Protein 5HZP (pdb70)

Sequence (386 aa):
NVSSVARREKELYDQIADLTDKNGEYLERIGELEERQKNLEKLEHQSQVAADKHYQEQAKKHQEYKQEQEENVSSVARREKELYDQIADLTDKNGEYLERIGELEERQKNLEKLEHQSQVAADKHYQEQAKKHQEYKQEQEESNCGPPPTLSFAAPDITLTETRFKTGTTKYTCLPGYVRSHSTQTTCNSDGEWVYNTFCIYKRCRHPGELRNGQVEIKTDLSFGSQIEFSCSEGFFLIGSTTSRCEVQDRGVGWSHPLPQCEISNCGPPPTLSFAAPDITLTETRFKTGTTKYTCLPGYVRSHSTQTTCNSDGEWVYNTFCIYKRCRHPGELRNGQVEIKTDLSFGSQIEFSCSEGFFLIGSTTSRCEVQDRGVGWSHPLPQCEI

Nearest PDB structures (foldseek):
  5hzp-assembly1_D  TM=9.875E-01  e=1.508E-19  Homo sapiens
  5hyu-assembly1_B  TM=9.503E-01  e=1.868E-19  Homo sapiens
  8tcb-assembly1_A  TM=9.596E-01  e=3.365E-19  Homo sapiens
  7do4-assembly1_B  TM=9.277E-01  e=8.658E-12  Homo sapiens
  5fo9-assembly2_C  TM=8.327E-01  e=1.628E-07  Homo sapiens

Radius of gyration: 31.08 Å; Cα contacts (8 Å, |Δi|>4): 625; chains: 4; bounding box: 48×68×112 Å

Solvent-accessible surface area: 25633 Å² total

Foldseek 3Di:
DCVVVVVVVCVVVVCVVVVVVVVVVVVVVCVVVVVVVVVVVVVVVVVVVVVVVVVVV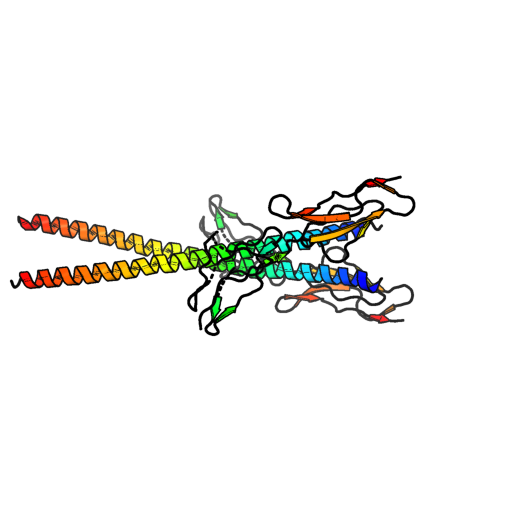VVVVVVVVVVVVVD/DVVVVVVVVVVVVVVVVVVVVVVVVVVVVVVVVVVVVVVVVVVVVVVVVVVVVVVVVVVVVVVVVVVVVVD/DAAFFDDDDPFWDFVDPPRDRGDGAFDKAIDTDQQKDFPDDHHMGAHPVHYDDDDDGIDGDFEDDLDDAPQKDKAQPDGRTAQGKIAIGHHPVWDWAFDGMWGFHRDVRHTYTRTHHIHTHD/DWAAFDDDDPFWDDVPDPGHGTDGFFDKATDTDQQWDFPDDGHMGGHPPHDDDDDPTIDGAAEDDADDAVQKDWAQPDGRTAFGKIAIDGHDVWDKAFDGIWGFHGDPRHTYTRTHHIHTDD

InterPro domains:
  IPR003345 M protein repeat [PF02370] (179-199)
  IPR003345 M protein repeat [PF02370] (221-241)
  IPR003345 M protein repeat [PF02370] (263-283)
  IPR005877 YSIRK Gram-positive signal peptide [PF04650] (6-26)
  IPR005877 YSIRK Gram-positive signal peptide [TIGR01168] (1-37)
  IPR019931 LPXTG cell wall anchor motif [PF00746] (350-389)
  IPR019931 LPXTG cell wall anchor motif [PS50847] (356-389)
  IPR019950 M protein-type anchor motif [PR00015] (350-365)
  IPR019950 M protein-type anchor motif [PR00015] (366-386)
  IPR049895 Streptococcal M protein, D repeats [PS52030] (305-331)
  IPR049896 Streptococcal M proteins C repeat [PS52028] (154-188)
  IPR049896 Streptococcal M proteins C repeat [PS52028] (196-230)
  IPR049896 Streptococcal M proteins C repeat [PS52028] (238-272)

Organism: Streptococcus pyogenes serotype M49 (NCBI:txid301452)

Structure (mmCIF, N/CA/C/O backbone):
data_5HZP
#
_entry.id   5HZP
#
_cell.length_a   78.068
_cell.length_b   78.068
_cell.length_c   345.343
_cell.angle_alpha   90.00
_cell.angle_beta   90.00
_cell.angle_gamma   90.00
#
_symmetry.space_group_name_H-M   'P 43 21 2'
#
loop_
_entity.id
_entity.type
_entity.pdbx_description
1 polymer 'M protein, serotype 49'
2 polymer 'C4b-binding protein alpha chain'
3 non-polymer 'PHOSPHATE ION'
4 water water
#
loop_
_atom_site.group_PDB
_atom_site.id
_atom_site.type_symbol
_atom_site.label_atom_id
_atom_site.label_alt_id
_atom_site.label_comp_id
_atom_site.label_asym_id
_atom_site.label_entity_id
_atom_site.label_seq_id
_atom_site.pdbx_PDB_ins_code
_atom_site.Cartn_x
_atom_site.Cartn_y
_atom_site.Cartn_z
_atom_site.occupancy
_atom_site.B_iso_or_equiv
_atom_site.auth_seq_id
_atom_site.auth_comp_id
_atom_site.auth_asym_id
_atom_site.auth_atom_id
_atom_site.pdbx_PDB_model_num
ATOM 1 N N . ASN A 1 19 ? -15.620 14.326 6.777 1.00 157.48 56 ASN C N 1
ATOM 2 C CA . ASN A 1 19 ? -16.687 14.332 7.781 1.00 159.40 56 ASN C CA 1
ATOM 3 C C . ASN A 1 19 ? -16.682 15.563 8.690 1.00 149.72 56 ASN C C 1
ATOM 4 O O . ASN A 1 19 ? -15.628 16.101 9.042 1.00 144.78 56 ASN C O 1
ATOM 9 N N . VAL A 1 20 ? -17.882 16.000 9.059 1.00 143.51 57 VAL C N 1
ATOM 10 C CA . VAL A 1 20 ? -18.059 17.156 9.925 1.00 144.94 57 VAL C CA 1
ATOM 11 C C . VAL A 1 20 ? -18.981 16.726 11.072 1.00 140.96 57 VAL C C 1
ATOM 12 O O . VAL A 1 20 ? -19.308 17.508 11.971 1.00 138.84 57 VAL C O 1
ATOM 16 N N . SER A 1 21 ? -19.365 15.451 11.034 1.00 137.40 58 SER C N 1
ATOM 17 C CA . SER A 1 21 ? -20.147 14.822 12.093 1.00 123.71 58 SER C CA 1
ATOM 18 C C . SER A 1 21 ? -19.280 14.415 13.291 1.00 130.40 58 SER C C 1
ATOM 19 O O . SER A 1 21 ? -19.775 14.287 14.406 1.00 128.40 58 SER C O 1
ATOM 22 N N . SER A 1 22 ? -17.987 14.210 13.056 1.00 133.71 59 SER C N 1
ATOM 23 C CA . SER A 1 22 ? -17.065 13.827 14.117 1.00 129.81 59 SER C CA 1
ATOM 24 C C . SER A 1 22 ? -16.249 15.025 14.587 1.00 131.80 59 SER C C 1
ATOM 25 O O . SER A 1 22 ? -15.329 14.875 15.388 1.00 143.68 59 SER C O 1
ATOM 28 N N . VAL A 1 23 ? -16.574 16.205 14.068 1.00 119.91 60 VAL C N 1
ATOM 29 C CA . VAL A 1 23 ? -15.993 17.450 14.563 1.00 116.56 60 VAL C CA 1
ATOM 30 C C . VAL A 1 23 ? -17.078 18.206 15.308 1.00 113.64 60 VAL C C 1
ATOM 31 O O . VAL A 1 23 ? -16.814 19.136 16.072 1.00 110.54 60 VAL C O 1
ATOM 35 N N . ALA A 1 24 ? -18.309 17.784 15.077 1.00 80.87 61 ALA C N 1
ATOM 36 C CA . ALA A 1 24 ? -19.439 18.351 15.769 1.00 87.04 61 ALA C CA 1
ATOM 37 C C . ALA A 1 24 ? -19.868 17.377 16.857 1.00 97.76 61 ALA C C 1
ATOM 38 O O . ALA A 1 24 ? -20.721 17.698 17.698 1.00 92.12 61 ALA C O 1
ATOM 40 N N . ARG A 1 25 ? -19.292 16.174 16.817 1.00 103.01 62 ARG C N 1
ATOM 41 C CA . ARG A 1 25 ? -19.407 15.251 17.939 1.00 102.88 62 ARG C CA 1
ATOM 42 C C . ARG A 1 25 ? -18.370 15.712 18.928 1.00 95.36 62 ARG C C 1
ATOM 43 O O . ARG A 1 25 ? -18.544 15.573 20.136 1.00 90.96 62 ARG C O 1
ATOM 51 N N . ARG A 1 26 ? -17.309 16.304 18.390 1.00 85.49 63 ARG C N 1
ATOM 52 C CA . ARG A 1 26 ? -16.276 16.912 19.208 1.00 87.14 63 ARG C CA 1
ATOM 53 C C . ARG A 1 26 ? -16.783 18.155 19.938 1.00 90.20 63 ARG C C 1
ATOM 54 O O . ARG A 1 26 ? -16.389 18.388 21.069 1.00 100.38 63 ARG C O 1
ATOM 62 N N . GLU A 1 27 ? -17.628 18.958 19.290 1.00 78.28 64 GLU C N 1
ATOM 63 C CA . GLU A 1 27 ? -18.307 20.063 19.967 1.00 77.97 64 GLU C CA 1
ATOM 64 C C . GLU A 1 27 ? -18.960 19.530 21.229 1.00 78.04 64 GLU C C 1
ATOM 65 O O . GLU A 1 27 ? -18.655 19.975 22.322 1.00 77.34 64 GLU C O 1
ATOM 71 N N . LYS A 1 28 ? -19.859 18.567 21.058 1.00 79.04 65 LYS C N 1
ATOM 72 C CA . LYS A 1 28 ? -20.643 18.057 22.162 1.00 88.39 65 LYS C CA 1
ATOM 73 C C . LYS A 1 28 ? -19.687 17.403 23.182 1.00 94.46 65 LYS C C 1
ATOM 74 O O . LYS A 1 28 ? -19.727 17.716 24.371 1.00 94.63 65 LYS C O 1
ATOM 80 N N . GLU A 1 29 ? -18.771 16.574 22.703 1.00 88.50 66 GLU C N 1
ATOM 81 C CA . GLU A 1 29 ? -17.857 15.853 23.577 1.00 85.48 66 GLU C CA 1
ATOM 82 C C . GLU A 1 29 ? -17.037 16.798 24.490 1.00 92.04 66 GLU C C 1
ATOM 83 O O . GLU A 1 29 ? -16.780 16.481 25.654 1.00 99.13 66 GLU C O 1
ATOM 89 N N . LEU A 1 30 ? -16.643 17.960 23.978 1.00 93.37 67 LEU C N 1
ATOM 90 C CA . LEU A 1 30 ? -15.936 18.935 24.802 1.00 75.59 67 LEU C CA 1
ATOM 91 C C . LEU A 1 30 ? -16.877 19.675 25.698 1.00 84.95 67 LEU C C 1
ATOM 92 O O . LEU A 1 30 ? -16.639 19.774 26.888 1.00 95.30 67 LEU C O 1
ATOM 97 N N . TYR A 1 31 ? -17.929 20.230 25.106 1.00 75.93 68 TYR C N 1
ATOM 98 C CA . TYR A 1 31 ? -18.864 21.069 25.835 1.00 76.06 68 TYR C CA 1
ATOM 99 C C . TYR A 1 31 ? -19.494 20.284 26.985 1.00 89.12 68 TYR C C 1
ATOM 100 O O . TYR A 1 31 ? -19.895 20.858 27.998 1.00 76.05 68 TYR C O 1
ATOM 109 N N . ASP A 1 32 ? -19.547 18.968 26.809 1.00 83.32 69 ASP C N 1
ATOM 110 C CA . ASP A 1 32 ? -19.986 18.047 27.836 1.00 76.85 69 ASP C CA 1
ATOM 111 C C . ASP A 1 32 ? -18.989 17.948 29.014 1.00 84.69 69 ASP C C 1
ATOM 112 O O . ASP A 1 32 ? -19.394 17.905 30.171 1.00 80.36 69 ASP C O 1
ATOM 117 N N . GLN A 1 33 ? -17.695 17.906 28.730 1.00 75.22 70 GLN C N 1
ATOM 118 C CA . GLN A 1 33 ? -16.711 17.950 29.792 1.00 74.39 70 GLN C CA 1
ATOM 119 C C . GLN A 1 33 ? -16.892 19.239 30.578 1.00 86.27 70 GLN C C 1
ATOM 120 O O . GLN A 1 33 ? -17.135 19.198 31.773 1.00 97.66 70 GLN C O 1
ATOM 126 N N . ILE A 1 34 ? -16.809 20.379 29.900 1.00 76.49 71 ILE C N 1
ATOM 127 C CA . ILE A 1 34 ? -16.942 21.681 30.551 1.00 73.57 71 ILE C CA 1
ATOM 128 C C . ILE A 1 34 ? -18.254 21.781 31.340 1.00 83.78 71 ILE C C 1
ATOM 129 O O . ILE A 1 34 ? -18.378 22.590 32.237 1.00 95.69 71 ILE C O 1
ATOM 134 N N . ALA A 1 35 ? -19.230 20.942 31.052 1.00 74.64 72 ALA C N 1
ATOM 135 C CA . ALA A 1 35 ? -20.399 20.942 31.906 1.00 75.19 72 ALA C CA 1
ATOM 136 C C . ALA A 1 35 ? -20.105 20.085 33.151 1.00 99.87 72 ALA C C 1
ATOM 137 O O . ALA A 1 35 ? -19.982 20.604 34.273 1.00 89.98 72 ALA C O 1
ATOM 139 N N . ASP A 1 36 ? -19.927 18.781 32.926 1.00 95.77 73 ASP C N 1
ATOM 140 C CA . ASP A 1 36 ? -19.780 17.781 33.988 1.00 89.17 73 ASP C CA 1
ATOM 141 C C . ASP A 1 36 ? -18.526 18.000 34.829 1.00 87.67 73 ASP C C 1
ATOM 142 O O . ASP A 1 36 ? -18.159 17.158 35.646 1.00 93.30 73 ASP C O 1
ATOM 147 N N . LEU A 1 37 ? -17.863 19.123 34.604 1.00 80.45 74 LEU C N 1
ATOM 148 C CA . LEU A 1 37 ? -16.696 19.510 35.369 1.00 76.45 74 LEU C CA 1
ATOM 149 C C . LEU A 1 37 ? -17.114 20.711 36.159 1.00 85.49 74 LEU C C 1
ATOM 150 O O . LEU A 1 37 ? -17.039 20.724 37.375 1.00 119.19 74 LEU C O 1
ATOM 155 N N . THR A 1 38 ? -17.587 21.718 35.439 1.00 81.92 75 THR C N 1
ATOM 156 C CA . THR A 1 38 ? -18.108 22.934 36.034 1.00 85.29 75 THR C CA 1
ATOM 157 C C . THR A 1 38 ? -19.111 22.602 37.148 1.00 94.39 75 THR C C 1
ATOM 158 O O . THR A 1 38 ? -19.197 23.289 38.162 1.00 72.88 75 THR C O 1
ATOM 162 N N . ASP A 1 39 ? -19.836 21.510 36.961 1.00 93.84 76 ASP C N 1
ATOM 163 C CA . ASP A 1 39 ? -20.858 21.109 37.898 1.00 73.81 76 ASP C CA 1
ATOM 164 C C . ASP A 1 39 ? -20.267 20.427 39.123 1.00 96.01 76 ASP C C 1
ATOM 165 O O . ASP A 1 39 ? -20.788 20.568 40.244 1.00 99.32 76 ASP C O 1
ATOM 170 N N . LYS A 1 40 ? -19.198 19.668 38.927 1.00 75.69 77 LYS C N 1
ATOM 171 C CA . LYS A 1 40 ? -18.654 18.961 40.067 1.00 80.84 77 LYS C CA 1
ATOM 172 C C . LYS A 1 40 ? -17.622 19.859 40.747 1.00 85.87 77 LYS C C 1
ATOM 173 O O . LYS A 1 40 ? -17.207 19.590 41.867 1.00 101.62 77 LYS C O 1
ATOM 179 N N . ASN A 1 41 ? -17.239 20.943 40.084 1.00 70.89 78 ASN C N 1
ATOM 180 C CA . ASN A 1 41 ? -16.544 22.043 40.749 1.00 70.55 78 ASN C CA 1
ATOM 181 C C . ASN A 1 41 ? -17.384 22.633 41.854 1.00 90.95 78 ASN C C 1
ATOM 182 O O . ASN A 1 41 ? -16.878 22.975 42.916 1.00 110.01 78 ASN C O 1
ATOM 187 N N . GLY A 1 42 ? -18.673 22.793 41.585 1.00 76.14 79 GLY C N 1
ATOM 188 C CA . GLY A 1 42 ? -19.540 23.472 42.520 1.00 79.30 79 GLY C CA 1
ATOM 189 C C . GLY A 1 42 ? -20.146 22.517 43.530 1.00 85.30 79 GLY C C 1
ATOM 190 O O . GLY A 1 42 ? -20.967 22.918 44.351 1.00 91.55 79 GLY C O 1
ATOM 191 N N . GLU A 1 43 ? -19.770 21.245 43.457 1.00 71.51 80 GLU C N 1
ATOM 192 C CA . GLU A 1 43 ? -20.268 20.267 44.409 1.00 71.51 80 GLU C CA 1
ATOM 193 C C . GLU A 1 43 ? -19.136 19.908 45.364 1.00 76.62 80 GLU C C 1
ATOM 194 O O . GLU A 1 43 ? -19.330 19.273 46.391 1.00 75.14 80 GLU C O 1
ATOM 200 N N . TYR A 1 44 ? -17.941 20.327 45.006 1.00 69.83 81 TYR C N 1
ATOM 201 C CA . TYR A 1 44 ? -16.801 20.115 45.847 1.00 69.03 81 TYR C CA 1
ATOM 202 C C . TYR A 1 44 ? -16.762 21.328 46.755 1.00 90.78 81 TYR C C 1
ATOM 203 O O . TYR A 1 44 ? -16.459 21.238 47.951 1.00 89.27 81 TYR C O 1
ATOM 212 N N . LEU A 1 45 ? -17.127 22.463 46.177 1.00 86.01 82 LEU C N 1
ATOM 213 C CA . LEU A 1 45 ? -17.374 23.664 46.952 1.00 89.79 82 LEU C CA 1
ATOM 214 C C . LEU A 1 45 ? -18.548 23.481 47.936 1.00 87.72 82 LEU C C 1
ATOM 215 O O . LEU A 1 45 ? -18.515 23.978 49.066 1.00 83.32 82 LEU C O 1
ATOM 220 N N . GLU A 1 46 ? -19.587 22.779 47.491 1.00 75.99 83 GLU C N 1
ATOM 221 C CA . GLU A 1 46 ? -20.732 22.486 48.340 1.00 81.85 83 GLU C CA 1
ATOM 222 C C . GLU A 1 46 ? -20.249 21.711 49.563 1.00 87.43 83 GLU C C 1
ATOM 223 O O . GLU A 1 46 ? -20.786 21.857 50.651 1.00 84.90 83 GLU C O 1
ATOM 229 N N . ARG A 1 47 ? -19.225 20.890 49.367 1.00 79.51 84 ARG C N 1
ATOM 230 C CA . ARG A 1 47 ? -18.789 19.973 50.393 1.00 68.87 84 ARG C CA 1
ATOM 231 C C . ARG A 1 47 ? -17.872 20.709 51.356 1.00 83.34 84 ARG C C 1
ATOM 232 O O . ARG A 1 47 ? -18.001 20.574 52.573 1.00 79.39 84 ARG C O 1
ATOM 240 N N . ILE A 1 48 ? -16.952 21.490 50.803 1.00 68.08 85 ILE C N 1
ATOM 241 C CA . ILE A 1 48 ? -16.069 22.332 51.594 1.00 67.80 85 ILE C CA 1
ATOM 242 C C . ILE A 1 48 ? -16.911 23.280 52.447 1.00 91.90 85 ILE C C 1
ATOM 243 O O . ILE A 1 48 ? -16.585 23.557 53.602 1.00 101.44 85 ILE C O 1
ATOM 248 N N . GLY A 1 49 ? -18.024 23.741 51.897 1.00 83.20 86 GLY C N 1
ATOM 249 C CA . GLY A 1 49 ? -18.960 24.519 52.683 1.00 83.37 86 GLY C CA 1
ATOM 250 C C . GLY A 1 49 ? -19.453 23.760 53.906 1.00 69.81 86 GLY C C 1
ATOM 251 O O . GLY A 1 49 ? -19.200 24.187 55.012 1.00 69.67 86 GLY C O 1
ATOM 252 N N . GLU A 1 50 ? -20.153 22.644 53.681 1.00 69.83 87 GLU C N 1
ATOM 253 C CA . GLU A 1 50 ? -20.686 21.780 54.728 1.00 69.70 87 GLU C CA 1
ATOM 254 C C . GLU A 1 50 ? -19.614 21.458 55.749 1.00 77.85 87 GLU C C 1
ATOM 255 O O . GLU A 1 50 ? -19.897 21.369 56.934 1.00 88.63 87 GLU C O 1
ATOM 261 N N . LEU A 1 51 ? -18.386 21.268 55.285 1.00 67.75 88 LEU C N 1
ATOM 262 C CA . LEU A 1 51 ? -17.332 20.801 56.164 1.00 66.82 88 LEU C CA 1
ATOM 263 C C . LEU A 1 51 ? -16.718 21.953 56.939 1.00 70.35 88 LEU C C 1
ATOM 264 O O . LEU A 1 51 ? -16.558 21.869 58.145 1.00 66.40 88 LEU C O 1
ATOM 269 N N . GLU A 1 52 ? -16.386 23.039 56.252 1.00 77.58 89 GLU C N 1
ATOM 270 C CA . GLU A 1 52 ? -15.844 24.211 56.938 1.00 78.44 89 GLU C CA 1
ATOM 271 C C . GLU A 1 52 ? -16.827 24.730 57.984 1.00 89.67 89 GLU C C 1
ATOM 272 O O . GLU A 1 52 ? -16.433 25.363 58.957 1.00 104.26 89 GLU C O 1
ATOM 278 N N . GLU A 1 53 ? -18.104 24.444 57.774 1.00 68.66 90 GLU C N 1
ATOM 279 C CA . GLU A 1 53 ? -19.161 24.871 58.663 1.00 69.48 90 GLU C CA 1
ATOM 280 C C . GLU A 1 53 ? -19.154 23.979 59.908 1.00 72.13 90 GLU C C 1
ATOM 281 O O . GLU A 1 53 ? -18.912 24.439 61.021 1.00 74.16 90 GLU C O 1
ATOM 287 N N . ARG A 1 54 ? -19.438 22.702 59.690 1.00 71.52 91 ARG C N 1
ATOM 288 C CA . ARG A 1 54 ? -19.339 21.646 60.685 1.00 67.40 91 ARG C CA 1
ATOM 289 C C . ARG A 1 54 ? -18.156 21.823 61.625 1.00 77.68 91 ARG C C 1
ATOM 290 O O . ARG A 1 54 ? -18.293 21.750 62.838 1.00 90.31 91 ARG C O 1
ATOM 298 N N . GLN A 1 55 ? -16.989 22.081 61.063 1.00 81.45 92 GLN C N 1
ATOM 299 C CA . GLN A 1 55 ? -15.779 22.201 61.867 1.00 88.26 92 GLN C CA 1
ATOM 300 C C . GLN A 1 55 ? -15.830 23.429 62.772 1.00 89.19 92 GLN C C 1
ATOM 301 O O . GLN A 1 55 ? -15.060 23.548 63.714 1.00 96.83 92 GLN C O 1
ATOM 307 N N . LYS A 1 56 ? -16.733 24.349 62.468 1.00 84.61 93 LYS C N 1
ATOM 308 C CA . LYS A 1 56 ? -16.883 25.555 63.261 1.00 72.44 93 LYS C CA 1
ATOM 309 C C . LYS A 1 56 ? -17.933 25.313 64.343 1.00 77.51 93 LYS C C 1
ATOM 310 O O . LYS A 1 56 ? -17.846 25.827 65.457 1.00 81.53 93 LYS C O 1
ATOM 316 N N . ASN A 1 57 ? -18.926 24.516 63.990 1.00 68.27 94 ASN C N 1
ATOM 317 C CA . ASN A 1 57 ? -19.974 24.130 64.897 1.00 68.61 94 ASN C CA 1
ATOM 318 C C . ASN A 1 57 ? -19.458 23.147 65.947 1.00 77.66 94 ASN C C 1
ATOM 319 O O . ASN A 1 57 ? -20.089 22.939 66.977 1.00 77.91 94 ASN C O 1
ATOM 324 N N . LEU A 1 58 ? -18.327 22.516 65.665 1.00 66.26 95 LEU C N 1
ATOM 325 C CA . LEU A 1 58 ? -17.771 21.548 66.580 1.00 65.23 95 LEU C CA 1
ATOM 326 C C . LEU A 1 58 ? -16.868 22.269 67.524 1.00 64.99 95 LEU C C 1
ATOM 327 O O . LEU A 1 58 ? -16.851 21.994 68.710 1.00 84.60 95 LEU C O 1
ATOM 332 N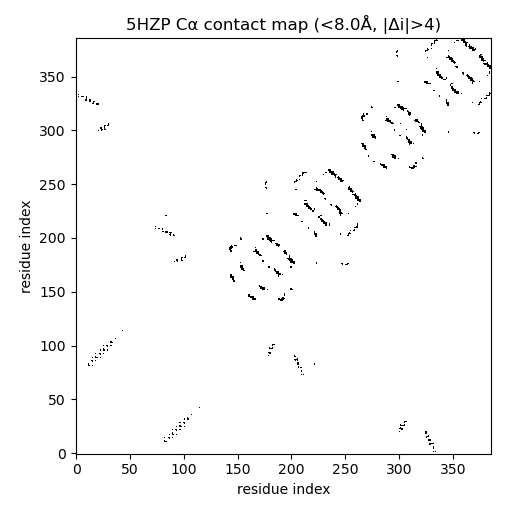 N . GLU A 1 59 ? -16.098 23.193 66.986 1.00 65.32 96 GLU C N 1
ATOM 333 C CA . GLU A 1 59 ? -15.166 23.919 67.800 1.00 65.37 96 GLU C CA 1
ATOM 334 C C . GLU A 1 59 ? -15.921 24.718 68.854 1.00 81.16 96 GLU C C 1
ATOM 335 O O . GLU A 1 59 ? -15.357 25.073 69.886 1.00 91.39 96 GLU C O 1
ATOM 341 N N . LYS A 1 60 ? -17.194 25.001 68.607 1.00 69.20 97 LYS C N 1
ATOM 342 C CA . LYS A 1 60 ? -17.961 25.745 69.587 1.00 67.99 97 LYS C CA 1
ATOM 343 C C . LYS A 1 60 ? -18.639 24.769 70.515 1.00 78.11 97 LYS C C 1
ATOM 344 O O . LYS A 1 60 ? -19.001 25.115 71.631 1.00 90.02 97 LYS C O 1
ATOM 350 N N . LEU A 1 61 ? -18.810 23.539 70.061 1.00 66.60 98 LEU C N 1
ATOM 351 C CA . LEU A 1 61 ? -19.430 22.543 70.903 1.00 66.21 98 LEU C CA 1
ATOM 352 C C . LEU A 1 61 ? -18.438 22.116 71.975 1.00 71.80 98 LEU C C 1
ATOM 353 O O . LEU A 1 61 ? -18.795 21.917 73.141 1.00 68.35 98 LEU C O 1
ATOM 358 N N . GLU A 1 62 ? -17.185 21.983 71.573 1.00 66.16 99 GLU C N 1
ATOM 359 C CA . GLU A 1 62 ? -16.175 21.511 72.487 1.00 63.39 99 GLU C CA 1
ATOM 360 C C . GLU A 1 62 ? -15.814 22.658 73.394 1.00 75.82 99 GLU C C 1
ATOM 361 O O . GLU A 1 62 ? -15.542 22.466 74.574 1.00 87.93 99 GLU C O 1
ATOM 367 N N . HIS A 1 63 ? -15.850 23.863 72.852 1.00 64.87 100 HIS C N 1
ATOM 368 C CA . HIS A 1 63 ? -15.578 25.040 73.655 1.00 65.71 100 HIS C CA 1
ATOM 369 C C . HIS A 1 63 ? -16.595 25.190 74.769 1.00 71.89 100 HIS C C 1
ATOM 370 O O . HIS A 1 63 ? -16.243 25.393 75.916 1.00 66.10 100 HIS C O 1
ATOM 377 N N . GLN A 1 64 ? -17.867 25.077 74.426 1.00 73.30 101 GLN C N 1
ATOM 378 C CA . GLN A 1 64 ? -18.915 25.200 75.420 1.00 67.50 101 GLN C CA 1
ATOM 379 C C . GLN A 1 64 ? -18.859 24.068 76.436 1.00 77.18 101 GLN C C 1
ATOM 380 O O . GLN A 1 64 ? -19.533 24.118 77.468 1.00 89.22 101 GLN C O 1
ATOM 386 N N . SER A 1 65 ? -18.060 23.050 76.150 1.00 64.93 102 SER C N 1
ATOM 387 C CA . SER A 1 65 ? -17.957 21.911 77.040 1.00 69.56 102 SER C CA 1
ATOM 388 C C . SER A 1 65 ? -16.772 22.081 77.958 1.00 79.64 102 SER C C 1
ATOM 389 O O . SER A 1 65 ? -16.552 21.280 78.852 1.00 96.51 102 SER C O 1
ATOM 392 N N . GLN A 1 66 ? -15.991 23.118 77.727 1.00 63.70 103 GLN C N 1
ATOM 393 C CA . GLN A 1 66 ? -14.844 23.344 78.562 1.00 63.36 103 GLN C CA 1
ATOM 394 C C . GLN A 1 66 ? -15.251 24.402 79.526 1.00 89.80 103 GLN C C 1
ATOM 395 O O . GLN A 1 66 ? -14.896 24.357 80.698 1.00 108.30 103 GLN C O 1
ATOM 401 N N . VAL A 1 67 ? -16.023 25.362 79.045 1.00 65.69 104 VAL C N 1
ATOM 402 C CA . VAL A 1 67 ? -16.502 26.393 79.952 1.00 81.38 104 VAL C CA 1
ATOM 403 C C . VAL A 1 67 ? -17.510 25.809 80.944 1.00 66.78 104 VAL C C 1
ATOM 404 O O . VAL A 1 67 ? -17.701 26.352 82.006 1.00 96.22 104 VAL C O 1
ATOM 408 N N . ALA A 1 68 ? -18.157 24.712 80.589 1.00 66.03 105 ALA C N 1
ATOM 409 C CA . ALA A 1 68 ? -19.106 24.095 81.477 1.00 65.99 105 ALA C CA 1
ATOM 410 C C . ALA A 1 68 ? -18.311 23.297 82.491 1.00 73.49 105 ALA C C 1
ATOM 411 O O . ALA A 1 68 ? -18.636 23.253 83.689 1.00 66.63 105 ALA C O 1
ATOM 413 N N . ALA A 1 69 ? -17.252 22.668 81.994 1.00 71.22 106 ALA C N 1
ATOM 414 C CA . ALA A 1 69 ? -16.383 21.869 82.841 1.00 77.08 106 ALA C CA 1
ATOM 415 C C . ALA A 1 69 ? -15.629 22.788 83.812 1.00 80.60 106 ALA C C 1
ATOM 416 O O . ALA A 1 69 ? -15.470 22.472 84.988 1.00 62.09 106 ALA C O 1
ATOM 418 N N . ASP A 1 70 ? -15.163 23.924 83.304 1.00 70.25 107 ASP C N 1
ATOM 419 C CA . ASP A 1 70 ? -14.497 24.906 84.139 1.00 67.92 107 ASP C CA 1
ATOM 420 C C . ASP A 1 70 ? -15.450 25.455 85.193 1.00 79.74 107 ASP C C 1
ATOM 421 O O . ASP A 1 70 ? -15.037 25.746 86.317 1.00 89.11 107 ASP C O 1
ATOM 426 N N . LYS A 1 71 ? -16.723 25.597 84.843 1.00 65.85 108 LYS C N 1
ATOM 427 C CA . LYS A 1 71 ? -17.692 26.082 85.812 1.00 66.92 108 LYS C CA 1
ATOM 428 C C . LYS A 1 71 ? -17.840 25.088 86.971 1.00 65.78 108 LYS C C 1
ATOM 429 O O . LYS A 1 71 ? -17.354 25.324 88.059 1.00 75.15 108 LYS C O 1
ATOM 435 N N . HIS A 1 72 ? -18.485 23.964 86.706 1.00 66.89 109 HIS C N 1
ATOM 436 C CA . HIS A 1 72 ? -18.649 22.893 87.671 1.00 63.96 109 HIS C CA 1
ATOM 437 C C . HIS A 1 72 ? -17.435 22.548 88.492 1.00 81.51 109 HIS C C 1
ATOM 438 O O . HIS A 1 72 ? -17.569 22.033 89.589 1.00 102.66 109 HIS C O 1
ATOM 445 N N . TYR A 1 73 ? -16.249 22.811 87.972 1.00 62.44 110 TYR C N 1
ATOM 446 C CA . TYR A 1 73 ? -15.052 22.599 88.763 1.00 61.66 110 TYR C CA 1
ATOM 447 C C . TYR A 1 73 ? -14.948 23.679 89.812 1.00 75.19 110 TYR C C 1
ATOM 448 O O . TYR A 1 73 ? -14.868 23.404 91.012 1.00 88.07 110 TYR C O 1
ATOM 457 N N . GLN A 1 74 ? -14.952 24.915 89.334 1.00 68.36 111 GLN C N 1
ATOM 458 C CA . GLN A 1 74 ? -15.064 26.091 90.182 1.00 65.46 111 GLN C CA 1
ATOM 459 C C . GLN A 1 74 ? -16.216 26.029 91.205 1.00 69.66 111 GLN C C 1
ATOM 460 O O . GLN A 1 74 ? -16.185 26.717 92.225 1.00 66.70 111 GLN C O 1
ATOM 466 N N . GLU A 1 75 ? -17.247 25.244 90.927 1.00 65.40 112 GLU C N 1
ATOM 467 C CA . GLU A 1 75 ? -18.328 25.112 91.883 1.00 73.26 112 GLU C CA 1
ATOM 468 C C . GLU A 1 75 ? -17.933 24.075 92.931 1.00 76.07 112 GLU C C 1
ATOM 469 O O . GLU A 1 75 ? -18.131 24.287 94.128 1.00 75.92 112 GLU C O 1
ATOM 475 N N . GLN A 1 76 ? -17.348 22.971 92.483 1.00 75.29 113 GLN C N 1
ATOM 476 C CA . GLN A 1 76 ? -16.870 21.951 93.402 1.00 68.15 113 GLN C CA 1
ATOM 477 C C . GLN A 1 76 ? -15.779 22.478 94.316 1.00 80.14 113 GLN C C 1
ATOM 478 O O . GLN A 1 76 ? -15.705 22.097 95.484 1.00 97.19 113 GLN C O 1
ATOM 484 N N . ALA A 1 77 ? -14.923 23.344 93.790 1.00 73.73 114 ALA C N 1
ATOM 485 C CA . ALA A 1 77 ? -13.801 23.833 94.580 1.00 71.29 114 ALA C CA 1
ATOM 486 C C . ALA A 1 77 ? -14.323 24.708 95.695 1.00 73.39 114 ALA C C 1
ATOM 487 O O . ALA A 1 77 ? -13.661 24.896 96.714 1.00 69.13 114 ALA C O 1
ATOM 489 N N . LYS A 1 78 ? -15.514 25.250 95.474 1.00 72.23 115 LYS C N 1
ATOM 490 C CA . LYS A 1 78 ? -16.202 26.031 96.475 1.00 65.69 115 LYS C CA 1
ATOM 491 C C . LYS A 1 78 ? -16.823 25.075 97.500 1.00 65.98 115 LYS C C 1
ATOM 492 O O . LYS A 1 78 ? -16.571 25.169 98.692 1.00 74.14 115 LYS C O 1
ATOM 498 N N . LYS A 1 79 ? -17.595 24.112 97.017 1.00 63.98 116 LYS C N 1
ATOM 499 C CA . LYS A 1 79 ? -18.269 23.141 97.878 1.00 71.84 116 LYS C CA 1
ATOM 500 C C . LYS A 1 79 ? -17.284 22.238 98.659 1.00 75.09 116 LYS C C 1
ATOM 501 O O . LYS A 1 79 ? -17.688 21.271 99.319 1.00 77.91 116 LYS C O 1
ATOM 507 N N . HIS A 1 80 ? -15.997 22.564 98.564 1.00 63.47 117 HIS C N 1
ATOM 508 C CA . HIS A 1 80 ? -14.917 21.843 99.230 1.00 68.58 117 HIS C CA 1
ATOM 509 C C . HIS A 1 80 ? -14.466 22.688 100.387 1.00 73.27 117 HIS C C 1
ATOM 510 O O . HIS A 1 80 ? -14.414 22.244 101.527 1.00 70.97 117 HIS C O 1
ATOM 517 N N . GLN A 1 81 ? -14.126 23.927 100.056 1.00 74.13 118 GLN C N 1
ATOM 518 C CA . GLN A 1 81 ? -13.749 24.920 101.036 1.00 63.17 118 GLN C CA 1
ATOM 519 C C . GLN A 1 81 ? -14.841 25.095 102.084 1.00 63.73 118 GLN C C 1
ATOM 520 O O . GLN A 1 81 ? -14.541 25.216 103.244 1.00 86.41 118 GLN C O 1
ATOM 526 N N . GLU A 1 82 ? -16.103 25.095 101.668 1.00 66.21 119 GLU C N 1
ATOM 527 C CA . GLU A 1 82 ? -17.225 25.071 102.595 1.00 64.86 119 GLU C CA 1
ATOM 528 C C . GLU A 1 82 ? -17.160 23.839 103.509 1.00 76.89 119 GLU C C 1
ATOM 529 O O . GLU A 1 82 ? -17.490 23.898 104.688 1.00 94.13 119 GLU C O 1
ATOM 535 N N . TYR A 1 83 ? -16.727 22.721 102.956 1.00 73.07 120 TYR C N 1
ATOM 536 C CA . TYR A 1 83 ? -16.648 21.482 103.706 1.00 65.18 120 TYR C CA 1
ATOM 537 C C . TYR A 1 83 ? -15.461 21.529 104.671 1.00 59.54 120 TYR C C 1
ATOM 538 O O . TYR A 1 83 ? -15.627 21.422 105.872 1.00 80.50 120 TYR C O 1
ATOM 547 N N . LYS A 1 84 ? -14.261 21.698 104.139 1.00 59.29 121 LYS C N 1
ATOM 548 C CA . LYS A 1 84 ? -13.069 21.889 104.954 1.00 67.68 121 LYS C CA 1
ATOM 549 C C . LYS A 1 84 ? -13.287 22.879 106.097 1.00 75.51 121 LYS C C 1
ATOM 550 O O . LYS A 1 84 ? -12.735 22.716 107.180 1.00 83.49 121 LYS C O 1
ATOM 556 N N . GLN A 1 85 ? -14.098 23.901 105.835 1.00 61.81 122 GLN C N 1
ATOM 557 C CA . GLN A 1 85 ? -14.405 24.959 106.793 1.00 63.35 122 GLN C CA 1
ATOM 558 C C . GLN A 1 85 ? -15.518 24.534 107.742 1.00 77.38 122 GLN C C 1
ATOM 559 O O . GLN A 1 85 ? -16.141 25.356 108.399 1.00 90.92 122 GLN C O 1
ATOM 565 N N . GLU A 1 86 ? -15.780 23.242 107.797 1.00 61.58 123 GLU C N 1
ATOM 566 C CA . GLU A 1 86 ? -16.791 22.717 108.690 1.00 65.99 123 GLU C CA 1
ATOM 567 C C . GLU A 1 86 ? -16.163 21.605 109.549 1.00 70.21 123 GLU C C 1
ATOM 568 O O . GLU A 1 86 ? -16.605 21.359 110.664 1.00 80.30 123 GLU C O 1
ATOM 574 N N . GLN A 1 87 ? -15.130 20.947 109.023 1.00 66.08 124 GLN C N 1
ATOM 575 C CA . GLN A 1 87 ? -14.284 20.055 109.807 1.00 67.91 124 GLN C CA 1
ATOM 576 C C . GLN A 1 87 ? -13.578 20.845 110.886 1.00 76.49 124 GLN C C 1
ATOM 577 O O . GLN A 1 87 ? -13.155 20.281 111.911 1.00 82.22 124 GLN C O 1
ATOM 583 N N . GLU A 1 88 ? -13.427 22.143 110.637 1.00 71.13 125 GLU C N 1
ATOM 584 C CA . GLU A 1 88 ? -12.962 23.064 111.673 1.00 90.20 125 GLU C CA 1
ATOM 585 C C . GLU A 1 88 ? -14.145 23.688 112.418 1.00 97.49 125 GLU C C 1
ATOM 586 O O . GLU A 1 88 ? -14.018 24.031 113.595 1.00 119.77 125 GLU C O 1
ATOM 592 N N . GLU A 1 89 ? -15.287 23.829 111.733 1.00 97.30 126 GLU C N 1
ATOM 593 C CA . GLU A 1 89 ? -16.515 24.395 112.323 1.00 99.95 126 GLU C CA 1
ATOM 594 C C . GLU A 1 89 ? -17.608 23.348 112.567 1.00 98.99 126 GLU C C 1
ATOM 595 O O . GLU A 1 89 ? -18.754 23.497 112.117 1.00 93.57 126 GLU C O 1
ATOM 601 N N . ASN B 1 19 ? -12.388 34.070 10.641 1.00 137.08 56 ASN A N 1
ATOM 602 C CA . ASN B 1 19 ? -13.207 32.866 10.761 1.00 137.11 56 ASN A CA 1
ATOM 603 C C . ASN B 1 19 ? -12.364 31.626 11.071 1.00 137.10 56 ASN A C 1
ATOM 604 O O . ASN B 1 19 ? -12.632 30.918 12.044 1.00 139.58 56 ASN A O 1
ATOM 609 N N . VAL B 1 20 ? -11.350 31.373 10.244 1.00 132.64 57 VAL A N 1
ATOM 610 C CA . VAL B 1 20 ? -10.411 30.269 10.460 1.00 126.19 57 VAL A CA 1
ATOM 611 C C . VAL B 1 20 ? -9.701 30.441 11.821 1.00 122.26 57 VAL A C 1
ATOM 612 O O . VAL B 1 20 ? -9.365 29.460 12.508 1.00 96.63 57 VAL A O 1
ATOM 616 N N . SER B 1 21 ? -9.535 31.702 12.220 1.00 120.39 58 SER A N 1
ATOM 617 C CA . SER B 1 21 ? -8.738 32.071 13.382 1.00 107.01 58 SER A CA 1
ATOM 618 C C . SER B 1 21 ? -9.573 32.360 14.644 1.00 111.69 58 SER A C 1
ATOM 619 O O . SER B 1 21 ? -9.018 32.592 15.723 1.00 104.39 58 SER A O 1
ATOM 622 N N . SER B 1 22 ? -10.898 32.361 14.520 1.00 116.18 59 SER A N 1
ATOM 623 C CA . SER B 1 22 ? -11.730 32.527 15.703 1.00 119.99 59 SER A CA 1
ATOM 624 C C . SER B 1 22 ? -12.272 31.166 16.134 1.00 115.50 59 SER A C 1
ATOM 625 O O . SER B 1 22 ? -12.450 30.916 17.335 1.00 121.11 59 SER A O 1
ATOM 628 N N . VAL B 1 23 ? -12.520 30.289 15.157 1.00 102.65 60 VAL A N 1
ATOM 629 C CA . VAL B 1 23 ? -12.939 28.912 15.440 1.00 98.94 60 VAL A CA 1
ATOM 630 C C . VAL B 1 23 ? -11.863 28.153 16.194 1.00 103.99 60 VAL A C 1
ATOM 631 O O . VAL B 1 23 ? -12.148 27.442 17.167 1.00 106.62 60 VAL A O 1
ATOM 635 N N . ALA B 1 24 ? -10.624 28.315 15.740 1.00 98.76 61 ALA A N 1
ATOM 636 C CA . ALA B 1 24 ? -9.499 27.645 16.356 1.00 91.46 61 ALA A CA 1
ATOM 637 C C . ALA B 1 24 ? -9.164 28.314 17.672 1.00 91.25 61 ALA A C 1
ATOM 638 O O . ALA B 1 24 ? -8.367 27.797 18.441 1.00 90.04 61 ALA A O 1
ATOM 640 N N . ARG B 1 25 ? -9.758 29.483 17.894 1.00 92.68 62 ARG A N 1
ATOM 641 C CA . ARG B 1 25 ? -9.598 30.212 19.138 1.00 96.35 62 ARG A CA 1
ATOM 642 C C . ARG B 1 25 ? -10.569 29.636 20.170 1.00 94.69 62 ARG A C 1
ATOM 643 O O . ARG B 1 25 ? -10.207 29.451 21.330 1.00 90.33 62 ARG A O 1
ATOM 651 N N . ARG B 1 26 ? -11.791 29.328 19.745 1.00 97.98 63 ARG A N 1
ATOM 652 C CA . ARG B 1 26 ? -12.721 28.655 20.641 1.00 104.95 63 ARG A CA 1
ATOM 653 C C . ARG B 1 26 ? -12.172 27.303 21.057 1.00 104.87 63 ARG A C 1
ATOM 654 O O . ARG B 1 26 ? -12.254 26.926 22.221 1.00 121.15 63 ARG A O 1
ATOM 662 N N . GLU B 1 27 ? -11.606 26.576 20.102 1.00 96.01 64 GLU A N 1
ATOM 663 C CA . GLU B 1 27 ? -11.015 25.281 20.385 1.00 86.46 64 GLU A CA 1
ATOM 664 C C . GLU B 1 27 ? -9.920 25.402 21.450 1.00 85.60 64 GLU A C 1
ATOM 665 O O . GLU B 1 27 ? -9.714 24.487 22.248 1.00 84.24 64 GLU A O 1
ATOM 671 N N . LYS B 1 28 ? -9.236 26.542 21.472 1.00 86.61 65 LYS A N 1
ATOM 672 C CA . LYS B 1 28 ? -8.197 26.774 22.457 1.00 86.19 65 LYS A CA 1
ATOM 673 C C . LYS B 1 28 ? -8.870 27.007 23.808 1.00 91.30 65 LYS A C 1
ATOM 674 O O . LYS B 1 28 ? -8.550 26.340 24.779 1.00 84.25 65 LYS A O 1
ATOM 680 N N . GLU B 1 29 ? -9.825 27.934 23.834 1.00 86.69 66 GLU A N 1
ATOM 681 C CA . GLU B 1 29 ? -10.599 28.277 25.025 1.00 86.47 66 GLU A CA 1
ATOM 682 C C . GLU B 1 29 ? -11.214 27.073 25.744 1.00 92.14 66 GLU A C 1
ATOM 683 O O . GLU B 1 29 ? -11.100 26.951 26.953 1.00 98.04 66 GLU A O 1
ATOM 689 N N . LEU B 1 30 ? -11.875 26.198 24.999 1.00 90.24 67 LEU A N 1
ATOM 690 C CA . LEU B 1 30 ? -12.455 24.982 25.558 1.00 83.16 67 LEU A CA 1
ATOM 691 C C . LEU B 1 30 ? -11.412 24.059 26.183 1.00 81.65 67 LEU A C 1
ATOM 692 O O . LEU B 1 30 ? -11.632 23.475 27.235 1.00 105.32 67 LEU A O 1
ATOM 697 N N . TYR B 1 31 ? -10.277 23.923 25.523 1.00 81.73 68 TYR A N 1
ATOM 698 C CA . TYR B 1 31 ? -9.258 22.980 25.951 1.00 88.35 68 TYR A CA 1
ATOM 699 C C . TYR B 1 31 ? -8.463 23.557 27.127 1.00 80.38 68 TYR A C 1
ATOM 700 O O . TYR B 1 31 ? -7.836 22.828 27.905 1.00 79.48 68 TYR A O 1
ATOM 709 N N . ASP B 1 32 ? -8.494 24.885 27.202 1.00 81.40 69 ASP A N 1
ATOM 710 C CA . ASP B 1 32 ? -7.871 25.658 28.247 1.00 81.57 69 ASP A CA 1
ATOM 711 C C . ASP B 1 32 ? -8.718 25.500 29.483 1.00 83.72 69 ASP A C 1
ATOM 712 O O . ASP B 1 32 ? -8.203 25.236 30.557 1.00 79.85 69 ASP A O 1
ATOM 717 N N . GLN B 1 33 ? -10.027 25.645 29.317 1.00 80.90 70 GLN A N 1
ATOM 718 C CA . GLN B 1 33 ? -10.958 25.432 30.405 1.00 80.20 70 GLN A CA 1
ATOM 719 C C . GLN B 1 33 ? -10.897 24.010 30.964 1.00 102.99 70 GLN A C 1
ATOM 720 O O . GLN B 1 33 ? -10.834 23.838 32.174 1.00 118.19 70 GLN A O 1
ATOM 726 N N . ILE B 1 34 ? -10.915 22.992 30.110 1.00 78.38 71 ILE A N 1
ATOM 727 C CA . ILE B 1 34 ? -10.947 21.620 30.606 1.00 77.28 71 ILE A CA 1
ATOM 728 C C . ILE B 1 34 ? -9.735 21.293 31.478 1.00 92.92 71 ILE A C 1
ATOM 729 O O . ILE B 1 34 ? -9.865 20.650 32.520 1.00 105.40 71 ILE A O 1
ATOM 734 N N . ALA B 1 35 ? -8.561 21.769 31.101 1.00 76.97 72 ALA A N 1
ATOM 735 C CA . ALA B 1 35 ? -7.386 21.462 31.902 1.00 76.55 72 ALA A CA 1
ATOM 736 C C . ALA B 1 35 ? -7.488 22.152 33.248 1.00 101.77 72 ALA A C 1
ATOM 737 O O . ALA B 1 35 ? -6.949 21.676 34.248 1.00 109.36 72 ALA A O 1
ATOM 739 N N . ASP B 1 36 ? -8.189 23.277 33.268 1.00 87.29 73 ASP A N 1
ATOM 740 C CA . ASP B 1 36 ? -8.295 24.070 34.474 1.00 76.80 73 ASP A CA 1
ATOM 741 C C . ASP B 1 36 ? -9.335 23.511 35.425 1.00 80.48 73 ASP A C 1
ATOM 742 O O . ASP B 1 36 ? -9.088 23.363 36.608 1.00 83.91 73 ASP A O 1
ATOM 747 N N . LEU B 1 37 ? -10.498 23.188 34.903 1.00 75.85 74 LEU A N 1
ATOM 748 C CA . LEU B 1 37 ? -11.501 22.555 35.718 1.00 75.15 74 LEU A CA 1
ATOM 749 C C . LEU B 1 37 ? -10.964 21.274 36.357 1.00 74.01 74 LEU A C 1
ATOM 750 O O . LEU B 1 37 ? -11.170 21.055 37.535 1.00 93.93 74 LEU A O 1
ATOM 755 N N . THR B 1 38 ? -10.259 20.429 35.613 1.00 85.04 75 THR A N 1
ATOM 756 C CA . THR B 1 38 ? -9.789 19.191 36.224 1.00 77.19 75 THR A CA 1
ATOM 757 C C . THR B 1 38 ? -8.710 19.521 37.252 1.00 81.66 75 THR A C 1
ATOM 758 O O . THR B 1 38 ? -8.359 18.676 38.085 1.00 86.16 75 THR A O 1
ATOM 762 N N . ASP B 1 39 ? -8.191 20.748 37.201 1.00 73.42 76 ASP A N 1
ATOM 763 C CA . ASP B 1 39 ? -7.201 21.204 38.189 1.00 78.99 76 ASP A CA 1
ATOM 764 C C . ASP B 1 39 ? -7.854 21.749 39.476 1.00 80.10 76 ASP A C 1
ATOM 765 O O . ASP B 1 39 ? -7.448 21.383 40.578 1.00 79.33 76 ASP A O 1
ATOM 770 N N . LYS B 1 40 ? -8.835 22.638 39.319 1.00 73.43 77 LYS A N 1
ATOM 771 C CA . LYS B 1 40 ? -9.686 23.067 40.414 1.00 73.18 77 LYS A CA 1
ATOM 772 C C . LYS B 1 40 ? -10.211 21.829 41.102 1.00 79.45 77 LYS A C 1
ATOM 773 O O . LYS B 1 40 ? -9.944 21.619 42.274 1.00 91.25 77 LYS A O 1
ATOM 779 N N . ASN B 1 41 ? -10.928 20.992 40.361 1.00 71.97 78 ASN A N 1
ATOM 780 C CA . ASN B 1 41 ? -11.330 19.674 40.842 1.00 71.26 78 ASN A CA 1
ATOM 781 C C . ASN B 1 41 ? -10.274 18.971 41.684 1.00 80.77 78 ASN A C 1
ATOM 782 O O . ASN B 1 41 ? -10.593 18.162 42.527 1.00 93.51 78 ASN A O 1
ATOM 787 N N . GLY B 1 42 ? -9.010 19.273 41.456 1.00 70.87 79 GLY A N 1
ATOM 788 C CA . GLY B 1 42 ? -7.963 18.617 42.206 1.00 79.49 79 GLY A CA 1
ATOM 789 C C . GLY B 1 42 ? -7.685 19.326 43.515 1.00 74.74 79 GLY A C 1
ATOM 790 O O . GLY B 1 42 ? -7.538 18.678 44.536 1.00 72.81 79 GLY A O 1
ATOM 791 N N . GLU B 1 43 ? -7.604 20.655 43.472 1.00 70.90 80 GLU A N 1
ATOM 792 C CA . GLU B 1 43 ? -7.395 21.470 44.659 1.00 70.96 80 GLU A CA 1
ATOM 793 C C . GLU B 1 43 ? -8.567 21.310 45.609 1.00 89.13 80 GLU A C 1
ATOM 794 O O . GLU B 1 43 ? -8.427 21.464 46.823 1.00 101.15 80 GLU A O 1
ATOM 800 N N . TYR B 1 44 ? -9.730 21.000 45.059 1.00 77.41 81 TYR A N 1
ATOM 801 C CA . TYR B 1 44 ? -10.900 20.977 45.895 1.00 79.29 81 TYR A CA 1
ATOM 802 C C . TYR B 1 44 ? -10.910 19.728 46.749 1.00 87.19 81 TYR A C 1
ATOM 803 O O . TYR B 1 44 ? -10.914 19.848 47.973 1.00 104.67 81 TYR A O 1
ATOM 812 N N . LEU B 1 45 ? -10.850 18.535 46.166 1.00 68.72 82 LEU A N 1
ATOM 813 C CA . LEU B 1 45 ? -10.888 17.367 47.049 1.00 85.81 82 LEU A CA 1
ATOM 814 C C . LEU B 1 45 ? -9.524 17.115 47.708 1.00 87.55 82 LEU A C 1
ATOM 815 O O . LEU B 1 45 ? -9.295 16.088 48.352 1.00 85.60 82 LEU A O 1
ATOM 820 N N . GLU B 1 46 ? -8.623 18.071 47.539 1.00 77.75 83 GLU A N 1
ATOM 821 C CA . GLU B 1 46 ? -7.408 18.129 48.322 1.00 77.59 83 GLU A CA 1
ATOM 822 C C . GLU B 1 46 ? -7.806 18.666 49.683 1.00 80.86 83 GLU A C 1
ATOM 823 O O . GLU B 1 46 ? -7.296 18.232 50.712 1.00 80.59 83 GLU A O 1
ATOM 829 N N . ARG B 1 47 ? -8.747 19.608 49.661 1.00 76.44 84 ARG A N 1
ATOM 830 C CA . ARG B 1 47 ? -9.191 20.297 50.859 1.00 73.53 84 ARG A CA 1
ATOM 831 C C . ARG B 1 47 ? -10.192 19.429 51.592 1.00 73.47 84 ARG A C 1
ATOM 832 O O . ARG B 1 47 ? -10.129 19.304 52.812 1.00 81.82 84 ARG A O 1
ATOM 840 N N . ILE B 1 48 ? -11.107 18.803 50.861 1.00 67.19 85 ILE A N 1
ATOM 841 C CA . ILE B 1 48 ? -12.107 17.981 51.530 1.00 73.06 85 ILE A CA 1
ATOM 842 C C . ILE B 1 48 ? -11.459 16.676 51.991 1.00 86.63 85 ILE A C 1
ATOM 843 O O . ILE B 1 48 ? -12.019 15.933 52.794 1.00 102.17 85 ILE A O 1
ATOM 848 N N . GLY B 1 49 ? -10.253 16.414 51.516 1.00 80.81 86 GLY A N 1
ATOM 849 C CA . GLY B 1 49 ? -9.521 15.268 52.007 1.00 85.58 86 GLY A CA 1
ATOM 850 C C . GLY B 1 49 ? -8.974 15.574 53.386 1.00 90.68 86 GLY A C 1
ATOM 851 O O . GLY B 1 49 ? -8.965 14.718 54.271 1.00 87.58 86 GLY A O 1
ATOM 852 N N . GLU B 1 50 ? -8.529 16.812 53.567 1.00 79.44 87 GLU A N 1
ATOM 853 C CA . GLU B 1 50 ? -7.855 17.201 54.787 1.00 77.27 87 GLU A CA 1
ATOM 854 C C . GLU B 1 50 ? -8.871 17.580 55.874 1.00 77.79 87 GLU A C 1
ATOM 855 O O . GLU B 1 50 ? -8.596 17.422 57.069 1.00 84.03 87 GLU A O 1
ATOM 861 N N . LEU B 1 51 ? -10.044 18.066 55.473 1.00 80.81 88 LEU A N 1
ATOM 862 C CA . LEU B 1 51 ? -11.089 18.353 56.451 1.00 65.57 88 LEU A CA 1
ATOM 863 C C . LEU B 1 51 ? -11.673 17.042 56.940 1.00 70.49 88 LEU A C 1
ATOM 864 O O . LEU B 1 51 ? -11.834 16.844 58.139 1.00 80.34 88 LEU A O 1
ATOM 869 N N . GLU B 1 52 ? -11.952 16.128 56.018 1.00 73.25 89 GLU A N 1
ATOM 870 C CA . GLU B 1 52 ? -12.480 14.821 56.402 1.00 70.13 89 GLU A CA 1
ATOM 871 C C . GLU B 1 52 ? -11.510 14.093 57.315 1.00 80.21 89 GLU A C 1
ATOM 872 O O . GLU B 1 52 ? -11.906 13.178 58.036 1.00 91.97 89 GLU A O 1
ATOM 878 N N . GLU B 1 53 ? -10.244 14.505 57.278 1.00 76.07 90 GLU A N 1
ATOM 879 C CA . GLU B 1 53 ? -9.209 13.918 58.118 1.00 74.85 90 GLU A CA 1
ATOM 880 C C . GLU B 1 53 ? -9.249 14.462 59.563 1.00 77.04 90 GLU A C 1
ATOM 881 O O . GLU B 1 53 ? -9.369 13.682 60.519 1.00 74.19 90 GLU A O 1
ATOM 887 N N . ARG B 1 54 ? -9.111 15.784 59.714 1.00 69.95 91 ARG A N 1
ATOM 888 C CA . ARG B 1 54 ? -9.298 16.437 61.006 1.00 64.68 91 ARG A CA 1
ATOM 889 C C . ARG B 1 54 ? -10.570 15.926 61.647 1.00 73.24 91 ARG A C 1
ATOM 890 O O . ARG B 1 54 ? -10.563 15.393 62.736 1.00 90.83 91 ARG A O 1
ATOM 898 N N . GLN B 1 55 ? -11.674 16.059 60.940 1.00 71.27 92 GLN A N 1
ATOM 899 C CA . GLN B 1 55 ? -12.953 15.680 61.498 1.00 82.14 92 GLN A CA 1
ATOM 900 C C . GLN B 1 55 ? -13.036 14.206 61.861 1.00 92.23 92 GLN A C 1
ATOM 901 O O . GLN B 1 55 ? -13.995 13.771 62.484 1.00 110.63 92 GLN A O 1
ATOM 907 N N . LYS B 1 56 ? -12.034 13.434 61.484 1.00 64.58 93 LYS A N 1
ATOM 908 C CA . LYS B 1 56 ? -11.985 12.053 61.927 1.00 77.78 93 LYS A CA 1
ATOM 909 C C . LYS B 1 56 ? -11.142 11.990 63.191 1.00 74.29 93 LYS A C 1
ATOM 910 O O . LYS B 1 56 ? -11.338 11.140 64.059 1.00 65.10 93 LYS A O 1
ATOM 916 N N . ASN B 1 57 ? -10.171 12.891 63.247 1.00 66.93 94 ASN A N 1
ATOM 917 C CA . ASN B 1 57 ? -9.289 13.027 64.380 1.00 69.62 94 ASN A CA 1
ATOM 918 C C . ASN B 1 57 ? -10.064 13.637 65.549 1.00 64.14 94 ASN A C 1
ATOM 919 O O . ASN B 1 57 ? -10.176 13.033 66.610 1.00 84.42 94 ASN A O 1
ATOM 924 N N . LEU B 1 58 ? -10.613 14.823 65.332 1.00 63.83 95 LEU A N 1
ATOM 925 C CA . LEU B 1 58 ? -11.491 15.453 66.291 1.00 63.56 95 LEU A CA 1
ATOM 926 C C . LEU B 1 58 ? -12.609 14.520 66.796 1.00 70.03 95 LEU A C 1
ATOM 927 O O . LEU B 1 58 ? -12.980 14.582 67.957 1.00 78.07 95 LEU A O 1
ATOM 932 N N . GLU B 1 59 ? -13.162 13.671 65.940 1.00 70.28 96 GLU A N 1
ATOM 933 C CA . GLU B 1 59 ? -14.214 12.758 66.385 1.00 70.67 96 GLU A CA 1
ATOM 934 C C . GLU B 1 59 ? -13.645 11.792 67.423 1.00 74.20 96 GLU A C 1
ATOM 935 O O . GLU B 1 59 ? -14.326 11.403 68.376 1.00 86.18 96 GLU A O 1
ATOM 941 N N . LYS B 1 60 ? -12.382 11.425 67.250 1.00 64.47 97 LYS A N 1
ATOM 942 C CA . LYS B 1 60 ? -11.769 10.433 68.117 1.00 84.49 97 LYS A CA 1
ATOM 943 C C . LYS B 1 60 ? -11.326 11.095 69.427 1.00 85.98 97 LYS A C 1
ATOM 944 O O . LYS B 1 60 ? -11.513 10.545 70.503 1.00 87.05 97 LYS A O 1
ATOM 950 N N . LEU B 1 61 ? -10.749 12.283 69.316 1.00 86.93 98 LEU A N 1
ATOM 951 C CA . LEU B 1 61 ? -10.380 13.074 70.473 1.00 63.81 98 LEU A CA 1
ATOM 952 C C . LEU B 1 61 ? -11.576 13.289 71.405 1.00 72.87 98 LEU A C 1
ATOM 953 O O . LEU B 1 61 ? -11.526 12.909 72.570 1.00 93.83 98 LEU A O 1
ATOM 958 N N . GLU B 1 62 ? -12.649 13.888 70.898 1.00 63.29 99 GLU A N 1
ATOM 959 C CA . GLU B 1 62 ? -13.811 14.185 71.721 1.00 63.23 99 GLU A CA 1
ATOM 960 C C . GLU B 1 62 ? -14.331 12.905 72.325 1.00 69.97 99 GLU A C 1
ATOM 961 O O . GLU B 1 62 ? -14.864 12.907 73.429 1.00 90.53 99 GLU A O 1
ATOM 967 N N . HIS B 1 63 ? -14.182 11.806 71.602 1.00 64.61 100 HIS A N 1
ATOM 968 C CA . HIS B 1 63 ? -14.666 10.529 72.103 1.00 67.86 100 HIS A CA 1
ATOM 969 C C . HIS B 1 63 ? -13.875 10.105 73.307 1.00 80.29 100 HIS A C 1
ATOM 970 O O . HIS B 1 63 ? -14.426 9.703 74.338 1.00 94.25 100 HIS A O 1
ATOM 977 N N . GLN B 1 64 ? -12.563 10.184 73.148 1.00 64.67 101 GLN A N 1
ATOM 978 C CA . GLN B 1 64 ? -11.636 9.832 74.193 1.00 72.06 101 GLN A CA 1
ATOM 979 C C . GLN B 1 64 ? -11.947 10.627 75.480 1.00 73.94 101 GLN A C 1
ATOM 980 O O . GLN B 1 64 ? -12.103 10.039 76.538 1.00 64.73 101 GLN A O 1
ATOM 986 N N . SER B 1 65 ? -12.071 11.948 75.351 1.00 66.35 102 SER A N 1
ATOM 987 C CA . SER B 1 65 ? -12.509 12.826 76.427 1.00 63.42 102 SER A CA 1
ATOM 988 C C . SER B 1 65 ? -13.773 12.312 77.124 1.00 76.00 102 SER A C 1
ATOM 989 O O . SER B 1 65 ? -13.822 12.227 78.358 1.00 74.60 102 SER A O 1
ATOM 992 N N . GLN B 1 66 ? -14.793 11.962 76.355 1.00 63.82 103 GLN A N 1
ATOM 993 C CA . GLN B 1 66 ? -16.045 11.556 76.975 1.00 72.92 103 GLN A CA 1
ATOM 994 C C . GLN B 1 66 ? -15.889 10.253 77.726 1.00 80.16 103 GLN A C 1
ATOM 995 O O . GLN B 1 66 ? -16.427 10.087 78.821 1.00 89.39 103 GLN A O 1
ATOM 1001 N N . VAL B 1 67 ? -15.150 9.320 77.136 1.00 82.73 104 VAL A N 1
ATOM 1002 C CA . VAL B 1 67 ? -15.018 7.997 77.734 1.00 80.00 104 VAL A CA 1
ATOM 1003 C C . VAL B 1 67 ? -14.214 8.068 79.021 1.00 82.99 104 VAL A C 1
ATOM 1004 O O . VAL B 1 67 ? -14.245 7.150 79.830 1.00 88.68 104 VAL A O 1
ATOM 1008 N N . ALA B 1 68 ? -13.500 9.175 79.191 1.00 65.26 105 ALA A N 1
ATOM 1009 C CA . ALA B 1 68 ? -12.726 9.446 80.381 1.00 65.16 105 ALA A CA 1
ATOM 1010 C C . ALA B 1 68 ? -13.638 10.058 81.449 1.00 66.42 105 ALA A C 1
ATOM 1011 O O . ALA B 1 68 ? -13.882 9.461 82.494 1.00 72.63 1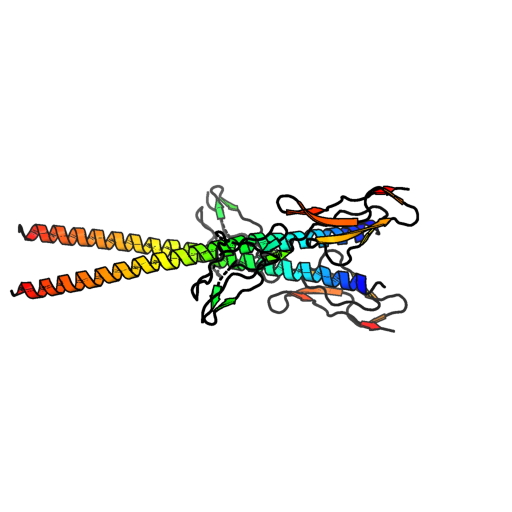05 ALA A O 1
ATOM 1013 N N . ALA B 1 69 ? -14.179 11.231 81.150 1.00 64.17 106 ALA A N 1
ATOM 1014 C CA . ALA B 1 69 ? -15.223 11.860 81.949 1.00 64.06 106 ALA A CA 1
ATOM 1015 C C . ALA B 1 69 ? -16.429 10.966 82.258 1.00 80.49 106 ALA A C 1
ATOM 1016 O O . ALA B 1 69 ? -17.433 11.431 82.791 1.00 96.62 106 ALA A O 1
ATOM 1018 N N . ASP B 1 70 ? -16.340 9.692 81.924 1.00 65.41 107 ASP A N 1
ATOM 1019 C CA . ASP B 1 70 ? -17.400 8.761 82.239 1.00 83.36 107 ASP A CA 1
ATOM 1020 C C . ASP B 1 70 ? -16.806 7.711 83.150 1.00 86.28 107 ASP A C 1
ATOM 1021 O O . ASP B 1 70 ? -17.481 7.135 83.997 1.00 89.65 107 ASP A O 1
ATOM 1026 N N . LYS B 1 71 ? -15.516 7.475 82.964 1.00 83.72 108 LYS A N 1
ATOM 1027 C CA . LYS B 1 71 ? -14.772 6.618 83.860 1.00 77.01 108 LYS A CA 1
ATOM 1028 C C . LYS B 1 71 ? -14.779 7.311 85.204 1.00 77.21 108 LYS A C 1
ATOM 1029 O O . LYS B 1 71 ? -15.073 6.692 86.218 1.00 90.07 108 LYS A O 1
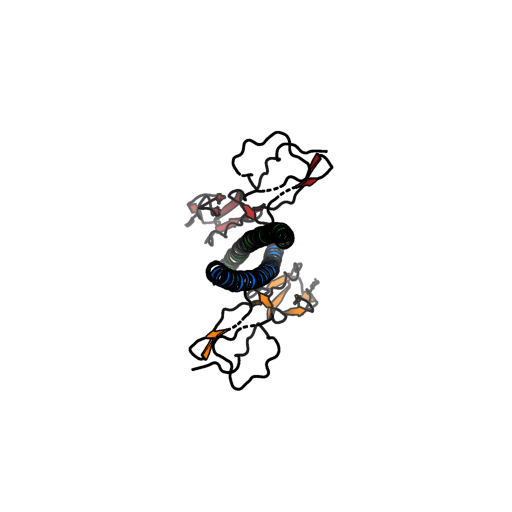ATOM 1035 N N . HIS B 1 72 ? -14.497 8.613 85.191 1.00 66.08 109 HIS A N 1
ATOM 1036 C CA . HIS B 1 72 ? -14.407 9.397 86.409 1.00 65.67 109 HIS A CA 1
ATOM 1037 C C . HIS B 1 72 ? -15.741 9.609 87.083 1.00 67.60 109 HIS A C 1
ATOM 1038 O O . HIS B 1 72 ? -15.831 9.573 88.305 1.00 70.40 109 HIS A O 1
ATOM 1045 N N . TYR B 1 73 ? -16.779 9.866 86.304 1.00 65.74 110 TYR A N 1
ATOM 1046 C CA . TYR B 1 73 ? -18.071 10.063 86.931 1.00 66.14 110 TYR A CA 1
ATOM 1047 C C . TYR B 1 73 ? -18.481 8.785 87.648 1.00 67.21 110 TYR A C 1
ATOM 1048 O O . TYR B 1 73 ? -19.200 8.818 88.635 1.00 74.06 110 TYR A O 1
ATOM 1057 N N . GLN B 1 74 ? -17.996 7.660 87.152 1.00 73.82 111 GLN A N 1
ATOM 1058 C CA . GLN B 1 74 ? -18.377 6.369 87.690 1.00 69.22 111 GLN A CA 1
ATOM 1059 C C . GLN B 1 74 ? -17.632 6.102 88.987 1.00 85.79 111 GLN A C 1
ATOM 1060 O O . GLN B 1 74 ? -18.143 5.436 89.890 1.00 77.41 111 GLN A O 1
ATOM 1066 N N . GLU B 1 75 ? -16.419 6.634 89.074 1.00 80.22 112 GLU A N 1
ATOM 1067 C CA . GLU B 1 75 ? -15.591 6.424 90.241 1.00 68.69 112 GLU A CA 1
ATOM 1068 C C . GLU B 1 75 ? -16.095 7.308 91.379 1.00 68.13 112 GLU A C 1
ATOM 1069 O O . GLU B 1 75 ? -16.530 6.787 92.393 1.00 68.85 112 GLU A O 1
ATOM 1075 N N . GLN B 1 76 ? -16.098 8.625 91.196 1.00 67.06 113 GLN A N 1
ATOM 1076 C CA . GLN B 1 76 ? -16.817 9.516 92.103 1.00 66.77 113 GLN A CA 1
ATOM 1077 C C . GLN B 1 76 ? -18.200 9.035 92.512 1.00 76.44 113 GLN A C 1
ATOM 1078 O O . GLN B 1 76 ? -18.722 9.492 93.521 1.00 102.93 113 GLN A O 1
ATOM 1084 N N . ALA B 1 77 ? -18.814 8.135 91.761 1.00 68.35 114 ALA A N 1
ATOM 1085 C CA . ALA B 1 77 ? -20.143 7.678 92.155 1.00 69.47 114 ALA A CA 1
ATOM 1086 C C . ALA B 1 77 ? -20.016 6.562 93.170 1.00 87.82 114 ALA A C 1
ATOM 1087 O O . ALA B 1 77 ? -20.952 6.270 93.917 1.00 71.50 114 ALA A O 1
ATOM 1089 N N . LYS B 1 78 ? -18.858 5.914 93.172 1.00 84.36 115 LYS A N 1
ATOM 1090 C CA . LYS B 1 78 ? -18.595 4.862 94.132 1.00 83.73 115 LYS A CA 1
ATOM 1091 C C . LYS B 1 78 ? -18.072 5.516 95.408 1.00 82.69 115 LYS A C 1
ATOM 1092 O O . LYS B 1 78 ? -18.405 5.100 96.519 1.00 90.17 115 LYS A O 1
ATOM 1098 N N . LYS B 1 79 ? -17.291 6.576 95.237 1.00 76.83 116 LYS A N 1
ATOM 1099 C CA . LYS B 1 79 ? -16.725 7.302 96.361 1.00 69.24 116 LYS A CA 1
ATOM 1100 C C . LYS B 1 79 ? -17.783 8.003 97.205 1.00 77.98 116 LYS A C 1
ATOM 1101 O O . LYS B 1 79 ? -17.528 8.361 98.354 1.00 79.91 116 LYS A O 1
ATOM 1107 N N . HIS B 1 80 ? -18.957 8.229 96.632 1.00 69.24 117 HIS A N 1
ATOM 1108 C CA . HIS B 1 80 ? -20.038 8.871 97.366 1.00 69.46 117 HIS A CA 1
ATOM 1109 C C . HIS B 1 80 ? -20.911 7.781 97.941 1.00 82.73 117 HIS A C 1
ATOM 1110 O O . HIS B 1 80 ? -21.703 8.004 98.860 1.00 99.93 117 HIS A O 1
ATOM 1117 N N . GLN B 1 81 ? -20.742 6.581 97.410 1.00 79.94 118 GLN A N 1
ATOM 1118 C CA . GLN B 1 81 ? -21.452 5.437 97.948 1.00 82.68 118 GLN A CA 1
ATOM 1119 C C . GLN B 1 81 ? -20.732 4.987 99.214 1.00 82.20 118 GLN A C 1
ATOM 1120 O O . GLN B 1 81 ? -21.364 4.544 100.178 1.00 76.16 118 GLN A O 1
ATOM 1126 N N . GLU B 1 82 ? -19.408 5.139 99.208 1.00 72.84 119 GLU A N 1
ATOM 1127 C CA . GLU B 1 82 ? -18.582 4.815 100.361 1.00 73.15 119 GLU A CA 1
ATOM 1128 C C . GLU B 1 82 ? -18.878 5.784 101.502 1.00 87.73 119 GLU A C 1
ATOM 1129 O O . GLU B 1 82 ? -19.049 5.379 102.663 1.00 89.87 119 GLU A O 1
ATOM 1135 N N . TYR B 1 83 ? -18.928 7.065 101.155 1.00 73.30 120 TYR A N 1
ATOM 1136 C CA . TYR B 1 83 ? -19.290 8.101 102.096 1.00 70.85 120 TYR A CA 1
ATOM 1137 C C . TYR B 1 83 ? -20.600 7.705 102.766 1.00 75.72 120 TYR A C 1
ATOM 1138 O O . TYR B 1 83 ? -20.600 7.371 103.946 1.00 75.89 120 TYR A O 1
ATOM 1147 N N . LYS B 1 84 ? -21.693 7.686 102.007 1.00 72.43 121 LYS A N 1
ATOM 1148 C CA . LYS B 1 84 ? -23.019 7.397 102.562 1.00 83.13 121 LYS A CA 1
ATOM 1149 C C . LYS B 1 84 ? -23.002 6.269 103.601 1.00 93.44 121 LYS A C 1
ATOM 1150 O O . LYS B 1 84 ? -23.741 6.304 104.598 1.00 95.52 121 LYS A O 1
ATOM 1156 N N . GLN B 1 85 ? -22.125 5.293 103.379 1.00 93.05 122 GLN A N 1
ATOM 1157 C CA . GLN B 1 85 ? -21.979 4.154 104.280 1.00 90.07 122 GLN A CA 1
ATOM 1158 C C . GLN B 1 85 ? -21.293 4.554 105.589 1.00 90.75 122 GLN A C 1
ATOM 1159 O O . GLN B 1 85 ? -21.862 4.386 106.673 1.00 99.51 122 GLN A O 1
ATOM 1165 N N . GLU B 1 86 ? -20.078 5.091 105.472 1.00 84.91 123 GLU A N 1
ATOM 1166 C CA . GLU B 1 86 ? -19.288 5.581 106.609 1.00 79.46 123 GLU A CA 1
ATOM 1167 C C . GLU B 1 86 ? -20.072 6.525 107.514 1.00 79.48 123 GLU A C 1
ATOM 1168 O O . GLU B 1 86 ? -19.765 6.673 108.695 1.00 87.52 123 GLU A O 1
ATOM 1174 N N . GLN B 1 87 ? -21.099 7.147 106.952 1.00 73.99 124 GLN A N 1
ATOM 1175 C CA . GLN B 1 87 ? -22.022 7.971 107.706 1.00 80.75 124 GLN A CA 1
ATOM 1176 C C . GLN B 1 87 ? -22.987 7.174 108.573 1.00 89.02 124 GLN A C 1
ATOM 1177 O O . GLN B 1 87 ? -24.020 7.688 108.992 1.00 95.99 124 GLN A O 1
ATOM 1183 N N . GLU B 1 88 ? -22.658 5.911 108.813 1.00 105.42 125 GLU A N 1
ATOM 1184 C CA . GLU B 1 88 ? -23.169 5.192 109.979 1.00 114.72 125 GLU A CA 1
ATOM 1185 C C . GLU B 1 88 ? -21.983 4.514 110.674 1.00 121.24 125 GLU A C 1
ATOM 1186 O O . GLU B 1 88 ? -21.892 4.499 111.915 1.00 123.55 125 GLU A O 1
ATOM 1192 N N . GLU B 1 89 ? -21.069 3.974 109.862 1.00 113.78 126 GLU A N 1
ATOM 1193 C CA . GLU B 1 89 ? -19.885 3.272 110.365 1.00 116.71 126 GLU A CA 1
ATOM 1194 C C . GLU B 1 89 ? -18.795 4.250 110.850 1.00 125.52 126 GLU A C 1
ATOM 1195 O O . GLU B 1 89 ? -18.502 4.349 112.057 1.00 126.15 126 GLU A O 1
ATOM 1197 N N . SER C 2 4 ? -6.478 -16.114 55.573 1.00 172.09 0 SER B N 1
ATOM 1198 C CA . SER C 2 4 ? -7.628 -15.236 55.388 1.00 175.54 0 SER B CA 1
ATOM 1199 C C . SER C 2 4 ? -7.244 -13.764 55.570 1.00 181.22 0 SER B C 1
ATOM 1200 O O . SER C 2 4 ? -8.044 -12.963 56.059 1.00 181.36 0 SER B O 1
ATOM 1203 N N . ASN C 2 5 ? -6.023 -13.413 55.168 1.00 183.21 1 ASN B N 1
ATOM 1204 C CA . ASN C 2 5 ? -5.500 -12.060 55.368 1.00 182.08 1 ASN B CA 1
ATOM 1205 C C . ASN C 2 5 ? -4.709 -11.532 54.164 1.00 182.11 1 ASN B C 1
ATOM 1206 O O . ASN C 2 5 ? -4.629 -12.195 53.128 1.00 181.44 1 ASN B O 1
ATOM 1211 N N . CYS C 2 6 ? -4.124 -10.343 54.315 1.00 182.97 2 CYS B N 1
ATOM 1212 C CA . CYS C 2 6 ? -3.675 -9.517 53.181 1.00 176.76 2 CYS B CA 1
ATOM 1213 C C . CYS C 2 6 ? -2.197 -9.646 52.795 1.00 173.28 2 CYS B C 1
ATOM 1214 O O . CYS C 2 6 ? -1.315 -9.448 53.624 1.00 176.53 2 CYS B O 1
ATOM 1217 N N . GLY C 2 7 ? -1.935 -9.938 51.523 1.00 166.79 3 GLY B N 1
ATOM 1218 C CA . GLY C 2 7 ? -0.574 -9.992 51.015 1.00 167.91 3 GLY B CA 1
ATOM 1219 C C . GLY C 2 7 ? -0.034 -8.611 50.679 1.00 170.56 3 GLY B C 1
ATOM 1220 O O . GLY C 2 7 ? -0.618 -7.607 51.087 1.00 170.79 3 GLY B O 1
ATOM 1221 N N . PRO C 2 8 ? 1.084 -8.551 49.931 1.00 171.24 4 PRO B N 1
ATOM 1222 C CA . PRO C 2 8 ? 1.735 -7.297 49.516 1.00 165.25 4 PRO B CA 1
ATOM 1223 C C . PRO C 2 8 ? 0.846 -6.438 48.615 1.00 157.20 4 PRO B C 1
ATOM 1224 O O . PRO C 2 8 ? -0.061 -6.976 47.980 1.00 151.35 4 PRO B O 1
ATOM 1228 N N . PRO C 2 9 ? 1.106 -5.118 48.557 1.00 157.25 5 PRO B N 1
ATOM 1229 C CA . PRO C 2 9 ? 0.303 -4.173 47.763 1.00 151.44 5 PRO B CA 1
ATOM 1230 C C . PRO C 2 9 ? 0.544 -4.248 46.253 1.00 150.97 5 PRO B C 1
ATOM 1231 O O . PRO C 2 9 ? 1.694 -4.327 45.815 1.00 149.83 5 PRO B O 1
ATOM 1235 N N . PRO C 2 10 ? -0.538 -4.198 45.461 1.00 149.55 6 PRO B N 1
ATOM 1236 C CA . PRO C 2 10 ? -0.452 -4.192 43.998 1.00 145.57 6 PRO B CA 1
ATOM 1237 C C . PRO C 2 10 ? 0.032 -2.848 43.470 1.00 144.10 6 PRO B C 1
ATOM 1238 O O . PRO C 2 10 ? -0.480 -1.806 43.885 1.00 141.09 6 PRO B O 1
ATOM 1242 N N . THR C 2 11 ? 1.009 -2.876 42.570 1.00 143.70 7 THR B N 1
ATOM 1243 C CA . THR C 2 11 ? 1.546 -1.652 41.985 1.00 140.73 7 THR B CA 1
ATOM 1244 C C . THR C 2 11 ? 0.457 -0.905 41.213 1.00 132.65 7 THR B C 1
ATOM 1245 O O . THR C 2 11 ? -0.356 -1.520 40.521 1.00 127.30 7 THR B O 1
ATOM 1249 N N . LEU C 2 12 ? 0.429 0.417 41.362 1.00 132.05 8 LEU B N 1
ATOM 1250 C CA . LEU C 2 12 ? -0.590 1.248 40.720 1.00 133.43 8 LEU B CA 1
ATOM 1251 C C . LEU C 2 12 ? 0.023 2.118 39.636 1.00 132.09 8 LEU B C 1
ATOM 1252 O O . LEU C 2 12 ? 1.198 2.472 39.715 1.00 137.44 8 LEU B O 1
ATOM 1257 N N . SER C 2 13 ? -0.767 2.478 38.629 1.00 122.42 9 SER B N 1
ATOM 1258 C CA . SER C 2 13 ? -0.239 3.291 37.541 1.00 118.86 9 SER B CA 1
ATOM 1259 C C . SER C 2 13 ? -0.257 4.774 37.901 1.00 116.58 9 SER B C 1
ATOM 1260 O O . SER C 2 13 ? 0.443 5.570 37.284 1.00 121.33 9 SER B O 1
ATOM 1263 N N . PHE C 2 14 ? -1.033 5.133 38.921 1.00 116.63 10 PHE B N 1
ATOM 1264 C CA . PHE C 2 14 ? -1.312 6.540 39.214 1.00 119.30 10 PHE B CA 1
ATOM 1265 C C . PHE C 2 14 ? -0.907 7.033 40.616 1.00 127.87 10 PHE B C 1
ATOM 1266 O O . PHE C 2 14 ? -0.921 8.237 40.891 1.00 122.22 10 PHE B O 1
ATOM 1274 N N . ALA C 2 15 ? -0.541 6.120 41.506 1.00 100.56 11 ALA B N 1
ATOM 1275 C CA . ALA C 2 15 ? -0.258 6.536 42.870 1.00 99.25 11 ALA B CA 1
ATOM 1276 C C . ALA C 2 15 ? 0.875 5.759 43.518 1.00 99.21 11 ALA B C 1
ATOM 1277 O O . ALA C 2 15 ? 1.139 4.602 43.193 1.00 101.49 11 ALA B O 1
ATOM 1279 N N . ALA C 2 16 ? 1.542 6.423 44.447 1.00 99.98 12 ALA B N 1
ATOM 1280 C CA . ALA C 2 16 ? 2.626 5.818 45.198 1.00 116.85 12 ALA B CA 1
ATOM 1281 C C . ALA C 2 16 ? 2.354 5.941 46.706 1.00 116.53 12 ALA B C 1
ATOM 1282 O O . ALA C 2 16 ? 1.555 6.786 47.132 1.00 105.11 12 ALA B O 1
ATOM 1284 N N . PRO C 2 17 ? 2.983 5.078 47.518 1.00 114.13 13 PRO B N 1
ATOM 1285 C CA . PRO C 2 17 ? 2.688 5.148 48.951 1.00 117.03 13 PRO B CA 1
ATOM 1286 C C . PRO C 2 17 ? 3.217 6.430 49.578 1.00 113.91 13 PRO B C 1
ATOM 1287 O O . PRO C 2 17 ? 4.108 7.065 49.007 1.00 112.37 13 PRO B O 1
ATOM 1299 N N . ASP C 2 19 ? 4.009 6.216 53.085 1.00 128.74 15 ASP B N 1
ATOM 1300 C CA . ASP C 2 19 ? 4.882 5.621 54.115 1.00 136.84 15 ASP B CA 1
ATOM 1301 C C . ASP C 2 19 ? 5.488 4.300 53.633 1.00 141.28 15 ASP B C 1
ATOM 1302 O O . ASP C 2 19 ? 4.803 3.273 53.631 1.00 139.95 15 ASP B O 1
ATOM 1307 N N . ILE C 2 20 ? 6.782 4.336 53.296 1.00 148.94 16 ILE B N 1
ATOM 1308 C CA . ILE C 2 20 ? 7.456 3.360 52.414 1.00 152.53 16 ILE B CA 1
ATOM 1309 C C . ILE C 2 20 ? 7.051 1.884 52.552 1.00 163.23 16 ILE B C 1
ATOM 1310 O O . ILE C 2 20 ? 6.703 1.398 53.641 1.00 153.52 16 ILE B O 1
ATOM 1315 N N . THR C 2 21 ? 7.097 1.191 51.410 1.00 173.53 17 THR B N 1
ATOM 1316 C CA . THR C 2 21 ? 6.762 -0.232 51.314 1.00 175.95 17 THR B CA 1
ATOM 1317 C C . THR C 2 21 ? 7.999 -1.113 51.505 1.00 173.83 17 THR B C 1
ATOM 1318 O O . THR C 2 21 ? 8.921 -1.116 50.684 1.00 173.74 17 THR B O 1
ATOM 1322 N N . LEU C 2 22 ? 8.018 -1.845 52.610 1.00 172.29 18 LEU B N 1
ATOM 1323 C CA . LEU C 2 22 ? 9.060 -2.833 52.846 1.00 182.40 18 LEU B CA 1
ATOM 1324 C C . LEU C 2 22 ? 8.561 -4.195 52.361 1.00 191.45 18 LEU B C 1
ATOM 1325 O O . LEU C 2 22 ? 9.266 -5.203 52.475 1.00 200.63 18 LEU B O 1
ATOM 1330 N N . THR C 2 23 ? 7.339 -4.200 51.821 1.00 184.44 19 THR B N 1
ATOM 1331 C CA . THR C 2 23 ? 6.670 -5.405 51.316 1.00 178.63 19 THR B CA 1
ATOM 1332 C C . THR C 2 23 ? 6.822 -6.599 52.281 1.00 177.84 19 THR B C 1
ATOM 1333 O O . THR C 2 23 ? 7.543 -7.563 52.009 1.00 172.95 19 THR B O 1
ATOM 1337 N N . GLU C 2 24 ? 6.154 -6.506 53.427 1.00 165.33 20 GLU B N 1
ATOM 1338 C CA . GLU C 2 24 ? 6.123 -7.601 54.384 1.00 174.53 20 GLU B CA 1
ATOM 1339 C C . GLU C 2 24 ? 5.375 -8.768 53.750 1.00 181.49 20 GLU B C 1
ATOM 1340 O O . GLU C 2 24 ? 4.521 -8.555 52.883 1.00 167.91 20 GLU B O 1
ATOM 1346 N N . THR C 2 25 ? 5.710 -9.991 54.170 1.00 196.10 21 THR B N 1
ATOM 1347 C CA . THR C 2 25 ? 5.064 -11.209 53.670 1.00 204.28 21 THR B CA 1
ATOM 1348 C C . THR C 2 25 ? 3.534 -11.079 53.683 1.00 202.71 21 THR B C 1
ATOM 1349 O O . THR C 2 25 ? 2.842 -11.656 52.839 1.00 203.00 21 THR B O 1
ATOM 1353 N N . ARG C 2 26 ? 3.020 -10.294 54.627 1.00 197.73 22 ARG B N 1
ATOM 1354 C CA . ARG C 2 26 ? 1.587 -10.060 54.739 1.00 188.19 22 ARG B CA 1
ATOM 1355 C C . ARG C 2 26 ? 1.265 -8.763 55.494 1.00 182.46 22 ARG B C 1
ATOM 1356 O O . ARG C 2 26 ? 2.148 -8.118 56.062 1.00 169.92 22 ARG B O 1
ATOM 1364 N N . PHE C 2 27 ? -0.010 -8.382 55.480 1.00 176.93 23 PHE B N 1
ATOM 1365 C CA . PHE C 2 27 ? -0.499 -7.238 56.245 1.00 171.63 23 PHE B CA 1
ATOM 1366 C C . PHE C 2 27 ? -1.731 -7.651 57.042 1.00 175.95 23 PHE B C 1
ATOM 1367 O O . PHE C 2 27 ? -2.396 -8.634 56.706 1.00 180.76 23 PHE B O 1
ATOM 1375 N N . LYS C 2 28 ? -2.037 -6.908 58.100 1.00 175.37 24 LYS B N 1
ATOM 1376 C CA . LYS C 2 28 ? -3.168 -7.254 58.956 1.00 175.71 24 LYS B CA 1
ATOM 1377 C C . LYS C 2 28 ? -4.494 -6.859 58.302 1.00 169.17 24 LYS B C 1
ATOM 1378 O O . LYS C 2 28 ? -4.600 -5.791 57.696 1.00 161.23 24 LYS B O 1
ATOM 1384 N N . THR C 2 29 ? -5.496 -7.729 58.416 1.00 169.75 25 THR B N 1
ATOM 1385 C CA . THR C 2 29 ? -6.815 -7.463 57.846 1.00 166.99 25 THR B CA 1
ATOM 1386 C C . THR C 2 29 ? -7.421 -6.186 58.444 1.00 167.23 25 THR B C 1
ATOM 1387 O O . THR C 2 29 ? -7.678 -6.104 59.647 1.00 176.31 25 THR B O 1
ATOM 1391 N N . GLY C 2 30 ? -7.620 -5.177 57.600 1.00 160.49 26 GLY B N 1
ATOM 1392 C CA . GLY C 2 30 ? -8.198 -3.920 58.044 1.00 158.90 26 GLY B CA 1
ATOM 1393 C C . GLY C 2 30 ? -7.274 -2.719 57.937 1.00 155.87 26 GLY B C 1
ATOM 1394 O O . GLY C 2 30 ? -7.726 -1.573 58.018 1.00 150.82 26 GLY B O 1
ATOM 1395 N N . THR C 2 31 ? -5.980 -2.973 57.758 1.00 156.61 27 THR B N 1
ATOM 1396 C CA . THR C 2 31 ? -5.000 -1.891 57.683 1.00 151.85 27 THR B CA 1
ATOM 1397 C C . THR C 2 31 ? -5.161 -1.111 56.387 1.00 143.90 27 THR B C 1
ATOM 1398 O O . THR C 2 31 ? -5.277 -1.692 55.308 1.00 141.70 27 THR B O 1
ATOM 1402 N N . THR C 2 32 ? -5.184 0.213 56.506 1.00 141.67 28 THR B N 1
ATOM 1403 C CA . THR C 2 32 ? -5.331 1.086 55.350 1.00 136.17 28 THR B CA 1
ATOM 1404 C C . THR C 2 32 ? -4.047 1.859 55.078 1.00 136.63 28 THR B C 1
ATOM 1405 O O . THR C 2 32 ? -3.486 2.493 55.970 1.00 136.01 28 THR B O 1
ATOM 1417 N N . LYS C 2 34 ? -1.668 4.710 52.978 1.00 122.97 30 LYS B N 1
ATOM 1418 C CA . LYS C 2 34 ? -1.775 6.069 52.448 1.00 120.01 30 LYS B CA 1
ATOM 1419 C C . LYS C 2 34 ? -1.040 6.256 51.114 1.00 115.11 30 LYS B C 1
ATOM 1420 O O . LYS C 2 34 ? 0.151 5.944 51.002 1.00 115.92 30 LYS B O 1
ATOM 1426 N N . TYR C 2 35 ? -1.746 6.783 50.112 1.00 117.14 31 TYR B N 1
ATOM 1427 C CA . TYR C 2 35 ? -1.145 7.007 48.791 1.00 113.36 31 TYR B CA 1
ATOM 1428 C C . TYR C 2 35 ? -1.135 8.460 48.342 1.00 104.17 31 TYR B C 1
ATOM 1429 O O . TYR C 2 35 ? -2.019 9.246 48.676 1.00 104.01 31 TYR B O 1
ATOM 1438 N N . THR C 2 36 ? -0.099 8.802 47.590 1.00 102.09 32 THR B N 1
ATOM 1439 C CA . THR C 2 36 ? 0.045 10.130 47.011 1.00 104.55 32 THR B CA 1
ATOM 1440 C C . THR C 2 36 ? -0.112 10.039 45.490 1.00 104.73 32 THR B C 1
ATOM 1441 O O . THR C 2 36 ? -0.013 8.952 44.924 1.00 109.39 32 THR B O 1
ATOM 1445 N N . CYS C 2 37 ? -0.367 11.163 44.823 1.00 110.78 33 CYS B N 1
ATOM 1446 C CA . CYS C 2 37 ? -0.502 11.157 43.361 1.00 89.25 33 CYS B CA 1
ATOM 1447 C C . CYS C 2 37 ? 0.838 11.127 42.653 1.00 98.66 33 CYS B C 1
ATOM 1448 O O . CYS C 2 37 ? 1.763 11.850 43.032 1.00 94.31 33 CYS B O 1
ATOM 1451 N N . LEU C 2 38 ? 0.946 10.290 41.624 1.00 104.99 34 LEU B N 1
ATOM 1452 C CA . LEU C 2 38 ? 2.152 10.271 40.796 1.00 100.97 34 LEU B CA 1
ATOM 1453 C C . LEU C 2 38 ? 2.238 11.576 40.031 1.00 83.80 34 LEU B C 1
ATOM 1454 O O . LEU C 2 38 ? 1.209 12.196 39.781 1.00 82.05 34 LEU B O 1
ATOM 1459 N N . PRO C 2 39 ? 3.459 12.020 39.686 1.00 83.44 35 PRO B N 1
ATOM 1460 C CA . PRO C 2 39 ? 3.573 13.207 38.821 1.00 83.11 35 PRO B CA 1
ATOM 1461 C C . PRO C 2 39 ? 2.830 13.004 37.501 1.00 81.72 35 PRO B C 1
ATOM 1462 O O . PRO C 2 39 ? 2.988 11.976 36.835 1.00 79.60 35 PRO B O 1
ATOM 1466 N N . GLY C 2 40 ? 1.995 13.969 37.145 1.00 76.44 36 GLY B N 1
ATOM 1467 C CA . GLY C 2 40 ? 1.204 13.849 35.944 1.00 75.13 36 GLY B CA 1
ATOM 1468 C C . GLY C 2 40 ? -0.239 13.515 36.222 1.00 84.19 36 GLY B C 1
ATOM 1469 O O . GLY C 2 40 ? -1.096 13.590 35.330 1.00 83.27 36 GLY B O 1
ATOM 1470 N N . TYR C 2 41 ? -0.511 13.141 37.465 1.00 85.97 37 TYR B N 1
ATOM 1471 C CA . TYR C 2 41 ? -1.860 12.785 37.871 1.00 78.80 37 TYR B CA 1
ATOM 1472 C C . TYR C 2 41 ? -2.425 13.773 38.881 1.00 79.14 37 TYR B C 1
ATOM 1473 O O . TYR C 2 41 ? -1.678 14.406 39.623 1.00 82.72 37 TYR B O 1
ATOM 1482 N N . VAL C 2 42 ? -3.743 13.924 38.891 1.00 79.83 38 VAL B N 1
ATOM 1483 C CA . VAL C 2 42 ? -4.411 14.599 39.989 1.00 81.40 38 VAL B CA 1
ATOM 1484 C C . VAL C 2 42 ? -5.459 13.677 40.534 1.00 101.71 38 VAL B C 1
ATOM 1485 O O . VAL C 2 42 ? -5.657 12.575 40.030 1.00 98.71 38 VAL B O 1
ATOM 1489 N N . ARG C 2 43 ? -6.164 14.166 41.540 1.00 86.08 39 ARG B N 1
ATOM 1490 C CA . ARG C 2 43 ? -7.056 13.342 42.300 1.00 89.06 39 ARG B CA 1
ATOM 1491 C C . ARG C 2 43 ? -8.452 13.524 41.769 1.00 90.06 39 ARG B C 1
ATOM 1492 O O . ARG C 2 43 ? -8.852 14.640 41.466 1.00 89.67 39 ARG B O 1
ATOM 1500 N N . SER C 2 44 ? -9.180 12.418 41.656 1.00 91.83 40 SER B N 1
ATOM 1501 C CA . SER C 2 44 ? -10.578 12.423 41.251 1.00 93.81 40 SER B CA 1
ATOM 1502 C C . SER C 2 44 ? -11.484 12.128 42.441 1.00 99.96 40 SER B C 1
ATOM 1503 O O . SER C 2 44 ? -12.697 12.357 42.395 1.00 100.28 40 SER B O 1
ATOM 1506 N N . HIS C 2 45 ? -10.883 11.598 43.500 1.00 98.89 41 HIS B N 1
ATOM 1507 C CA . HIS C 2 45 ? -11.620 11.208 44.701 1.00 104.95 41 HIS B CA 1
ATOM 1508 C C . HIS C 2 45 ? -11.049 11.848 45.972 1.00 103.85 41 HIS B C 1
ATOM 1509 O O . HIS C 2 45 ? -9.842 12.033 46.087 1.00 101.81 41 HIS B O 1
ATOM 1516 N N . SER C 2 46 ? -11.929 12.180 46.915 1.00 116.19 42 SER B N 1
ATOM 1517 C CA . SER C 2 46 ? -11.550 12.753 48.211 1.00 110.13 42 SER B CA 1
ATOM 1518 C C . SER C 2 46 ? -10.498 11.935 48.949 1.00 110.30 42 SER B C 1
ATOM 1519 O O . SER C 2 46 ? -9.431 12.441 49.277 1.00 109.33 42 SER B O 1
ATOM 1522 N N . THR C 2 47 ? -10.797 10.666 49.200 1.00 111.96 43 THR B N 1
ATOM 1523 C CA . THR C 2 47 ? -9.902 9.827 49.991 1.00 117.70 43 THR B CA 1
ATOM 1524 C C . THR C 2 47 ? -8.848 9.111 49.122 1.00 113.79 43 THR B C 1
ATOM 1525 O O . THR C 2 47 ? -9.155 8.549 48.064 1.00 107.87 43 THR B O 1
ATOM 1529 N N . GLN C 2 48 ? -7.604 9.141 49.596 1.00 114.85 44 GLN B N 1
ATOM 1530 C CA . GLN C 2 48 ? -6.446 8.682 48.829 1.00 115.94 44 GLN B CA 1
ATOM 1531 C C . GLN C 2 48 ? -5.794 7.403 49.364 1.00 119.11 44 GLN B C 1
ATOM 1532 O O . GLN C 2 48 ? -4.587 7.388 49.617 1.00 121.15 44 GLN B O 1
ATOM 1538 N N . THR C 2 49 ? -6.562 6.333 49.537 1.00 116.41 45 THR B N 1
ATOM 1539 C CA . THR C 2 49 ? -6.018 5.140 50.184 1.00 117.47 45 THR B CA 1
ATOM 1540 C C . THR C 2 49 ? -6.488 3.814 49.612 1.00 127.34 45 THR B C 1
ATOM 1541 O O . THR C 2 49 ? -7.103 3.754 48.544 1.00 138.00 45 THR B O 1
ATOM 1553 N N . THR C 2 51 ? -7.557 -0.190 51.655 1.00 133.63 47 THR B N 1
ATOM 1554 C CA . THR C 2 51 ? -7.550 -0.966 52.894 1.00 140.67 47 THR B CA 1
ATOM 1555 C C . THR C 2 51 ? -7.405 -2.456 52.620 1.00 144.82 47 THR B C 1
ATOM 1556 O O . THR C 2 51 ? -7.352 -2.877 51.461 1.00 138.17 47 THR B O 1
ATOM 1560 N N . CYS C 2 52 ? -7.348 -3.249 53.689 1.00 141.10 48 CYS B N 1
ATOM 1561 C CA . CYS C 2 52 ? -7.287 -4.700 53.561 1.00 144.62 48 CYS B CA 1
ATOM 1562 C C . CYS C 2 52 ? -8.529 -5.365 54.159 1.00 151.90 48 CYS B C 1
ATOM 1563 O O . CYS C 2 52 ? -8.713 -5.380 55.374 1.00 152.74 48 CYS B O 1
ATOM 1566 N N . ASN C 2 53 ? -9.376 -5.922 53.298 1.00 154.57 49 ASN B N 1
ATOM 1567 C CA . ASN C 2 53 ? -10.649 -6.486 53.741 1.00 158.81 49 ASN B CA 1
ATOM 1568 C C . ASN C 2 53 ? -10.522 -7.855 54.400 1.00 157.60 49 ASN B C 1
ATOM 1569 O O . ASN C 2 53 ? -9.423 -8.394 54.553 1.00 158.99 49 ASN B O 1
ATOM 1574 N N . SER C 2 54 ? -11.672 -8.405 54.775 1.00 163.43 50 SER B N 1
ATOM 1575 C CA . SER C 2 54 ? -11.765 -9.661 55.514 1.00 170.42 50 SER B CA 1
ATOM 1576 C C . SER C 2 54 ? -11.313 -10.888 54.715 1.00 179.75 50 SER B C 1
ATOM 1577 O O . SER C 2 54 ? -10.984 -11.930 55.294 1.00 178.44 50 SER B O 1
ATOM 1580 N N . ASP C 2 55 ? -11.311 -10.762 53.388 1.00 183.03 51 ASP B N 1
ATOM 1581 C CA . ASP C 2 55 ? -10.870 -11.839 52.499 1.00 183.05 51 ASP B CA 1
ATOM 1582 C C . ASP C 2 55 ? -9.350 -11.887 52.419 1.00 178.72 51 ASP B C 1
ATOM 1583 O O . ASP C 2 55 ? -8.750 -12.950 52.246 1.00 178.86 51 ASP B O 1
ATOM 1588 N N . GLY C 2 56 ? -8.733 -10.717 52.531 1.00 162.52 52 GLY B N 1
ATOM 1589 C CA . GLY C 2 56 ? -7.295 -10.615 52.438 1.00 163.42 52 GLY B CA 1
ATOM 1590 C C . GLY C 2 56 ? -6.816 -10.038 51.120 1.00 164.91 52 GLY B C 1
ATOM 1591 O O . GLY C 2 56 ? -5.785 -10.453 50.589 1.00 163.57 52 GLY B O 1
ATOM 1592 N N . GLU C 2 57 ? -7.566 -9.078 50.587 1.00 164.50 53 GLU B N 1
ATOM 1593 C CA . GLU C 2 57 ? -7.147 -8.358 49.387 1.00 169.06 53 GLU B CA 1
ATOM 1594 C C . GLU C 2 57 ? -7.342 -6.854 49.554 1.00 163.33 53 GLU B C 1
ATOM 1595 O O . GLU C 2 57 ? -8.170 -6.409 50.356 1.00 163.41 53 GLU B O 1
ATOM 1601 N N . TRP C 2 58 ? -6.575 -6.072 48.799 1.00 148.10 54 TRP B N 1
ATOM 1602 C CA . TRP C 2 58 ? -6.706 -4.627 48.861 1.00 138.71 54 TRP B CA 1
ATOM 1603 C C . TRP C 2 58 ? -7.893 -4.189 48.015 1.00 139.96 54 TRP B C 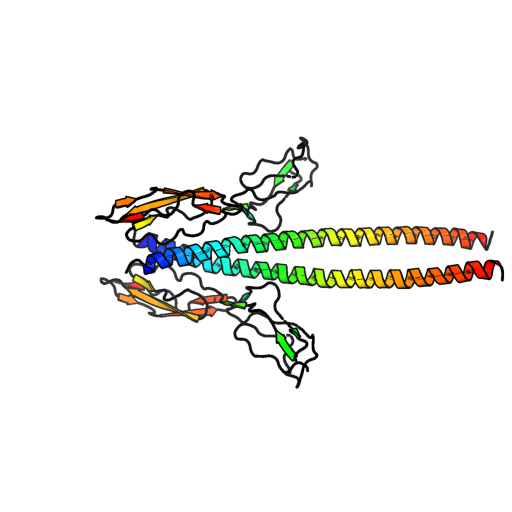1
ATOM 1604 O O . TRP C 2 58 ? -8.097 -4.685 46.906 1.00 132.07 54 TRP B O 1
ATOM 1615 N N . VAL C 2 59 ? -8.681 -3.266 48.555 1.00 144.93 55 VAL B N 1
ATOM 1616 C CA . VAL C 2 59 ? -9.898 -2.811 47.895 1.00 143.01 55 VAL B CA 1
ATOM 1617 C C . VAL C 2 59 ? -9.993 -1.287 47.923 1.00 140.50 55 VAL B C 1
ATOM 1618 O O . VAL C 2 59 ? -9.787 -0.656 48.966 1.00 139.04 55 VAL B O 1
ATOM 1622 N N . TYR C 2 60 ? -10.308 -0.703 46.769 1.00 138.80 56 TYR B N 1
ATOM 1623 C CA . TYR C 2 60 ? -10.251 0.745 46.606 1.00 133.51 56 TYR B CA 1
ATOM 1624 C C . TYR C 2 60 ? -11.003 1.259 45.378 1.00 122.84 56 TYR B C 1
ATOM 1625 O O . TYR C 2 60 ? -11.616 0.491 44.629 1.00 120.87 56 TYR B O 1
ATOM 1634 N N . ASN C 2 61 ? -10.946 2.577 45.206 1.00 113.70 57 ASN B N 1
ATOM 1635 C CA . ASN C 2 61 ? -11.406 3.247 44.004 1.00 111.44 57 ASN B CA 1
ATOM 1636 C C . ASN C 2 61 ? -10.203 3.754 43.229 1.00 121.74 57 ASN B C 1
ATOM 1637 O O . ASN C 2 61 ? -9.066 3.607 43.679 1.00 120.40 57 ASN B O 1
ATOM 1642 N N . THR C 2 62 ? -10.455 4.344 42.064 1.00 120.92 58 THR B N 1
ATOM 1643 C CA . THR C 2 62 ? -9.404 4.979 41.280 1.00 116.68 58 THR B CA 1
ATOM 1644 C C . THR C 2 62 ? -9.341 6.463 41.651 1.00 111.75 58 THR B C 1
ATOM 1645 O O . THR C 2 62 ? -10.125 7.271 41.145 1.00 114.52 58 THR B O 1
ATOM 1649 N N . PHE C 2 63 ? -8.423 6.825 42.545 1.00 109.75 59 PHE B N 1
ATOM 1650 C CA . PHE C 2 63 ? -8.472 8.164 43.133 1.00 113.58 59 PHE B CA 1
ATOM 1651 C C . PHE C 2 63 ? -7.609 9.168 42.377 1.00 100.68 59 PHE B C 1
ATOM 1652 O O . PHE C 2 63 ? -7.784 10.375 42.519 1.00 99.18 59 PHE B O 1
ATOM 1660 N N . CYS C 2 64 ? -6.702 8.690 41.545 1.00 98.92 60 CYS B N 1
ATOM 1661 C CA . CYS C 2 64 ? -5.997 9.629 40.691 1.00 95.41 60 CYS B CA 1
ATOM 1662 C C . CYS C 2 64 ? -6.269 9.365 39.207 1.00 97.97 60 CYS B C 1
ATOM 1663 O O . CYS C 2 64 ? -6.258 8.219 38.759 1.00 108.14 60 CYS B O 1
ATOM 1666 N N . ILE C 2 65 ? -6.562 10.436 38.468 1.00 94.26 61 ILE B N 1
ATOM 1667 C CA . ILE C 2 65 ? -6.712 10.387 37.013 1.00 85.23 61 ILE B CA 1
ATOM 1668 C C . ILE C 2 65 ? -5.651 11.280 36.389 1.00 96.26 61 ILE B C 1
ATOM 1669 O O . ILE C 2 65 ? -4.814 11.817 37.105 1.00 102.59 61 ILE B O 1
ATOM 1674 N N . TYR C 2 66 ? -5.674 11.443 35.069 1.00 94.37 62 TYR B N 1
ATOM 1675 C CA . TYR C 2 66 ? -4.633 12.215 34.388 1.00 91.36 62 TYR B CA 1
ATOM 1676 C C . TYR C 2 66 ? -4.782 13.702 34.614 1.00 77.03 62 TYR B C 1
ATOM 1677 O O . TYR C 2 66 ? -5.883 14.239 34.617 1.00 77.71 62 TYR B O 1
ATOM 1686 N N . LYS C 2 67 ? -3.662 14.376 34.780 1.00 64.44 63 LYS B N 1
ATOM 1687 C CA . LYS C 2 67 ? -3.668 15.814 34.628 1.00 64.02 63 LYS B CA 1
ATOM 1688 C C . LYS C 2 67 ? -3.908 16.091 33.140 1.00 82.91 63 LYS B C 1
ATOM 1689 O O . LYS C 2 67 ? -3.832 15.178 32.314 1.00 77.52 63 LYS B O 1
ATOM 1695 N N . ARG C 2 68 ? -4.190 17.336 32.782 1.00 81.74 64 ARG B N 1
ATOM 1696 C CA . ARG C 2 68 ? -4.455 17.665 31.388 1.00 63.00 64 ARG B CA 1
ATOM 1697 C C . ARG C 2 68 ? -3.669 18.886 30.972 1.00 80.18 64 ARG B C 1
ATOM 1698 O O . ARG C 2 68 ? -3.650 19.873 31.706 1.00 74.28 64 ARG B O 1
ATOM 1706 N N . CYS C 2 69 ? -3.002 18.830 29.812 1.00 83.37 65 CYS B N 1
ATOM 1707 C CA . CYS C 2 69 ? -2.228 19.990 29.377 1.00 62.13 65 CYS B CA 1
ATOM 1708 C C . CYS C 2 69 ? -3.202 21.021 28.879 1.00 62.22 65 CYS B C 1
ATOM 1709 O O . CYS C 2 69 ? -4.363 20.721 28.626 1.00 62.43 65 CYS B O 1
ATOM 1712 N N . ARG C 2 70 ? -2.736 22.251 28.783 1.00 62.21 66 ARG B N 1
ATOM 1713 C CA . ARG C 2 70 ? -3.532 23.276 28.155 1.00 72.42 66 ARG B CA 1
ATOM 1714 C C . ARG C 2 70 ? -3.340 23.202 26.626 1.00 78.92 66 ARG B C 1
ATOM 1715 O O . ARG C 2 70 ? -2.508 22.430 26.121 1.00 76.16 66 ARG B O 1
ATOM 1723 N N . HIS C 2 71 ? -4.107 23.989 25.882 1.00 78.03 67 HIS B N 1
ATOM 1724 C CA . HIS C 2 71 ? -3.936 24.018 24.441 1.00 79.92 67 HIS B CA 1
ATOM 1725 C C . HIS C 2 71 ? -2.534 24.571 24.169 1.00 86.21 67 HIS B C 1
ATOM 1726 O O . HIS C 2 71 ? -2.024 25.350 24.995 1.00 62.52 67 HIS B O 1
ATOM 1733 N N . PRO C 2 72 ? -1.892 24.144 23.047 1.00 72.08 68 PRO B N 1
ATOM 1734 C CA . PRO C 2 72 ? -0.502 24.532 22.758 1.00 62.40 68 PRO B CA 1
ATOM 1735 C C . PRO C 2 72 ? -0.454 25.905 22.146 1.00 63.59 68 PRO B C 1
ATOM 1736 O O . PRO C 2 72 ? 0.612 26.537 22.066 1.00 62.92 68 PRO B O 1
ATOM 1740 N N . GLY C 2 73 ? -1.629 26.362 21.730 1.00 68.99 69 GLY B N 1
ATOM 1741 C CA . GLY C 2 73 ? -1.762 27.657 21.099 1.00 72.29 69 GLY B CA 1
ATOM 1742 C C . GLY C 2 73 ? -2.358 27.502 19.717 1.00 79.03 69 GLY B C 1
ATOM 1743 O O . GLY C 2 73 ? -2.470 26.388 19.186 1.00 70.54 69 GLY B O 1
ATOM 1744 N N . GLU C 2 74 ? -2.754 28.631 19.141 1.00 88.43 70 GLU B N 1
ATOM 1745 C CA . GLU C 2 74 ? -3.337 28.651 17.812 1.00 89.00 70 GLU B CA 1
ATOM 1746 C C . GLU C 2 74 ? -2.216 28.580 16.774 1.00 88.17 70 GLU B C 1
ATOM 1747 O O . GLU C 2 74 ? -1.370 29.475 16.690 1.00 88.90 70 GLU B O 1
ATOM 1753 N N . LEU C 2 75 ? -2.187 27.502 16.000 1.00 82.25 71 LEU B N 1
ATOM 1754 C CA . LEU C 2 75 ? -1.209 27.401 14.928 1.00 85.04 71 LEU B CA 1
ATOM 1755 C C . LEU C 2 75 ? -1.673 28.246 13.749 1.00 89.23 71 LEU B C 1
ATOM 1756 O O . LEU C 2 75 ? -2.628 27.886 13.057 1.00 83.36 71 LEU B O 1
ATOM 1761 N N . ARG C 2 76 ? -1.016 29.385 13.549 1.00 91.35 72 ARG B N 1
ATOM 1762 C CA . ARG C 2 76 ? -1.340 30.271 12.438 1.00 91.23 72 ARG B CA 1
ATOM 1763 C C . ARG C 2 76 ? -1.092 29.572 11.111 1.00 91.34 72 ARG B C 1
ATOM 1764 O O . ARG C 2 76 ? 0.002 29.050 10.871 1.00 98.84 72 ARG B O 1
ATOM 1772 N N . ASN C 2 77 ? -2.116 29.548 10.261 1.00 83.33 73 ASN B N 1
ATOM 1773 C CA . ASN C 2 77 ? -1.995 28.984 8.920 1.00 88.48 73 ASN B CA 1
ATOM 1774 C C . ASN C 2 77 ? -1.583 27.514 8.895 1.00 91.37 73 ASN B C 1
ATOM 1775 O O . ASN C 2 77 ? -1.112 27.005 7.872 1.00 96.61 73 ASN B O 1
ATOM 1780 N N . GLY C 2 78 ? -1.769 26.842 10.024 1.00 84.01 74 GLY B N 1
ATOM 1781 C CA . GLY C 2 78 ? -1.588 25.408 10.113 1.00 80.37 74 GLY B CA 1
ATOM 1782 C C . GLY C 2 78 ? -2.707 24.868 10.983 1.00 85.07 74 GLY B C 1
ATOM 1783 O O . GLY C 2 78 ? -3.486 25.641 11.539 1.00 79.15 74 GLY B O 1
ATOM 1784 N N . GLN C 2 79 ? -2.801 23.549 11.109 1.00 87.25 75 GLN B N 1
ATOM 1785 C CA . GLN C 2 79 ? -3.818 22.953 11.971 1.00 77.83 75 GLN B CA 1
ATOM 1786 C C . GLN C 2 79 ? -3.188 22.000 12.989 1.00 86.20 75 GLN B C 1
ATOM 1787 O O . GLN C 2 79 ? -2.171 21.355 12.709 1.00 81.60 75 GLN B O 1
ATOM 1793 N N . VAL C 2 80 ? -3.803 21.942 14.174 1.00 94.66 76 VAL B N 1
ATOM 1794 C CA . VAL C 2 80 ? -3.373 21.091 15.282 1.00 65.53 76 VAL B CA 1
ATOM 1795 C C . VAL C 2 80 ? -4.317 19.903 15.442 1.00 65.91 76 VAL B C 1
ATOM 1796 O O . VAL C 2 80 ? -5.531 20.089 15.576 1.00 66.31 76 VAL B O 1
ATOM 1800 N N . GLU C 2 81 ? -3.777 18.684 15.432 1.00 65.93 77 GLU B N 1
ATOM 1801 C CA . GLU C 2 81 ? -4.658 17.519 15.462 1.00 68.30 77 GLU B CA 1
ATOM 1802 C C . GLU C 2 81 ? -4.713 16.829 16.811 1.00 75.93 77 GLU B C 1
ATOM 1803 O O . GLU C 2 81 ? -3.762 16.177 17.250 1.00 68.60 77 GLU B O 1
ATOM 1809 N N . ILE C 2 82 ? -5.866 16.936 17.447 1.00 69.83 78 ILE B N 1
ATOM 1810 C CA . ILE C 2 82 ? -6.042 16.302 18.723 1.00 72.14 78 ILE B CA 1
ATOM 1811 C C . ILE C 2 82 ? -6.814 15.031 18.470 1.00 67.25 78 ILE B C 1
ATOM 1812 O O . ILE C 2 82 ? -8.044 15.035 18.399 1.00 67.35 78 ILE B O 1
ATOM 1817 N N . LYS C 2 83 ? -6.052 13.957 18.285 1.00 66.83 79 LYS B N 1
ATOM 1818 C CA . LYS C 2 83 ? -6.579 12.605 18.203 1.00 78.48 79 LYS B CA 1
ATOM 1819 C C . LYS C 2 83 ? -7.626 12.367 19.269 1.00 80.85 79 LYS B C 1
ATOM 1820 O O . LYS C 2 83 ? -8.724 11.896 18.982 1.00 75.65 79 LYS B O 1
ATOM 1826 N N . THR C 2 84 ? -7.288 12.735 20.504 1.00 100.26 80 THR B N 1
ATOM 1827 C CA . THR C 2 84 ? -8.114 12.412 21.669 1.00 89.70 80 THR B CA 1
ATOM 1828 C C . THR C 2 84 ? -8.370 13.590 22.612 1.00 75.30 80 THR B C 1
ATOM 1829 O O . THR C 2 84 ? -9.450 14.201 22.600 1.00 75.26 80 THR B O 1
ATOM 1833 N N . ASP C 2 85 ? -7.368 13.881 23.439 1.00 75.57 81 ASP B N 1
ATOM 1834 C CA . ASP C 2 85 ? -7.442 14.939 24.444 1.00 77.28 81 ASP B CA 1
ATOM 1835 C C . ASP C 2 85 ? -6.039 15.403 24.715 1.00 81.45 81 ASP B C 1
ATOM 1836 O O . ASP C 2 85 ? -5.113 14.932 24.082 1.00 63.95 81 ASP B O 1
ATOM 1841 N N . LEU C 2 86 ? -5.863 16.298 25.675 1.00 90.18 82 LEU B N 1
ATOM 1842 C CA . LEU C 2 86 ? -4.515 16.761 25.973 1.00 83.16 82 LEU B CA 1
ATOM 1843 C C . LEU C 2 86 ? -4.067 16.146 27.290 1.00 75.19 82 LEU B C 1
ATOM 1844 O O . LEU C 2 86 ? -3.188 16.666 27.988 1.00 63.43 82 LEU B O 1
ATOM 1849 N N . SER C 2 87 ? -4.676 15.015 27.615 1.00 63.99 83 SER B N 1
ATOM 1850 C CA . SER C 2 87 ? -4.434 14.390 28.907 1.00 80.51 83 SER B CA 1
ATOM 1851 C C . SER C 2 87 ? -3.088 13.659 28.880 1.00 83.33 83 SER B C 1
ATOM 1852 O O . SER C 2 87 ? -2.842 12.898 27.957 1.00 87.58 83 SER B O 1
ATOM 1855 N N . PHE C 2 88 ? -2.234 13.938 29.877 1.00 89.12 84 PHE B N 1
ATOM 1856 C CA . PHE C 2 88 ? -0.923 13.291 30.123 1.00 76.45 84 PHE B CA 1
ATOM 1857 C C . PHE C 2 88 ? -0.581 12.087 29.230 1.00 82.89 84 PHE B C 1
ATOM 1858 O O . PHE C 2 88 ? -1.326 11.079 29.167 1.00 64.43 84 PHE B O 1
ATOM 1866 N N . GLY C 2 89 ? 0.541 12.211 28.522 1.00 75.37 85 GLY B N 1
ATOM 1867 C CA . GLY C 2 89 ? 0.990 11.158 27.627 1.00 84.40 85 GLY B CA 1
ATOM 1868 C C . GLY C 2 89 ? 0.080 10.904 26.428 1.00 81.69 85 GLY B C 1
ATOM 1869 O O . GLY C 2 89 ? 0.077 9.805 25.869 1.00 65.16 85 GLY B O 1
ATOM 1870 N N . SER C 2 90 ? -0.729 11.906 26.081 1.00 73.66 86 SER B N 1
ATOM 1871 C CA . SER C 2 90 ? -1.428 11.974 24.807 1.00 75.47 86 SER B CA 1
ATOM 1872 C C . SER C 2 90 ? -0.534 12.719 23.821 1.00 80.78 86 SER B C 1
ATOM 1873 O O . SER C 2 90 ? 0.106 13.718 24.191 1.00 63.39 86 SER B O 1
ATOM 1876 N N . GLN C 2 91 ? -0.468 12.240 22.579 1.00 83.72 87 GLN B N 1
ATOM 1877 C CA . GLN C 2 91 ? 0.334 12.938 21.561 1.00 81.03 87 GLN B CA 1
ATOM 1878 C C . GLN C 2 91 ? -0.559 13.862 20.737 1.00 64.24 87 GLN B C 1
ATOM 1879 O O . GLN C 2 91 ? -1.730 13.551 20.494 1.00 64.64 87 GLN B O 1
ATOM 1885 N N . ILE C 2 92 ? -0.040 15.022 20.357 1.00 63.85 88 ILE B N 1
ATOM 1886 C CA . ILE C 2 92 ? -0.706 15.783 19.302 1.00 69.25 88 ILE B CA 1
ATOM 1887 C C . ILE C 2 92 ? 0.180 15.850 18.026 1.00 80.48 88 ILE B C 1
ATOM 1888 O O . ILE C 2 92 ? 1.387 15.586 18.074 1.00 64.44 88 ILE B O 1
ATOM 1893 N N . GLU C 2 93 ? -0.409 16.159 16.874 1.00 92.85 89 GLU B N 1
ATOM 1894 C CA . GLU C 2 93 ? 0.405 16.350 15.663 1.00 85.73 89 GLU B CA 1
ATOM 1895 C C . GLU C 2 93 ? 0.049 17.668 14.988 1.00 65.48 89 GLU B C 1
ATOM 1896 O O . GLU C 2 93 ? -1.129 18.022 14.934 1.00 77.55 89 GLU B O 1
ATOM 1902 N N . PHE C 2 94 ? 1.038 18.423 14.522 1.00 65.46 90 PHE B N 1
ATOM 1903 C CA . PHE C 2 94 ? 0.698 19.600 13.727 1.00 77.18 90 PHE B CA 1
ATOM 1904 C C . PHE C 2 94 ? 0.992 19.458 12.203 1.00 88.03 90 PHE B C 1
ATOM 1905 O O . PHE C 2 94 ? 1.566 18.466 11.724 1.00 79.87 90 PHE B O 1
ATOM 1913 N N . SER C 2 95 ? 0.614 20.489 11.455 1.00 85.53 91 SER B N 1
ATOM 1914 C CA . SER C 2 95 ? 0.576 20.410 9.998 1.00 82.56 91 SER B CA 1
ATOM 1915 C C . SER C 2 95 ? 0.206 21.748 9.377 1.00 83.64 91 SER B C 1
ATOM 1916 O O . SER C 2 95 ? -0.638 22.476 9.903 1.00 68.42 91 SER B O 1
ATOM 1919 N N . CYS C 2 96 ? 0.799 22.060 8.231 1.00 95.00 92 CYS B N 1
ATOM 1920 C CA . CYS C 2 96 ? 0.534 23.357 7.625 1.00 90.21 92 CYS B CA 1
ATOM 1921 C C . CYS C 2 96 ? -0.498 23.305 6.499 1.00 82.98 92 CYS B C 1
ATOM 1922 O O . CYS C 2 96 ? -0.871 22.227 6.010 1.00 72.01 92 CYS B O 1
ATOM 1925 N N . SER C 2 97 ? -1.010 24.485 6.158 1.00 78.91 93 SER B N 1
ATOM 1926 C CA . SER C 2 97 ? -1.896 24.648 5.013 1.00 80.19 93 SER B CA 1
ATOM 1927 C C . SER C 2 97 ? -1.092 24.434 3.733 1.00 96.67 93 SER B C 1
ATOM 1928 O O . SER C 2 97 ? 0.143 24.317 3.775 1.00 74.04 93 SER B O 1
ATOM 1931 N N . GLU C 2 98 ? -1.778 24.397 2.592 1.00 101.20 94 GLU B N 1
ATOM 1932 C CA . GLU C 2 98 ? -1.110 24.057 1.337 1.00 96.80 94 GLU B CA 1
ATOM 1933 C C . GLU C 2 98 ? -0.060 25.096 0.912 1.00 78.78 94 GLU B C 1
ATOM 1934 O O . GLU C 2 98 ? 1.029 24.723 0.457 1.00 77.73 94 GLU B O 1
ATOM 1940 N N . GLY C 2 99 ? -0.363 26.383 1.076 1.00 77.45 95 GLY B N 1
ATOM 1941 C CA . GLY C 2 99 ? 0.629 27.416 0.807 1.00 77.70 95 GLY B CA 1
ATOM 1942 C C . GLY C 2 99 ? 1.978 27.246 1.518 1.00 107.12 95 GLY B C 1
ATOM 1943 O O . GLY C 2 99 ? 3.040 27.505 0.935 1.00 77.24 95 GLY B O 1
ATOM 1944 N N . PHE C 2 100 ? 1.927 26.746 2.756 1.00 106.09 96 PHE B N 1
ATOM 1945 C CA . PHE C 2 100 ? 3.005 26.874 3.743 1.00 89.32 96 PHE B CA 1
ATOM 1946 C C . PHE C 2 100 ? 3.795 25.579 4.022 1.00 86.81 96 PHE B C 1
ATOM 1947 O O . PHE C 2 100 ? 3.366 24.477 3.637 1.00 81.25 96 PHE B O 1
ATOM 1955 N N . PHE C 2 101 ? 4.949 25.728 4.688 1.00 72.89 97 PHE B N 1
ATOM 1956 C CA . PHE C 2 101 ? 5.701 24.586 5.245 1.00 75.30 97 PHE B CA 1
ATOM 1957 C C . PHE C 2 101 ? 6.023 24.724 6.755 1.00 91.44 97 PHE B C 1
ATOM 1958 O O . PHE C 2 101 ? 6.069 25.835 7.300 1.00 70.66 97 PHE B O 1
ATOM 1966 N N . LEU C 2 102 ? 6.256 23.579 7.405 1.00 89.16 98 LEU B N 1
ATOM 1967 C CA . LEU C 2 102 ? 6.442 23.480 8.862 1.00 76.27 98 LEU B CA 1
ATOM 1968 C C . LEU C 2 102 ? 7.871 23.735 9.327 1.00 74.97 98 LEU B C 1
ATOM 1969 O O . LEU C 2 102 ? 8.798 23.024 8.942 1.00 69.80 98 LEU B O 1
ATOM 1974 N N . ILE C 2 103 ? 8.040 24.736 10.182 1.00 78.24 99 ILE B N 1
ATOM 1975 C CA . ILE C 2 103 ? 9.337 24.998 10.797 1.00 90.66 99 ILE B CA 1
ATOM 1976 C C . ILE C 2 103 ? 9.226 24.780 12.325 1.00 85.96 99 ILE B C 1
ATOM 1977 O O . ILE C 2 103 ? 8.541 25.523 13.042 1.00 83.42 99 ILE B O 1
ATOM 1982 N N . GLY C 2 104 ? 9.869 23.718 12.805 1.00 79.28 100 GLY B N 1
ATOM 1983 C CA . GLY C 2 104 ? 9.689 23.275 14.175 1.00 66.81 100 GLY B CA 1
ATOM 1984 C C . GLY C 2 104 ? 9.387 21.790 14.301 1.00 74.53 100 GLY B C 1
ATOM 1985 O O . GLY C 2 104 ? 9.959 20.977 13.581 1.00 84.91 100 GLY B O 1
ATOM 1986 N N . SER C 2 105 ? 8.487 21.424 15.214 1.00 69.23 101 SER B N 1
ATOM 1987 C CA . SER C 2 105 ? 8.223 20.008 15.475 1.00 74.09 101 SER B CA 1
ATOM 1988 C C . SER C 2 105 ? 6.851 19.572 14.955 1.00 75.42 101 SER B C 1
ATOM 1989 O O . SER C 2 105 ? 5.899 20.351 14.891 1.00 65.26 101 SER B O 1
ATOM 1992 N N . THR C 2 106 ? 6.761 18.308 14.580 1.00 65.95 102 THR B N 1
ATOM 1993 C CA . THR C 2 106 ? 5.578 17.813 13.923 1.00 66.17 102 THR B CA 1
ATOM 1994 C C . THR C 2 106 ? 4.687 17.126 14.963 1.00 65.63 102 THR B C 1
ATOM 1995 O O . THR C 2 106 ? 3.455 17.180 14.889 1.00 65.53 102 THR B O 1
ATOM 1999 N N . THR C 2 107 ? 5.325 16.547 15.975 1.00 86.06 103 THR B N 1
ATOM 2000 C CA . THR C 2 107 ? 4.626 15.914 17.095 1.00 78.10 103 THR B CA 1
ATOM 2001 C C . THR C 2 107 ? 4.866 16.652 18.426 1.00 74.06 103 THR B C 1
ATOM 2002 O O . THR C 2 107 ? 5.881 17.324 18.592 1.00 79.41 103 THR B O 1
ATOM 2006 N N . SER C 2 108 ? 3.919 16.545 19.357 1.00 83.43 104 SER B N 1
ATOM 2007 C CA . SER C 2 108 ? 4.126 16.969 20.758 1.00 80.75 104 SER B CA 1
ATOM 2008 C C . SER C 2 108 ? 3.477 15.987 21.706 1.00 63.20 104 SER B C 1
ATOM 2009 O O . SER C 2 108 ? 2.382 15.473 21.446 1.00 72.22 104 SER B O 1
ATOM 2012 N N . ARG C 2 109 ? 4.159 15.726 22.808 1.00 66.24 105 ARG B N 1
ATOM 2013 C CA . ARG C 2 109 ? 3.627 14.858 23.863 1.00 71.41 105 ARG B CA 1
ATOM 2014 C C . ARG C 2 109 ? 3.298 15.670 25.120 1.00 71.94 105 ARG B C 1
ATOM 2015 O O . ARG C 2 109 ? 4.062 16.577 25.497 1.00 62.61 105 ARG B O 1
ATOM 2023 N N . CYS C 2 110 ? 2.165 15.362 25.757 1.00 63.74 106 CYS B N 1
ATOM 2024 C CA . CYS C 2 110 ? 1.840 15.935 27.084 1.00 74.98 106 CYS B CA 1
ATOM 2025 C C . CYS C 2 110 ? 2.663 15.243 28.160 1.00 62.79 106 CYS B C 1
ATOM 2026 O O . CYS C 2 110 ? 2.417 14.076 28.470 1.00 63.16 106 CYS B O 1
ATOM 2029 N N . GLU C 2 111 ? 3.641 15.951 28.710 1.00 62.80 107 GLU B N 1
ATOM 2030 C CA . GLU C 2 111 ? 4.613 15.324 29.591 1.00 74.92 107 GLU B CA 1
ATOM 2031 C C . GLU C 2 111 ? 4.714 15.992 30.984 1.00 90.28 107 GLU B C 1
ATOM 2032 O O . GLU C 2 111 ? 4.300 17.145 31.163 1.00 94.60 107 GLU B O 1
ATOM 2038 N N . VAL C 2 112 ? 5.269 15.283 31.968 1.00 75.76 108 VAL B N 1
ATOM 2039 C CA . VAL C 2 112 ? 5.484 15.906 33.273 1.00 77.68 108 VAL B CA 1
ATOM 2040 C C . VAL C 2 112 ? 6.530 16.991 33.115 1.00 71.22 108 VAL B C 1
ATOM 2041 O O . VAL C 2 112 ? 7.612 16.730 32.591 1.00 64.71 108 VAL B O 1
ATOM 2045 N N . GLN C 2 113 ? 6.187 18.207 33.537 1.00 68.43 109 GLN B N 1
ATOM 2046 C CA . GLN C 2 113 ? 7.110 19.340 33.504 1.00 78.87 109 GLN B CA 1
ATOM 2047 C C . GLN C 2 113 ? 7.057 20.010 34.874 1.00 82.63 109 GLN B C 1
ATOM 2048 O O . GLN C 2 113 ? 6.083 20.708 35.181 1.00 71.74 109 GLN B O 1
ATOM 2054 N N . ASP C 2 114 ? 8.128 19.807 35.655 1.00 91.92 110 ASP B N 1
ATOM 2055 C CA . ASP C 2 114 ? 8.199 20.023 37.116 1.00 96.75 110 ASP B CA 1
ATOM 2056 C C . ASP C 2 114 ? 6.869 19.879 37.873 1.00 84.35 110 ASP B C 1
ATOM 2057 O O . ASP C 2 114 ? 6.445 18.753 38.142 1.00 88.13 110 ASP B O 1
ATOM 2062 N N . ARG C 2 115 ? 6.213 20.982 38.237 1.00 72.32 111 ARG B N 1
ATOM 2063 C CA . ARG C 2 115 ? 5.063 20.856 39.146 1.00 88.55 111 ARG B CA 1
ATOM 2064 C C . ARG C 2 115 ? 3.729 20.580 38.450 1.00 88.86 111 ARG B C 1
ATOM 2065 O O . ARG C 2 115 ? 2.659 20.687 39.053 1.00 88.37 111 ARG B O 1
ATOM 2073 N N . GLY C 2 116 ? 3.799 20.220 37.178 1.00 96.10 112 GLY B N 1
ATOM 2074 C CA . GLY C 2 116 ? 2.606 19.887 36.432 1.00 92.41 112 GLY B CA 1
ATOM 2075 C C . GLY C 2 116 ? 2.921 19.276 35.080 1.00 87.11 112 GLY B C 1
ATOM 2076 O O . GLY C 2 116 ? 4.007 18.704 34.857 1.00 79.20 112 GLY B O 1
ATOM 2077 N N . VAL C 2 117 ? 1.966 19.399 34.165 1.00 80.35 113 VAL B N 1
ATOM 2078 C CA . VAL C 2 117 ? 2.129 18.822 32.847 1.00 62.98 113 VAL B CA 1
ATOM 2079 C C . VAL C 2 117 ? 2.229 19.921 31.793 1.00 68.11 113 VAL B C 1
ATOM 2080 O O . VAL C 2 117 ? 1.447 20.872 31.810 1.00 69.18 113 VAL B O 1
ATOM 2084 N N . GLY C 2 118 ? 3.217 19.801 30.905 1.00 83.06 114 GLY B N 1
ATOM 2085 C CA . GLY C 2 118 ? 3.340 20.686 29.747 1.00 94.28 114 GLY B CA 1
ATOM 2086 C C . GLY C 2 118 ? 3.532 19.985 28.401 1.00 82.46 114 GLY B C 1
ATOM 2087 O O . GLY C 2 118 ? 3.180 18.803 28.254 1.00 76.69 114 GLY B O 1
ATOM 2088 N N . TRP C 2 119 ? 4.091 20.703 27.420 1.00 84.60 115 TRP B N 1
ATOM 2089 C CA . TRP C 2 119 ? 4.244 20.176 26.047 1.00 62.14 115 TRP B CA 1
ATOM 2090 C C . TRP C 2 119 ? 5.692 19.846 25.711 1.00 62.50 115 TRP B C 1
ATOM 2091 O O . TRP C 2 119 ? 6.586 20.712 25.747 1.00 62.74 115 TRP B O 1
ATOM 2102 N N . SER C 2 120 ? 5.903 18.570 25.388 1.00 62.68 116 SER B N 1
ATOM 2103 C CA . SER C 2 120 ? 7.244 18.022 25.166 1.00 63.19 116 SER B CA 1
ATOM 2104 C C . SER C 2 120 ? 7.974 18.765 24.055 1.00 64.79 116 SER B C 1
ATOM 2105 O O . SER C 2 120 ? 9.186 18.922 24.127 1.00 63.89 116 SER B O 1
ATOM 2108 N N . HIS C 2 121 ? 7.229 19.218 23.040 1.00 63.17 117 HIS B N 1
ATOM 2109 C CA . HIS C 2 121 ? 7.717 20.209 22.077 1.00 63.39 117 HIS B CA 1
ATOM 2110 C C . HIS C 2 121 ? 6.728 21.368 21.950 1.00 63.05 117 HIS B C 1
ATOM 2111 O O . HIS C 2 121 ? 5.507 21.171 22.018 1.00 62.70 117 HIS B O 1
ATOM 2118 N N . PRO C 2 122 ? 7.256 22.582 21.748 1.00 63.29 118 PRO B N 1
ATOM 2119 C CA . PRO C 2 122 ? 6.483 23.818 21.558 1.00 63.21 118 PRO B CA 1
ATOM 2120 C C . PRO C 2 122 ? 5.789 23.910 20.198 1.00 89.41 118 PRO B C 1
ATOM 2121 O O . PRO C 2 122 ? 5.855 22.985 19.388 1.00 81.01 118 PRO B O 1
ATOM 2125 N N . LEU C 2 123 ? 5.139 25.038 19.937 1.00 83.75 119 LEU B N 1
ATOM 2126 C CA . LEU C 2 123 ? 4.423 25.199 18.688 1.00 63.65 119 LEU B CA 1
ATOM 2127 C C . LEU C 2 123 ? 5.380 25.346 17.504 1.00 84.99 119 LEU B C 1
ATOM 2128 O O . LEU C 2 123 ? 6.367 26.090 17.547 1.00 84.23 119 LEU B O 1
ATOM 2133 N N . PRO C 2 124 ? 5.094 24.629 16.422 1.00 77.03 120 PRO B N 1
ATOM 2134 C CA . PRO C 2 124 ? 5.940 24.923 15.282 1.00 77.60 120 PRO B CA 1
ATOM 2135 C C . PRO C 2 124 ? 5.405 26.179 14.639 1.00 77.20 120 PRO B C 1
ATOM 2136 O O . PRO C 2 124 ? 4.366 26.677 15.081 1.00 74.07 120 PRO B O 1
ATOM 2140 N N . GLN C 2 125 ? 6.109 26.707 13.649 1.00 66.44 121 GLN B N 1
ATOM 2141 C CA . GLN C 2 125 ? 5.564 27.810 12.883 1.00 75.76 121 GLN B CA 1
ATOM 2142 C C . GLN C 2 125 ? 5.194 27.321 11.493 1.00 75.82 121 GLN B C 1
ATOM 2143 O O . GLN C 2 125 ? 5.803 26.390 10.960 1.00 67.93 121 GLN B O 1
ATOM 2149 N N . CYS C 2 126 ? 4.176 27.931 10.913 1.00 70.21 122 CYS B N 1
ATOM 2150 C CA . CYS C 2 126 ? 3.905 27.695 9.509 1.00 69.03 122 CYS B CA 1
ATOM 2151 C C . CYS C 2 126 ? 4.380 28.891 8.693 1.00 70.06 122 CYS B C 1
ATOM 2152 O O . CYS C 2 126 ? 3.785 29.970 8.739 1.00 70.38 122 CYS B O 1
ATOM 2155 N N . GLU C 2 127 ? 5.486 28.687 7.981 1.00 83.30 123 GLU B N 1
ATOM 2156 C CA . GLU C 2 127 ? 6.148 29.726 7.196 1.00 89.62 123 GLU B CA 1
ATOM 2157 C C . GLU C 2 127 ? 5.713 29.618 5.737 1.00 91.53 123 GLU B C 1
ATOM 2158 O O . GLU C 2 127 ? 5.229 28.556 5.326 1.00 72.94 123 GLU B O 1
ATOM 2164 N N . ILE C 2 128 ? 5.890 30.689 4.958 1.00 95.48 124 ILE B N 1
ATOM 2165 C CA . ILE C 2 128 ? 5.471 30.683 3.541 1.00 103.96 124 ILE B CA 1
ATOM 2166 C C . ILE C 2 128 ? 6.062 29.516 2.762 1.00 111.38 124 ILE B C 1
ATOM 2167 O O . ILE C 2 128 ? 6.446 29.669 1.604 1.00 124.06 124 ILE B O 1
ATOM 2172 N N . SER D 2 4 ? -20.349 54.158 61.336 1.00 234.71 0 SER D N 1
ATOM 2173 C CA . SER D 2 4 ? -19.501 52.971 61.326 1.00 230.37 0 SER D CA 1
ATOM 2174 C C . SER D 2 4 ? -20.278 51.729 60.895 1.00 227.99 0 SER D C 1
ATOM 2175 O O . SER D 2 4 ? -19.710 50.786 60.337 1.00 220.05 0 SER D O 1
ATOM 2178 N N . ASN D 2 5 ? -21.583 51.741 61.148 1.00 233.39 1 ASN D N 1
ATOM 2179 C CA . ASN D 2 5 ? -22.423 50.571 60.907 1.00 225.51 1 ASN D CA 1
ATOM 2180 C C . ASN D 2 5 ? -22.969 50.490 59.485 1.00 214.23 1 ASN D C 1
ATOM 2181 O O . ASN D 2 5 ? -22.980 51.480 58.754 1.00 212.61 1 ASN D O 1
ATOM 2186 N N . CYS D 2 6 ? -23.425 49.298 59.108 1.00 207.09 2 CYS D N 1
ATOM 2187 C CA . CYS D 2 6 ? -24.003 49.070 57.785 1.00 204.85 2 CYS D CA 1
ATOM 2188 C C . CYS D 2 6 ? -25.504 49.326 57.772 1.00 210.38 2 CYS D C 1
ATOM 2189 O O . CYS D 2 6 ? -26.066 49.895 58.713 1.00 223.61 2 CYS D O 1
ATOM 2192 N N . GLY D 2 7 ? -26.143 48.893 56.690 1.00 200.88 3 GLY D N 1
ATOM 2193 C CA . GLY D 2 7 ? -27.587 48.950 56.560 1.00 205.25 3 GLY D CA 1
ATOM 2194 C C . GLY D 2 7 ? -28.100 47.601 56.096 1.00 197.08 3 GLY D C 1
ATOM 2195 O O . GLY D 2 7 ? -27.399 46.599 56.240 1.00 193.02 3 GLY D O 1
ATOM 2196 N N . PRO D 2 8 ? -29.323 47.564 55.538 1.00 194.29 4 PRO D N 1
ATOM 2197 C CA . PRO D 2 8 ? -29.909 46.319 55.017 1.00 190.63 4 PRO D CA 1
ATOM 2198 C C . PRO D 2 8 ? -29.073 45.683 53.893 1.00 184.02 4 PRO D C 1
ATOM 2199 O O . PRO D 2 8 ? -28.463 46.400 53.098 1.00 178.77 4 PRO D O 1
ATOM 2203 N N . PRO D 2 9 ? -29.043 44.341 53.834 1.00 180.97 5 PRO D N 1
ATOM 2204 C CA . PRO D 2 9 ? -28.211 43.642 52.850 1.00 175.27 5 PRO D CA 1
ATOM 2205 C C . PRO D 2 9 ? -28.597 43.980 51.409 1.00 180.59 5 PRO D C 1
ATOM 2206 O O . PRO D 2 9 ? -29.788 44.020 51.086 1.00 179.74 5 PRO D O 1
ATOM 2210 N N . PRO D 2 10 ? -27.592 44.230 50.552 1.00 180.43 6 PRO D N 1
ATOM 2211 C CA . PRO D 2 10 ? -27.859 44.538 49.145 1.00 173.60 6 PRO D CA 1
ATOM 2212 C C . PRO D 2 10 ? -28.410 43.320 48.413 1.00 169.99 6 PRO D C 1
ATOM 2213 O O . PRO D 2 10 ? -27.862 42.225 48.553 1.00 168.11 6 PRO D O 1
ATOM 2217 N N . THR D 2 11 ? -29.492 43.509 47.663 1.00 169.67 7 THR D N 1
ATOM 2218 C CA . THR D 2 11 ? -30.066 42.432 46.866 1.00 159.14 7 THR D CA 1
ATOM 2219 C C . THR D 2 11 ? -29.076 41.998 45.793 1.00 151.00 7 THR D C 1
ATOM 2220 O O . THR D 2 11 ? -28.642 42.804 44.971 1.00 148.25 7 THR D O 1
ATOM 2224 N N . LEU D 2 12 ? -28.705 40.723 45.818 1.00 147.12 8 LEU D N 1
ATOM 2225 C CA . LEU D 2 12 ? -27.763 40.195 44.845 1.00 143.51 8 LEU D CA 1
ATOM 2226 C C . LEU D 2 12 ? -28.474 39.772 43.571 1.00 140.03 8 LEU D C 1
ATOM 2227 O O . LEU D 2 12 ? -29.704 39.755 43.509 1.00 137.26 8 LEU D O 1
ATOM 2232 N N . SER D 2 13 ? -27.696 39.434 42.551 1.00 140.05 9 SER D N 1
ATOM 2233 C CA . SER D 2 13 ? -28.267 38.904 41.324 1.00 134.95 9 SER D CA 1
ATOM 2234 C C . SER D 2 13 ? -27.877 37.442 41.147 1.00 125.65 9 SER D C 1
ATOM 2235 O O . SER D 2 13 ? -28.162 36.849 40.105 1.00 128.17 9 SER D O 1
ATOM 2238 N N . PHE D 2 14 ? -27.234 36.865 42.165 1.00 112.30 10 PHE D N 1
ATOM 2239 C CA . PHE D 2 14 ? -26.853 35.454 42.117 1.00 103.79 10 PHE D CA 1
ATOM 2240 C C . PHE D 2 14 ? -27.180 34.657 43.386 1.00 112.65 10 PHE D C 1
ATOM 2241 O O . PHE D 2 14 ? -26.969 33.438 43.433 1.00 115.56 10 PHE D O 1
ATOM 2249 N N . ALA D 2 15 ? -27.708 35.324 44.408 1.00 111.90 11 ALA D N 1
ATOM 2250 C CA . ALA D 2 15 ? -28.030 34.626 45.648 1.00 112.77 11 ALA D CA 1
ATOM 2251 C C . ALA D 2 15 ? -29.001 35.426 46.504 1.00 119.87 11 ALA D C 1
ATOM 2252 O O . ALA D 2 15 ? -28.977 36.660 46.504 1.00 126.40 11 ALA D O 1
ATOM 2254 N N . ALA D 2 16 ? -29.858 34.713 47.232 1.00 115.98 12 ALA D N 1
ATOM 2255 C CA . ALA D 2 16 ? -30.857 35.344 48.091 1.00 119.01 12 ALA D CA 1
ATOM 2256 C C . ALA D 2 16 ? -30.568 35.025 49.553 1.00 124.16 12 ALA D C 1
ATOM 2257 O O . ALA D 2 16 ? -30.070 33.937 49.857 1.00 121.65 12 ALA D O 1
ATOM 2259 N N . PRO D 2 17 ? -30.863 35.978 50.460 1.00 127.41 13 PRO D N 1
ATOM 2260 C CA . PRO D 2 17 ? -30.582 35.814 51.893 1.00 138.71 13 PRO D CA 1
ATOM 2261 C C . PRO D 2 17 ? -31.152 34.509 52.445 1.00 138.87 13 PRO D C 1
ATOM 2262 O O . PRO D 2 17 ? -32.145 34.000 51.914 1.00 124.04 13 PRO D O 1
ATOM 2274 N N . ASP D 2 19 ? -32.536 33.245 55.584 1.00 170.37 15 ASP D N 1
ATOM 2275 C CA . ASP D 2 19 ? -33.873 33.201 56.171 1.00 175.53 15 ASP D CA 1
ATOM 2276 C C . ASP D 2 19 ? -34.745 34.340 55.646 1.00 176.79 15 ASP D C 1
ATOM 2277 O O . ASP D 2 19 ? -34.269 35.464 55.464 1.00 170.12 15 ASP D O 1
ATOM 2282 N N . ILE D 2 20 ? -36.017 34.038 55.387 1.00 186.13 16 ILE D N 1
ATOM 2283 C CA . ILE D 2 20 ? -36.977 35.058 54.967 1.00 195.30 16 ILE D CA 1
ATOM 2284 C C . ILE D 2 20 ? -37.290 35.935 56.187 1.00 210.10 16 ILE D C 1
ATOM 2285 O O . ILE D 2 20 ? -38.338 35.817 56.831 1.00 214.17 16 ILE D O 1
ATOM 2290 N N . THR D 2 21 ? -36.344 36.816 56.500 1.00 215.31 17 THR D N 1
ATOM 2291 C CA . THR D 2 21 ? -36.422 37.634 57.703 1.00 226.60 17 THR D CA 1
ATOM 2292 C C . THR D 2 21 ? -36.844 39.071 57.372 1.00 228.36 17 THR D C 1
ATOM 2293 O O . THR D 2 21 ? -36.941 39.450 56.200 1.00 222.02 17 THR D O 1
ATOM 2297 N N . LEU D 2 22 ? -37.090 39.857 58.420 1.00 234.48 18 LEU D N 1
ATOM 2298 C CA . LEU D 2 22 ? -37.635 41.213 58.310 1.00 233.95 18 LEU D CA 1
ATOM 2299 C C . LEU D 2 22 ? -36.678 42.202 57.644 1.00 234.02 18 LEU D C 1
ATOM 2300 O O . LEU D 2 22 ? -37.120 43.166 57.011 1.00 234.19 18 LEU D O 1
ATOM 2305 N N . THR D 2 23 ? -35.377 41.952 57.798 1.00 233.98 19 THR D N 1
ATOM 2306 C CA . THR D 2 23 ? -34.320 42.867 57.362 1.00 230.99 19 THR D CA 1
ATOM 2307 C C . THR D 2 23 ? -34.401 44.194 58.140 1.00 241.84 19 THR D C 1
ATOM 2308 O O . THR D 2 23 ? -34.971 45.181 57.666 1.00 247.83 19 THR D O 1
ATOM 2312 N N . GLU D 2 24 ? -33.839 44.191 59.351 1.00 240.44 20 GLU D N 1
ATOM 2313 C CA . GLU D 2 24 ? -33.753 45.384 60.194 1.00 240.20 20 GLU D CA 1
ATOM 2314 C C . GLU D 2 24 ? -32.811 46.410 59.567 1.00 238.74 20 GLU D C 1
ATOM 2315 O O . GLU D 2 24 ? -31.687 46.079 59.195 1.00 234.32 20 GLU D O 1
ATOM 2321 N N . THR D 2 25 ? -33.260 47.659 59.473 1.00 242.67 21 THR D N 1
ATOM 2322 C CA . THR D 2 25 ? -32.545 48.682 58.707 1.00 234.57 21 THR D CA 1
ATOM 2323 C C . THR D 2 25 ? -31.173 49.082 59.271 1.00 232.90 21 THR D C 1
ATOM 2324 O O . THR D 2 25 ? -30.546 50.013 58.766 1.00 230.28 21 THR D O 1
ATOM 2328 N N . ARG D 2 26 ? -30.705 48.382 60.300 1.00 232.43 22 ARG D N 1
ATOM 2329 C CA . ARG D 2 26 ? -29.379 48.641 60.857 1.00 228.52 22 ARG D CA 1
ATOM 2330 C C . ARG D 2 26 ? -28.696 47.360 61.333 1.00 220.11 22 ARG D C 1
ATOM 2331 O O . ARG D 2 26 ? -29.324 46.503 61.954 1.00 218.70 22 ARG D O 1
ATOM 2339 N N . PHE D 2 27 ? -27.406 47.240 61.032 1.00 212.25 23 PHE D N 1
ATOM 2340 C CA . PHE D 2 27 ? -26.613 46.093 61.463 1.00 209.63 23 PHE D CA 1
ATOM 2341 C C . PHE D 2 27 ? -25.274 46.527 62.026 1.00 211.89 23 PHE D C 1
ATOM 2342 O O . PHE D 2 27 ? -24.550 47.299 61.396 1.00 206.22 23 PHE D O 1
ATOM 2350 N N . LYS D 2 28 ? -24.948 46.016 63.210 1.00 220.34 24 LYS D N 1
ATOM 2351 C CA . LYS D 2 28 ? -23.695 46.345 63.882 1.00 224.17 24 LYS D CA 1
ATOM 2352 C C . LYS D 2 28 ? -22.505 45.899 63.040 1.00 218.04 24 LYS D C 1
ATOM 2353 O O . LYS D 2 28 ? -22.594 44.922 62.295 1.00 210.73 24 LYS D O 1
ATOM 2359 N N . THR D 2 29 ? -21.400 46.630 63.149 1.00 219.53 25 THR D N 1
ATOM 2360 C CA . THR D 2 29 ? -20.195 46.314 62.395 1.00 210.40 25 THR D CA 1
ATOM 2361 C C . THR D 2 29 ? -19.644 44.946 62.804 1.00 209.18 25 THR D C 1
ATOM 2362 O O . THR D 2 29 ? -19.329 44.706 63.971 1.00 210.81 25 THR D O 1
ATOM 2366 N N . GLY D 2 30 ? -19.560 44.043 61.831 1.00 208.62 26 GLY D N 1
ATOM 2367 C CA . GLY D 2 30 ? -19.106 42.686 62.078 1.00 208.21 26 GLY D CA 1
ATOM 2368 C C . GLY D 2 30 ? -20.122 41.629 61.677 1.00 204.17 26 GLY D C 1
ATOM 2369 O O . GLY D 2 30 ? -19.762 40.479 61.420 1.00 200.00 26 GLY D O 1
ATOM 2370 N N . THR D 2 31 ? -21.395 42.017 61.629 1.00 202.39 27 THR D N 1
ATOM 2371 C CA . THR D 2 31 ? -22.473 41.090 61.295 1.00 194.88 27 THR D CA 1
ATOM 2372 C C . THR D 2 31 ? -22.290 40.537 59.888 1.00 188.02 27 THR D C 1
ATOM 2373 O O . THR D 2 31 ? -22.008 41.288 58.957 1.00 186.42 27 THR D O 1
ATOM 2377 N N . THR D 2 32 ? -22.438 39.221 59.740 1.00 193.05 28 THR D N 1
ATOM 2378 C CA . THR D 2 32 ? -22.278 38.566 58.440 1.00 179.31 28 THR D CA 1
ATOM 2379 C C . THR D 2 32 ? -23.526 37.777 58.029 1.00 174.64 28 THR D C 1
ATOM 2380 O O . THR D 2 32 ? -24.031 36.950 58.793 1.00 173.80 28 THR D O 1
ATOM 2392 N N . LYS D 2 34 ? -25.706 35.101 55.579 1.00 151.49 30 LYS D N 1
ATOM 2393 C CA . LYS D 2 34 ? -25.512 33.880 54.810 1.00 147.10 30 LYS D CA 1
ATOM 2394 C C . LYS D 2 34 ? -26.463 33.847 53.608 1.00 142.37 30 LYS D C 1
ATOM 2395 O O . LYS D 2 34 ? -27.575 34.385 53.666 1.00 147.46 30 LYS D O 1
ATOM 2401 N N . TYR D 2 35 ? -26.017 33.217 52.522 1.00 134.06 31 TYR D N 1
ATOM 2402 C CA . TYR D 2 35 ? -26.755 33.220 51.262 1.00 120.78 31 TYR D CA 1
ATOM 2403 C C . TYR D 2 35 ? -26.826 31.838 50.610 1.00 116.75 31 TYR D C 1
ATOM 2404 O O . TYR D 2 35 ? -25.869 31.067 50.656 1.00 117.70 31 TYR D O 1
ATOM 2413 N N . THR D 2 36 ? -27.974 31.524 50.020 1.00 113.16 32 THR D N 1
ATOM 2414 C CA . THR D 2 36 ? -28.114 30.311 49.223 1.00 119.43 32 THR D CA 1
ATOM 2415 C C . THR D 2 36 ? -28.099 30.697 47.726 1.00 114.19 32 THR D C 1
ATOM 2416 O O . THR D 2 36 ? -28.633 31.747 47.333 1.00 107.44 32 THR D O 1
ATOM 2420 N N . CYS D 2 37 ? -27.448 29.882 46.898 1.00 110.53 33 CYS D N 1
ATOM 2421 C CA . CYS D 2 37 ? -27.323 30.209 45.477 1.00 99.26 33 CYS D CA 1
ATOM 2422 C C . CYS D 2 37 ? -28.697 30.260 44.840 1.00 90.49 33 CYS D C 1
ATOM 2423 O O . CYS D 2 37 ? -29.579 29.433 45.144 1.00 89.61 33 CYS D O 1
ATOM 2426 N N . LEU D 2 38 ? -28.889 31.258 43.985 1.00 85.06 34 LEU D N 1
ATOM 2427 C CA . LEU D 2 38 ? -30.112 31.343 43.192 1.00 85.91 34 LEU D CA 1
ATOM 2428 C C . LEU D 2 38 ? -30.155 30.189 42.187 1.00 77.70 34 LEU D C 1
ATOM 2429 O O . LEU D 2 38 ? -29.110 29.632 41.828 1.00 77.60 34 LEU D O 1
ATOM 2434 N N . PRO D 2 39 ? -31.369 29.794 41.770 1.00 76.41 35 PRO D N 1
ATOM 2435 C CA . PRO D 2 39 ? -31.548 28.751 40.748 1.00 84.52 35 PRO D CA 1
ATOM 2436 C C . PRO D 2 39 ? -31.037 29.212 39.380 1.00 82.55 35 PRO D C 1
ATOM 2437 O O . PRO D 2 39 ? -31.455 30.252 38.856 1.00 73.28 35 PRO D O 1
ATOM 2441 N N . GLY D 2 40 ? -30.114 28.447 38.818 1.00 72.22 36 GLY D N 1
ATOM 2442 C CA . GLY D 2 40 ? -29.418 28.888 37.631 1.00 85.84 36 GLY D CA 1
ATOM 2443 C C . GLY D 2 40 ? -27.952 29.107 37.933 1.00 90.42 36 GLY D C 1
ATOM 2444 O O . GLY D 2 40 ? -27.123 29.187 37.021 1.00 96.06 36 GLY D O 1
ATOM 2445 N N . TYR D 2 41 ? -27.620 29.179 39.218 1.00 83.76 37 TYR D N 1
ATOM 2446 C CA . TYR D 2 41 ? -26.239 29.407 39.625 1.00 82.04 37 TYR D CA 1
ATOM 2447 C C . TYR D 2 41 ? -25.685 28.320 40.536 1.00 79.33 37 TYR D C 1
ATOM 2448 O O . TYR D 2 41 ? -26.426 27.695 41.295 1.00 100.54 37 TYR D O 1
ATOM 2457 N N . VAL D 2 42 ? -24.372 28.116 40.457 1.00 81.28 38 VAL D N 1
ATOM 2458 C CA . VAL D 2 42 ? -23.652 27.216 41.350 1.00 93.15 38 VAL D CA 1
ATOM 2459 C C . VAL D 2 42 ? -22.706 28.030 42.213 1.00 104.29 38 VAL D C 1
ATOM 2460 O O . VAL D 2 42 ? -22.414 29.187 41.917 1.00 110.78 38 VAL D O 1
ATOM 2464 N N . ARG D 2 43 ? -22.241 27.410 43.287 1.00 102.71 39 ARG D N 1
ATOM 2465 C CA . ARG D 2 43 ? -21.220 27.965 44.147 1.00 103.87 39 ARG D CA 1
ATOM 2466 C C . ARG D 2 43 ? -19.881 28.138 43.410 1.00 93.18 39 ARG D C 1
ATOM 2467 O O . ARG D 2 43 ? -19.389 27.204 42.764 1.00 93.77 39 ARG D O 1
ATOM 2475 N N . SER D 2 44 ? -19.291 29.326 43.527 1.00 94.76 40 SER D N 1
ATOM 2476 C CA . SER D 2 44 ? -17.969 29.589 42.959 1.00 97.57 40 SER D CA 1
ATOM 2477 C C . SER D 2 44 ? -16.909 29.765 44.044 1.00 108.92 40 SER D C 1
ATOM 2478 O O . SER D 2 44 ? -15.727 29.489 43.834 1.00 104.53 40 SER D O 1
ATOM 2481 N N . HIS D 2 45 ? -17.331 30.234 45.210 1.00 116.70 41 HIS D N 1
ATOM 2482 C CA . HIS D 2 45 ? -16.435 30.270 46.361 1.00 123.06 41 HIS D CA 1
ATOM 2483 C C . HIS D 2 45 ? -16.909 29.307 47.438 1.00 112.10 41 HIS D C 1
ATOM 2484 O O . HIS D 2 45 ? -18.073 28.924 47.457 1.00 109.68 41 HIS D O 1
ATOM 2491 N N . SER D 2 46 ? -15.997 28.910 48.319 1.00 117.03 42 SER D N 1
ATOM 2492 C CA . SER D 2 46 ? -16.314 27.997 49.415 1.00 116.16 42 SER D CA 1
ATOM 2493 C C . SER D 2 46 ? -17.369 28.589 50.342 1.00 108.41 42 SER D C 1
ATOM 2494 O O . SER D 2 46 ? -18.523 28.152 50.356 1.00 106.17 42 SER D O 1
ATOM 2497 N N . THR D 2 47 ? -16.964 29.595 51.108 1.00 110.89 43 THR D N 1
ATOM 2498 C CA . THR D 2 47 ? -17.885 30.266 52.013 1.00 115.10 43 THR D CA 1
ATOM 2499 C C . THR D 2 47 ? -18.788 31.199 51.222 1.00 115.30 43 THR D C 1
ATOM 2500 O O . THR D 2 47 ? -18.347 31.891 50.305 1.00 111.81 43 THR D O 1
ATOM 2504 N N . GLN D 2 48 ? -20.060 31.209 51.594 1.00 121.77 44 GLN D N 1
ATOM 2505 C CA . GLN D 2 48 ? -21.073 31.977 50.886 1.00 127.18 44 GLN D CA 1
ATOM 2506 C C . GLN D 2 48 ? -21.656 33.098 51.738 1.00 127.99 44 GLN D C 1
ATOM 2507 O O . GLN D 2 48 ? -22.823 33.037 52.131 1.00 121.91 44 GLN D O 1
ATOM 2513 N N . THR D 2 49 ? -20.853 34.123 52.015 1.00 158.56 45 THR D N 1
ATOM 2514 C CA . THR D 2 49 ? -21.240 35.155 52.976 1.00 154.80 45 THR D CA 1
ATOM 2515 C C . THR D 2 49 ? -20.889 36.581 52.538 1.00 156.62 45 THR D C 1
ATOM 2516 O O . THR D 2 49 ? -20.363 36.805 51.444 1.00 155.95 45 THR D O 1
ATOM 2528 N N . THR D 2 51 ? -19.578 40.385 54.761 1.00 186.54 47 THR D N 1
ATOM 2529 C CA . THR D 2 51 ? -19.252 40.942 56.075 1.00 189.64 47 THR D CA 1
ATOM 2530 C C . THR D 2 51 ? -19.388 42.467 56.146 1.00 193.73 47 THR D C 1
ATOM 2531 O O . THR D 2 51 ? -19.389 43.157 55.125 1.00 190.76 47 THR D O 1
ATOM 2535 N N . CYS D 2 52 ? -19.503 42.978 57.369 1.00 203.49 48 CYS D N 1
ATOM 2536 C CA . CYS D 2 52 ? -19.609 44.413 57.616 1.00 207.43 48 CYS D CA 1
ATOM 2537 C C . CYS D 2 52 ? -18.314 44.949 58.221 1.00 211.08 48 CYS D C 1
ATOM 2538 O O . CYS D 2 52 ? 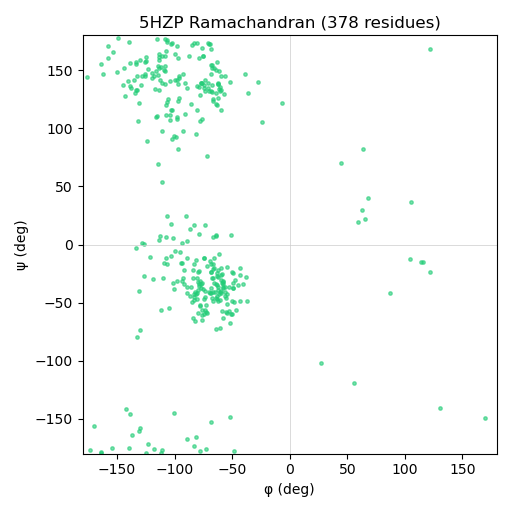-17.973 44.623 59.357 1.00 208.89 48 CYS D O 1
ATOM 2541 N N . ASN D 2 53 ? -17.595 45.764 57.454 1.00 212.34 49 ASN D N 1
ATOM 2542 C CA . ASN D 2 53 ? -16.341 46.351 57.919 1.00 218.45 49 ASN D CA 1
ATOM 2543 C C . ASN D 2 53 ? -16.563 47.606 58.770 1.00 228.70 49 ASN D C 1
ATOM 2544 O O . ASN D 2 53 ? -17.700 47.949 59.104 1.00 228.88 49 ASN D O 1
ATOM 2549 N N . SER D 2 54 ? -15.475 48.283 59.129 1.00 236.32 50 SER D N 1
ATOM 2550 C CA . SER D 2 54 ? -15.567 49.488 59.948 1.00 246.84 50 SER D CA 1
ATOM 2551 C C . SER D 2 54 ? -15.695 50.736 59.080 1.00 251.80 50 SER D C 1
ATOM 2552 O O . SER D 2 54 ? -15.340 51.836 59.505 1.00 263.72 50 SER D O 1
ATOM 2555 N N . ASP D 2 55 ? -16.203 50.558 57.865 1.00 247.15 51 ASP D N 1
ATOM 2556 C CA . ASP D 2 55 ? -16.392 51.666 56.933 1.00 253.09 51 ASP D CA 1
ATOM 2557 C C . ASP D 2 55 ? -17.876 51.923 56.660 1.00 249.98 51 ASP D C 1
ATOM 2558 O O . ASP D 2 55 ? -18.222 52.765 55.831 1.00 250.37 51 ASP D O 1
ATOM 2563 N N . GLY D 2 56 ? -18.747 51.192 57.352 1.00 245.11 52 GLY D N 1
ATOM 2564 C CA . GLY D 2 56 ? -20.178 51.285 57.116 1.00 236.25 52 GLY D CA 1
ATOM 2565 C C . GLY D 2 56 ? -20.576 50.729 55.758 1.00 220.60 52 GLY D C 1
ATOM 2566 O O . GLY D 2 56 ? -21.434 51.285 55.069 1.00 211.82 52 GLY D O 1
ATOM 2567 N N . GLU D 2 57 ? -19.946 49.625 55.369 1.00 216.14 53 GLU D N 1
ATOM 2568 C CA . GLU D 2 57 ? -20.178 49.037 54.057 1.00 211.37 53 GLU D CA 1
ATOM 2569 C C . GLU D 2 57 ? -20.274 47.509 54.119 1.00 201.96 53 GLU D C 1
ATOM 2570 O O . GLU D 2 57 ? -19.755 46.880 55.042 1.00 202.51 53 GLU D O 1
ATOM 2576 N N . TRP D 2 58 ? -20.950 46.925 53.131 1.00 187.88 54 TRP D N 1
ATOM 2577 C CA . TRP D 2 58 ? -21.006 45.472 52.969 1.00 178.59 54 TRP D CA 1
ATOM 2578 C C . TRP D 2 58 ? -19.982 45.011 51.936 1.00 174.72 54 TRP D C 1
ATOM 2579 O O . TRP D 2 58 ? -20.155 45.266 50.744 1.00 173.24 54 TRP D O 1
ATOM 2590 N N . VAL D 2 59 ? -18.930 44.326 52.373 1.00 175.91 55 VAL D N 1
ATOM 2591 C CA . VAL D 2 59 ? -17.924 43.843 51.428 1.00 175.64 55 VAL D CA 1
ATOM 2592 C C . VAL D 2 59 ? -17.927 42.308 51.337 1.00 167.20 55 VAL D C 1
ATOM 2593 O O . VAL D 2 59 ? -18.118 41.611 52.343 1.00 162.83 55 VAL D O 1
ATOM 2597 N N . TYR D 2 60 ? -17.731 41.790 50.123 1.00 158.71 56 TYR D N 1
ATOM 2598 C CA . TYR D 2 60 ? -17.868 40.357 49.869 1.00 151.52 56 TYR D CA 1
ATOM 2599 C C . TYR D 2 60 ? -17.237 39.901 48.561 1.00 146.56 56 TYR D C 1
ATOM 2600 O O . TYR D 2 60 ? -16.653 40.691 47.819 1.00 152.14 56 TYR D O 1
ATOM 2609 N N . ASN D 2 61 ? -17.377 38.610 48.287 1.00 141.62 57 ASN D N 1
ATOM 2610 C CA . ASN D 2 61 ? -16.901 38.031 47.042 1.00 140.12 57 ASN D CA 1
ATOM 2611 C C . ASN D 2 61 ? -18.044 37.795 46.068 1.00 149.12 57 ASN D C 1
ATOM 2612 O O . ASN D 2 61 ? -19.210 37.973 46.412 1.00 153.03 57 ASN D O 1
ATOM 2617 N N . THR D 2 62 ? -17.705 37.390 44.851 1.00 148.65 58 THR D N 1
ATOM 2618 C CA . THR D 2 62 ? -18.704 36.994 43.867 1.00 142.38 58 THR D CA 1
ATOM 2619 C C . THR D 2 62 ? -18.785 35.463 43.883 1.00 138.48 58 THR D C 1
ATOM 2620 O O . THR D 2 62 ? -18.021 34.789 43.185 1.00 135.58 58 THR D O 1
ATOM 2624 N N . PHE D 2 63 ? -19.697 34.915 44.690 1.00 131.52 59 PHE D N 1
ATOM 2625 C CA . PHE D 2 63 ? -19.594 33.502 45.081 1.00 128.56 59 PHE D CA 1
ATOM 2626 C C . PHE 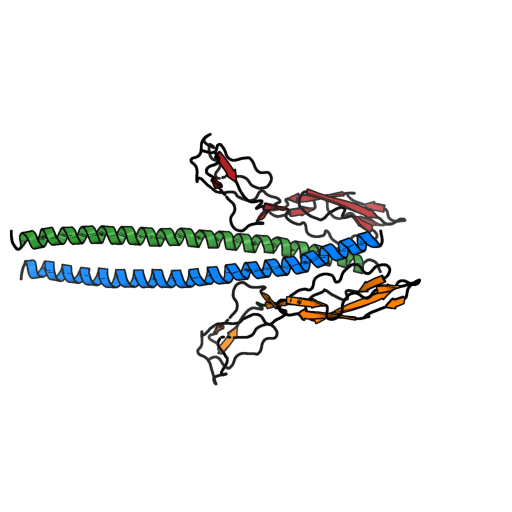D 2 63 ? -20.624 32.558 44.442 1.00 121.36 59 PHE D C 1
ATOM 2627 O O . PHE D 2 63 ? -20.674 31.370 44.769 1.00 107.84 59 PHE D O 1
ATOM 2635 N N . CYS D 2 64 ? -21.418 33.073 43.512 1.00 128.36 60 CYS D N 1
ATOM 2636 C CA . CYS D 2 64 ? -22.232 32.206 42.660 1.00 124.82 60 CYS D CA 1
ATOM 2637 C C . CYS D 2 64 ? -22.074 32.568 41.181 1.00 115.82 60 CYS D C 1
ATOM 2638 O O . CYS D 2 64 ? -22.330 33.703 40.771 1.00 117.15 60 CYS D O 1
ATOM 2641 N N . ILE D 2 65 ? -21.644 31.589 40.389 1.00 110.39 61 ILE D N 1
ATOM 2642 C CA . ILE D 2 65 ? -21.529 31.737 38.939 1.00 99.86 61 ILE D CA 1
ATOM 2643 C C . ILE D 2 65 ? -22.623 30.965 38.230 1.00 109.65 61 ILE D C 1
ATOM 2644 O O . ILE D 2 65 ? -23.363 30.228 38.870 1.00 116.33 61 ILE D O 1
ATOM 2649 N N . TYR D 2 66 ? -22.706 31.114 36.908 1.00 110.39 62 TYR D N 1
ATOM 2650 C CA . TYR D 2 66 ? -23.728 30.421 36.115 1.00 93.62 62 TYR D CA 1
ATOM 2651 C C . TYR D 2 66 ? -23.474 28.918 36.017 1.00 91.41 62 TYR D C 1
ATOM 2652 O O . TYR D 2 66 ? -22.330 28.459 35.862 1.00 82.58 62 TYR D O 1
ATOM 2661 N N . LYS D 2 67 ? -24.555 28.153 36.127 1.00 75.14 63 LYS D N 1
ATOM 2662 C CA . LYS D 2 67 ? -24.508 26.740 35.777 1.00 87.53 63 LYS D CA 1
ATOM 2663 C C . LYS D 2 67 ? -24.309 26.617 34.257 1.00 90.78 63 LYS D C 1
ATOM 2664 O O . LYS D 2 67 ? -24.803 27.448 33.490 1.00 80.07 63 LYS D O 1
ATOM 2670 N N . ARG D 2 68 ? -23.588 25.584 33.831 1.00 93.27 64 ARG D N 1
ATOM 2671 C CA . ARG D 2 68 ? -23.345 25.317 32.408 1.00 75.94 64 ARG D CA 1
ATOM 2672 C C . ARG D 2 68 ? -24.332 24.284 31.876 1.00 81.60 64 ARG D C 1
ATOM 2673 O O . ARG D 2 68 ? -24.422 23.175 32.412 1.00 70.74 64 ARG D O 1
ATOM 2681 N N . CYS D 2 69 ? -25.085 24.635 30.834 1.00 91.54 65 CYS D N 1
ATOM 2682 C CA . CYS D 2 69 ? -25.943 23.639 30.197 1.00 80.96 65 CYS D CA 1
ATOM 2683 C C . CYS D 2 69 ? -25.064 22.610 29.499 1.00 81.85 65 CYS D C 1
ATOM 2684 O O . CYS D 2 69 ? -23.900 22.877 29.155 1.00 76.89 65 CYS D O 1
ATOM 2687 N N . ARG D 2 70 ? -25.604 21.414 29.334 1.00 71.17 66 ARG D N 1
ATOM 2688 C CA . ARG D 2 70 ? -24.895 20.405 28.583 1.00 74.64 66 ARG D CA 1
ATOM 2689 C C . ARG D 2 70 ? -25.094 20.739 27.100 1.00 84.82 66 ARG D C 1
ATOM 2690 O O . ARG D 2 70 ? -26.010 21.487 26.745 1.00 89.90 66 ARG D O 1
ATOM 2698 N N . HIS D 2 71 ? -24.242 20.221 26.229 1.00 84.80 67 HIS D N 1
ATOM 2699 C CA . HIS D 2 71 ? -24.491 20.398 24.808 1.00 82.38 67 HIS D CA 1
ATOM 2700 C C . HIS D 2 71 ? -25.812 19.705 24.495 1.00 95.93 67 HIS D C 1
ATOM 2701 O O . HIS D 2 71 ? -26.073 18.629 25.057 1.00 91.83 67 HIS D O 1
ATOM 2708 N N . PRO D 2 72 ? -26.671 20.325 23.643 1.00 99.57 68 PRO D N 1
ATOM 2709 C CA . PRO D 2 72 ? -27.795 19.514 23.155 1.00 91.18 68 PRO D CA 1
ATOM 2710 C C . PRO D 2 72 ? -27.188 18.592 22.132 1.00 90.39 68 PRO D C 1
ATOM 2711 O O . PRO D 2 72 ? -26.068 18.894 21.710 1.00 94.79 68 PRO D O 1
ATOM 2715 N N . GLY D 2 73 ? -27.837 17.498 21.760 1.00 88.00 69 GLY D N 1
ATOM 2716 C CA . GLY D 2 73 ? -27.198 16.580 20.814 1.00 111.89 69 GLY D CA 1
ATOM 2717 C C . GLY D 2 73 ? -26.556 17.117 19.514 1.00 104.13 69 GLY D C 1
ATOM 2718 O O . GLY D 2 73 ? -26.501 18.322 19.236 1.00 96.06 69 GLY D O 1
ATOM 2719 N N . GLU D 2 74 ? -26.046 16.197 18.709 1.00 93.59 70 GLU D N 1
ATOM 2720 C CA . GLU D 2 74 ? -25.589 16.530 17.371 1.00 104.14 70 GLU D CA 1
ATOM 2721 C C . GLU D 2 74 ? -26.763 16.937 16.449 1.00 102.26 70 GLU D C 1
ATOM 2722 O O . GLU D 2 74 ? -27.816 16.302 16.493 1.00 105.77 70 GLU D O 1
ATOM 2728 N N . LEU D 2 75 ? -26.608 17.982 15.629 1.00 84.01 71 LEU D N 1
ATOM 2729 C CA . LEU D 2 75 ? -27.669 18.325 14.653 1.00 102.15 71 LEU D CA 1
ATOM 2730 C C . LEU D 2 75 ? -27.327 17.873 13.223 1.00 107.91 71 LEU D C 1
ATOM 2731 O O . LEU D 2 75 ? -26.708 18.628 12.456 1.00 87.27 71 LEU D O 1
ATOM 2736 N N . ARG D 2 76 ? -27.737 16.655 12.864 1.00 108.11 72 ARG D N 1
ATOM 2737 C CA . ARG D 2 76 ? -27.450 16.117 11.533 1.00 112.51 72 ARG D CA 1
ATOM 2738 C C . ARG D 2 76 ? -28.051 17.011 10.468 1.00 102.25 72 ARG D C 1
ATOM 2739 O O . ARG D 2 76 ? -29.218 17.421 10.578 1.00 96.47 72 ARG D O 1
ATOM 2747 N N . ASN D 2 77 ? -27.231 17.313 9.460 1.00 98.47 73 ASN D N 1
ATOM 2748 C CA . ASN D 2 77 ? -27.603 18.175 8.340 1.00 100.79 73 ASN D CA 1
ATOM 2749 C C . ASN D 2 77 ? -27.926 19.592 8.799 1.00 102.25 73 ASN D C 1
ATOM 2750 O O . ASN D 2 77 ? -28.728 20.307 8.175 1.00 92.10 73 ASN D O 1
ATOM 2755 N N . GLY D 2 78 ? -27.275 19.985 9.891 1.00 104.42 74 GLY D N 1
ATOM 2756 C CA . GLY D 2 78 ? -27.464 21.293 10.482 1.00 102.22 74 GLY D CA 1
ATOM 2757 C C . GLY D 2 78 ? -26.276 21.811 11.281 1.00 111.06 74 GLY D C 1
ATOM 2758 O O . GLY D 2 78 ? -25.340 21.075 11.637 1.00 98.85 74 GLY D O 1
ATOM 2759 N N . GLN D 2 79 ? -26.323 23.108 11.559 1.00 115.92 75 GLN D N 1
ATOM 2760 C CA . GLN D 2 79 ? -25.331 23.766 12.393 1.00 102.38 75 GLN D CA 1
ATOM 2761 C C . GLN D 2 79 ? -25.949 24.114 13.730 1.00 103.51 75 GLN D C 1
ATOM 2762 O O . GLN D 2 79 ? -27.100 24.568 13.770 1.00 95.87 75 GLN D O 1
ATOM 2768 N N . VAL D 2 80 ? -25.190 23.889 14.808 1.00 102.63 76 VAL D N 1
ATOM 2769 C CA . VAL D 2 80 ? -25.539 24.374 16.145 1.00 84.60 76 VAL D CA 1
ATOM 2770 C C . VAL D 2 80 ? -24.676 25.589 16.468 1.00 82.42 76 VAL D C 1
ATOM 2771 O O . VAL D 2 80 ? -23.448 25.489 16.550 1.00 79.03 76 VAL D O 1
ATOM 2775 N N . GLU D 2 81 ? -25.308 26.744 16.635 1.00 86.99 77 GLU D N 1
ATOM 2776 C CA . GLU D 2 81 ? -24.540 27.982 16.757 1.00 96.86 77 GLU D CA 1
ATOM 2777 C C . GLU D 2 81 ? -24.419 28.472 18.197 1.00 95.86 77 GLU D C 1
ATOM 2778 O O . GLU D 2 81 ? -25.409 28.845 18.842 1.00 77.98 77 GLU D O 1
ATOM 2784 N N . ILE D 2 82 ? -23.191 28.486 18.692 1.00 87.68 78 ILE D N 1
ATOM 2785 C CA . ILE D 2 82 ? -22.943 28.963 20.038 1.00 81.01 78 ILE D CA 1
ATOM 2786 C C . ILE D 2 82 ? -22.179 30.279 19.979 1.00 83.69 78 ILE D C 1
ATOM 2787 O O . ILE D 2 82 ? -20.947 30.301 19.804 1.00 88.54 78 ILE D O 1
ATOM 2792 N N . LYS D 2 83 ? -22.927 31.375 20.096 1.00 83.32 79 LYS D N 1
ATOM 2793 C CA . LYS D 2 83 ? -22.340 32.713 20.127 1.00 95.79 79 LYS D CA 1
ATOM 2794 C C . LYS D 2 83 ? -21.278 32.830 21.212 1.00 103.00 79 LYS D C 1
ATOM 2795 O O . LYS D 2 83 ? -20.204 33.403 20.998 1.00 97.25 79 LYS D O 1
ATOM 2801 N N . THR D 2 84 ? -21.596 32.257 22.372 1.00 102.76 80 THR D N 1
ATOM 2802 C CA . THR D 2 84 ? -20.931 32.585 23.629 1.00 97.57 80 THR D CA 1
ATOM 2803 C C . THR D 2 84 ? -20.455 31.356 24.409 1.00 92.25 80 THR D C 1
ATOM 2804 O O . THR D 2 84 ? -19.250 31.059 24.495 1.00 81.74 80 THR D O 1
ATOM 2808 N N . ASP D 2 85 ? -21.440 30.674 24.991 1.00 88.44 81 ASP D N 1
ATOM 2809 C CA . ASP D 2 85 ? -21.256 29.466 25.784 1.00 92.81 81 ASP D CA 1
ATOM 2810 C C . ASP D 2 85 ? -22.636 28.923 26.132 1.00 83.17 81 ASP D C 1
ATOM 2811 O O . ASP D 2 85 ? -23.649 29.473 25.717 1.00 80.69 81 ASP D O 1
ATOM 2816 N N . LEU D 2 86 ? -22.683 27.858 26.912 1.00 82.30 82 LEU D N 1
ATOM 2817 C CA . LEU D 2 86 ? -23.963 27.265 27.241 1.00 91.07 82 LEU D CA 1
ATOM 2818 C C . LEU D 2 86 ? -24.400 27.636 28.663 1.00 96.33 82 LEU D C 1
ATOM 2819 O O . LEU D 2 86 ? -25.288 26.999 29.248 1.00 85.52 82 LEU D O 1
ATOM 2824 N N . SER D 2 87 ? -23.768 28.680 29.199 1.00 99.19 83 SER D N 1
ATOM 2825 C CA . SER D 2 87 ? -24.098 29.213 30.518 1.00 86.60 83 SER D CA 1
ATOM 2826 C C . SER D 2 87 ? -25.571 29.592 30.618 1.00 91.43 83 SER D C 1
ATOM 2827 O O . SER D 2 87 ? -26.170 30.033 29.636 1.00 97.15 83 SER D O 1
ATOM 2830 N N . PHE D 2 88 ? -26.129 29.393 31.811 1.00 87.42 84 PHE D N 1
ATOM 2831 C CA . PHE D 2 88 ? -27.482 29.801 32.188 1.00 82.95 84 PHE D CA 1
ATOM 2832 C C . PHE D 2 88 ? -27.872 31.131 31.549 1.00 71.43 84 PHE D C 1
ATOM 2833 O O . PHE D 2 88 ? -27.100 32.097 31.573 1.00 80.48 84 PHE D O 1
ATOM 2841 N N . GLY D 2 89 ? -29.038 31.168 30.922 1.00 77.10 85 GLY D N 1
ATOM 2842 C CA . GLY D 2 89 ? -29.433 32.353 30.172 1.00 89.05 85 GLY D CA 1
ATOM 2843 C C . GLY D 2 89 ? -28.994 32.452 28.714 1.00 89.77 85 GLY D C 1
ATOM 2844 O O . GLY D 2 89 ? -29.793 32.873 27.871 1.00 105.98 85 GLY D O 1
ATOM 2845 N N . SER D 2 90 ? -27.748 32.079 28.408 1.00 76.57 86 SER D N 1
ATOM 2846 C CA . SER D 2 90 ? -27.233 32.137 27.028 1.00 80.19 86 SER D CA 1
ATOM 2847 C C . SER D 2 90 ? -28.159 31.436 26.031 1.00 87.76 86 SER D C 1
ATOM 2848 O O . SER D 2 90 ? -28.729 30.376 26.334 1.00 86.60 86 SER D O 1
ATOM 2851 N N . GLN D 2 91 ? -28.319 32.043 24.852 1.00 107.32 87 GLN D N 1
ATOM 2852 C CA . GLN D 2 91 ? -29.116 31.452 23.772 1.00 84.23 87 GLN D CA 1
ATOM 2853 C C . GLN D 2 91 ? -28.228 30.735 22.776 1.00 85.23 87 GLN D C 1
ATOM 2854 O O . GLN D 2 91 ? -27.105 31.179 22.490 1.00 85.87 87 GLN D O 1
ATOM 2860 N N . ILE D 2 92 ? -28.712 29.602 22.280 1.00 85.54 88 ILE D N 1
ATOM 2861 C CA . ILE D 2 92 ? -28.119 29.011 21.092 1.00 90.22 88 ILE D CA 1
ATOM 2862 C C . ILE D 2 92 ? -29.144 28.991 19.965 1.00 96.92 88 ILE D C 1
ATOM 2863 O O . ILE D 2 92 ? -30.355 28.909 20.206 1.00 88.22 88 ILE D O 1
ATOM 2868 N N . GLU D 2 93 ? -28.649 29.090 18.732 1.00 110.94 89 GLU D N 1
ATOM 2869 C CA . GLU D 2 93 ? -29.509 29.082 17.547 1.00 112.50 89 GLU D CA 1
ATOM 2870 C C . GLU D 2 93 ? -29.169 27.904 16.643 1.00 92.78 89 GLU D C 1
ATOM 2871 O O . GLU D 2 93 ? -28.011 27.503 16.536 1.00 92.48 89 GLU D O 1
ATOM 2877 N N . PHE D 2 94 ? -30.186 27.323 16.027 1.00 94.03 90 PHE D N 1
ATOM 2878 C CA . PHE D 2 94 ? -29.951 26.222 15.109 1.00 95.16 90 PHE D CA 1
ATOM 2879 C C . PHE D 2 94 ? -30.193 26.664 13.679 1.00 110.78 90 PHE D C 1
ATOM 2880 O O . PHE D 2 94 ? -30.839 27.685 13.435 1.00 112.13 90 PHE D O 1
ATOM 2888 N N . SER D 2 95 ? -29.672 25.888 12.736 1.00 114.35 91 SER D N 1
ATOM 2889 C CA . SER D 2 95 ? -29.964 26.103 11.325 1.00 110.07 91 SER D CA 1
ATOM 2890 C C . SER D 2 95 ? -29.591 24.873 10.515 1.00 110.81 91 SER D C 1
ATOM 2891 O O . SER D 2 95 ? -28.724 24.092 10.913 1.00 101.27 91 SER D O 1
ATOM 2894 N N . CYS D 2 96 ? -30.242 24.714 9.367 1.00 125.77 92 CYS D N 1
ATOM 2895 C CA . CYS D 2 96 ? -30.001 23.559 8.517 1.00 111.79 92 CYS D CA 1
ATOM 2896 C C . CYS D 2 96 ? -29.044 23.844 7.376 1.00 108.71 92 CYS D C 1
ATOM 2897 O O . CYS D 2 96 ? -28.661 24.990 7.111 1.00 109.63 92 CYS D O 1
ATOM 2900 N N . SER D 2 97 ? -28.658 22.768 6.705 1.00 122.93 93 SER D N 1
ATOM 2901 C CA . SER D 2 97 ? -27.946 22.868 5.444 1.00 115.97 93 SER D CA 1
ATOM 2902 C C . SER D 2 97 ? -28.868 23.361 4.318 1.00 122.77 93 SER D C 1
ATOM 2903 O O . SER D 2 97 ? -30.094 23.480 4.482 1.00 116.42 93 SER D O 1
ATOM 2906 N N . GLU D 2 98 ? -28.246 23.616 3.167 1.00 132.01 94 GLU D N 1
ATOM 2907 C CA . GLU D 2 98 ? -28.870 24.285 2.026 1.00 131.51 94 GLU D CA 1
ATOM 2908 C C . GLU D 2 98 ? -30.158 23.638 1.513 1.00 124.52 94 GLU D C 1
ATOM 2909 O O . GLU D 2 98 ? -31.203 24.294 1.464 1.00 126.43 94 GLU D O 1
ATOM 2915 N N . GLY D 2 99 ? -30.095 22.367 1.129 1.00 124.64 95 GLY D N 1
ATOM 2916 C CA . GLY D 2 99 ? -31.287 21.696 0.646 1.00 127.18 95 GLY D CA 1
ATOM 2917 C C . GLY D 2 99 ? -32.295 21.558 1.767 1.00 136.76 95 GLY D C 1
ATOM 2918 O O . GLY D 2 99 ? -33.510 21.655 1.573 1.00 127.93 95 GLY D O 1
ATOM 2919 N N . PHE D 2 100 ? -31.752 21.382 2.966 1.00 142.56 96 PHE D N 1
ATOM 2920 C CA . PHE D 2 100 ? -32.500 20.946 4.130 1.00 119.27 96 PHE D CA 1
ATOM 2921 C C . PHE D 2 100 ? -33.353 22.016 4.794 1.00 119.17 96 PHE D C 1
ATOM 2922 O O . PHE D 2 100 ? -32.916 23.164 4.941 1.00 118.56 96 PHE D O 1
ATOM 2930 N N . PHE D 2 101 ? -34.560 21.617 5.208 1.00 119.89 97 PHE D N 1
ATOM 2931 C CA . PHE D 2 101 ? -35.454 22.490 5.969 1.00 124.96 97 PHE D CA 1
ATOM 2932 C C . PHE D 2 101 ? -35.584 22.084 7.450 1.00 126.47 97 PHE D C 1
ATOM 2933 O O . PHE D 2 101 ? -35.420 20.913 7.809 1.00 124.30 97 PHE D O 1
ATOM 2941 N N . LEU D 2 102 ? -35.892 23.076 8.291 1.00 125.49 98 LEU D N 1
ATOM 2942 C CA . LEU D 2 102 ? -35.855 22.959 9.756 1.00 116.29 98 LEU D CA 1
ATOM 2943 C C . LEU D 2 102 ? -37.220 22.690 10.387 1.00 112.11 98 LEU D C 1
ATOM 2944 O O . LEU D 2 102 ? -38.065 23.580 10.457 1.00 113.29 98 LEU D O 1
ATOM 2949 N N . ILE D 2 103 ? -37.423 21.471 10.872 1.00 111.63 99 ILE D N 1
ATOM 2950 C CA . ILE D 2 103 ? -38.670 21.120 11.555 1.00 119.89 99 ILE D CA 1
ATOM 2951 C C . ILE D 2 103 ? -38.535 21.208 13.092 1.00 122.43 99 ILE D C 1
ATOM 2952 O O . ILE D 2 103 ? -38.317 20.205 13.791 1.00 112.30 99 ILE D O 1
ATOM 2957 N N . GLY D 2 104 ? -38.669 22.423 13.611 1.00 119.39 100 GLY D N 1
ATOM 2958 C CA . GLY D 2 104 ? -38.606 22.638 15.040 1.00 107.35 100 GLY D CA 1
ATOM 2959 C C . GLY D 2 104 ? -38.531 24.105 15.401 1.00 106.33 100 GLY D C 1
ATOM 2960 O O . GLY D 2 104 ? -39.082 24.961 14.704 1.00 110.98 100 GLY D O 1
ATOM 2961 N N . SER D 2 105 ? -37.858 24.389 16.511 1.00 105.36 101 SER D N 1
ATOM 2962 C CA . SER D 2 105 ? -37.638 25.755 16.948 1.00 103.94 101 SER D CA 1
ATOM 2963 C C . SER D 2 105 ? -36.299 26.234 16.395 1.00 104.29 101 SER D C 1
ATOM 2964 O O . SER D 2 105 ? -35.349 25.454 16.248 1.00 102.29 101 SER D O 1
ATOM 2967 N N . THR D 2 106 ? -36.223 27.517 16.079 1.00 98.92 102 THR D N 1
ATOM 2968 C CA . THR D 2 106 ? -34.985 28.080 15.564 1.00 98.59 102 THR D CA 1
ATOM 2969 C C . THR D 2 106 ? -33.948 28.281 16.688 1.00 110.51 102 THR D C 1
ATOM 2970 O O . THR D 2 106 ? -32.743 28.129 16.477 1.00 95.01 102 THR D O 1
ATOM 2974 N N . THR D 2 107 ? -34.422 28.590 17.892 1.00 102.11 103 THR D N 1
ATOM 2975 C CA . THR D 2 107 ? -33.534 28.927 19.007 1.00 96.98 103 THR D CA 1
ATOM 2976 C C . THR D 2 107 ? -33.890 28.223 20.317 1.00 91.18 103 THR D C 1
ATOM 2977 O O . THR D 2 107 ? -35.037 27.823 20.534 1.00 98.73 103 THR D O 1
ATOM 2981 N N . SER D 2 108 ? -32.904 28.095 21.195 1.00 82.25 104 SER D N 1
ATOM 2982 C CA . SER D 2 108 ? -33.118 27.466 22.496 1.00 92.38 104 SER D CA 1
ATOM 2983 C C . SER D 2 108 ? -32.410 28.234 23.621 1.00 92.79 104 SER D C 1
ATOM 2984 O O . SER D 2 108 ? -31.252 28.642 23.467 1.00 91.38 104 SER D O 1
ATOM 2987 N N . ARG D 2 109 ? -33.115 28.442 24.736 1.00 96.24 105 ARG D N 1
ATOM 2988 C CA . ARG D 2 109 ? -32.565 29.142 25.911 1.00 95.65 105 ARG D CA 1
ATOM 2989 C C . ARG D 2 109 ? -32.131 28.114 26.930 1.00 91.13 105 ARG D C 1
ATOM 2990 O O . ARG D 2 109 ? -32.806 27.089 27.109 1.00 78.80 105 ARG D O 1
ATOM 2998 N N . CYS D 2 110 ? -31.006 28.380 27.590 1.00 96.03 106 CYS D N 1
ATOM 2999 C CA . CYS D 2 110 ? -30.584 27.583 28.751 1.00 93.33 106 CYS D CA 1
ATOM 3000 C C . CYS D 2 110 ? -31.310 28.049 29.998 1.00 77.17 106 CYS D C 1
ATOM 3001 O O . CYS D 2 110 ? -30.879 29.016 30.614 1.00 71.10 106 CYS D O 1
ATOM 3004 N N . GLU D 2 111 ? -32.417 27.397 30.352 1.00 72.11 107 GLU D N 1
ATOM 3005 C CA . GLU D 2 111 ? -33.167 27.811 31.531 1.00 72.81 107 GLU D CA 1
ATOM 3006 C C . GLU D 2 111 ? -33.067 26.738 32.610 1.00 102.20 107 GLU D C 1
ATOM 3007 O O . GLU D 2 111 ? -32.379 25.728 32.423 1.00 102.08 107 GLU D O 1
ATOM 3013 N N . VAL D 2 112 ? -33.722 26.967 33.747 1.00 80.67 108 VAL D N 1
ATOM 3014 C CA . VAL D 2 112 ? -33.717 25.974 34.804 1.00 81.28 108 VAL D CA 1
ATOM 3015 C C . VAL D 2 112 ? -34.622 24.819 34.439 1.00 85.08 108 VAL D C 1
ATOM 3016 O O . VAL D 2 112 ? -35.714 25.036 33.956 1.00 99.34 108 VAL D O 1
ATOM 3020 N N . GLN D 2 113 ? -34.158 23.593 34.644 1.00 87.29 109 GLN D N 1
ATOM 3021 C CA . GLN D 2 113 ? -35.006 22.409 34.501 1.00 92.83 109 GLN D CA 1
ATOM 3022 C C . GLN D 2 113 ? -34.645 21.512 35.651 1.00 95.83 109 GLN D C 1
ATOM 3023 O O . GLN D 2 113 ? -33.460 21.343 35.929 1.00 90.52 109 GLN D O 1
ATOM 3029 N N . ASP D 2 114 ? -35.657 20.931 3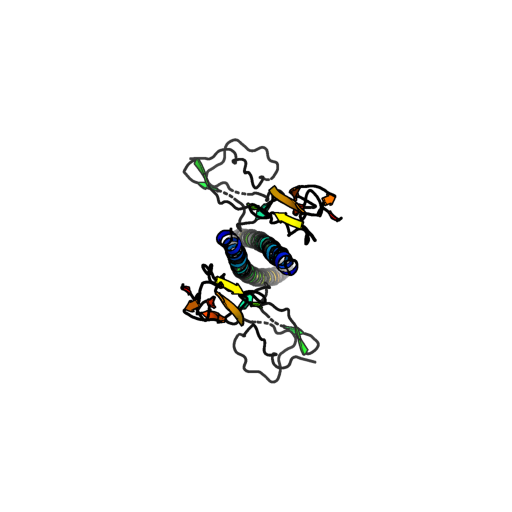6.298 1.00 105.56 110 ASP D N 1
ATOM 3030 C CA . ASP D 2 114 ? -35.502 20.332 37.627 1.00 99.71 110 ASP D CA 1
ATOM 3031 C C . ASP D 2 114 ? -34.946 21.391 38.555 1.00 102.23 110 ASP D C 1
ATOM 3032 O O . ASP D 2 114 ? -35.570 22.437 38.747 1.00 110.87 110 ASP D O 1
ATOM 3037 N N . ARG D 2 115 ? -33.769 21.135 39.120 1.00 103.10 111 ARG D N 1
ATOM 3038 C CA . ARG D 2 115 ? -33.154 22.116 40.012 1.00 108.26 111 ARG D CA 1
ATOM 3039 C C . ARG D 2 115 ? -31.728 22.400 39.516 1.00 110.70 111 ARG D C 1
ATOM 3040 O O . ARG D 2 115 ? -30.998 23.217 40.088 1.00 115.61 111 ARG D O 1
ATOM 3048 N N . GLY D 2 116 ? -31.367 21.738 38.416 1.00 101.52 112 GLY D N 1
ATOM 3049 C CA . GLY D 2 116 ? -30.232 22.133 37.596 1.00 94.91 112 GLY D CA 1
ATOM 3050 C C . GLY D 2 116 ? -30.703 22.901 36.356 1.00 97.83 112 GLY D C 1
ATOM 3051 O O . GLY D 2 116 ? -31.690 23.647 36.424 1.00 96.16 112 GLY D O 1
ATOM 3052 N N . VAL D 2 117 ? -30.024 22.727 35.219 1.00 77.47 113 VAL D N 1
ATOM 3053 C CA . VAL D 2 117 ? -30.358 23.528 34.037 1.00 86.45 113 VAL D CA 1
ATOM 3054 C C . VAL D 2 117 ? -30.503 22.716 32.750 1.00 82.16 113 VAL D C 1
ATOM 3055 O O . VAL D 2 117 ? -29.796 21.732 32.521 1.00 78.63 113 VAL D O 1
ATOM 3059 N N . GLY D 2 118 ? -31.433 23.140 31.905 1.00 97.83 114 GLY D N 1
ATOM 3060 C CA . GLY D 2 118 ? -31.687 22.435 30.664 1.00 106.17 114 GLY D CA 1
ATOM 3061 C C . GLY D 2 118 ? -31.864 23.353 29.479 1.00 99.68 114 GLY D C 1
ATOM 3062 O O . GLY D 2 118 ? -31.498 24.540 29.544 1.00 72.73 114 GLY D O 1
ATOM 3063 N N . TRP D 2 119 ? -32.423 22.792 28.403 1.00 97.71 115 TRP D N 1
ATOM 3064 C CA . TRP D 2 119 ? -32.672 23.531 27.161 1.00 72.95 115 TRP D CA 1
ATOM 3065 C C . TRP D 2 119 ? -34.159 23.819 26.986 1.00 78.87 115 TRP D C 1
ATOM 3066 O O . TRP D 2 119 ? -34.988 22.895 26.979 1.00 74.56 115 TRP D O 1
ATOM 3077 N N . SER D 2 120 ? -34.485 25.107 26.851 1.00 73.07 116 SER D N 1
ATOM 3078 C CA . SER D 2 120 ? -35.873 25.550 26.757 1.00 80.59 116 SER D CA 1
ATOM 3079 C C . SER D 2 120 ? -36.599 24.838 25.617 1.00 83.36 116 SER D C 1
ATOM 3080 O O . SER D 2 120 ? -37.712 24.344 25.805 1.00 86.59 116 SER D O 1
ATOM 3083 N N . HIS D 2 121 ? -35.960 24.772 24.449 1.00 85.45 117 HIS D N 1
ATOM 3084 C CA . HIS D 2 121 ? -36.515 24.049 23.299 1.00 93.37 117 HIS D CA 1
ATOM 3085 C C . HIS D 2 121 ? -35.597 22.901 22.895 1.00 93.16 117 HIS D C 1
ATOM 3086 O O . HIS D 2 121 ? -34.366 23.019 22.982 1.00 94.47 117 HIS D O 1
ATOM 3093 N N . PRO D 2 122 ? -36.192 21.785 22.443 1.00 85.84 118 PRO D N 1
ATOM 3094 C CA . PRO D 2 122 ? -35.423 20.587 22.080 1.00 84.30 118 PRO D CA 1
ATOM 3095 C C . PRO D 2 122 ? -34.734 20.752 20.737 1.00 91.92 118 PRO D C 1
ATOM 3096 O O . PRO D 2 122 ? -35.034 21.707 20.018 1.00 105.07 118 PRO D O 1
ATOM 3100 N N . LEU D 2 123 ? -33.827 19.846 20.394 1.00 87.96 119 LEU D N 1
ATOM 3101 C CA . LEU D 2 123 ? -33.135 19.940 19.103 1.00 89.24 119 LEU D CA 1
ATOM 3102 C C . LEU D 2 123 ? -34.136 19.858 17.956 1.00 95.05 119 LEU D C 1
ATOM 3103 O O . LEU D 2 123 ? -35.008 18.988 17.952 1.00 105.65 119 LEU D O 1
ATOM 3108 N N . PRO D 2 124 ? -34.030 20.775 16.986 1.00 87.84 120 PRO D N 1
ATOM 3109 C CA . PRO D 2 124 ? -34.901 20.673 15.812 1.00 89.69 120 PRO D CA 1
ATOM 3110 C C . PRO D 2 124 ? -34.545 19.495 14.919 1.00 88.71 120 PRO D C 1
ATOM 3111 O O . PRO D 2 124 ? -33.532 18.818 15.138 1.00 77.78 120 PRO D O 1
ATOM 3115 N N . GLN D 2 125 ? -35.402 19.258 13.928 1.00 83.68 121 GLN D N 1
ATOM 3116 C CA . GLN D 2 125 ? -35.165 18.247 12.905 1.00 87.18 121 GLN D CA 1
ATOM 3117 C C . GLN D 2 125 ? -34.566 18.916 11.691 1.00 91.57 121 GLN D C 1
ATOM 3118 O O . GLN D 2 125 ? -34.903 20.062 11.381 1.00 100.22 121 GLN D O 1
ATOM 3124 N N . CYS D 2 126 ? -33.672 18.224 11.001 1.00 93.28 122 CYS D N 1
ATOM 3125 C CA . CYS D 2 126 ? -33.212 18.741 9.717 1.00 109.21 122 CYS D CA 1
ATOM 3126 C C . CYS D 2 126 ? -33.422 17.719 8.592 1.00 110.44 122 CYS D C 1
ATOM 3127 O O . CYS D 2 126 ? -32.534 16.916 8.303 1.00 113.95 122 CYS D O 1
ATOM 3130 N N . GLU D 2 127 ? -34.598 17.757 7.961 1.00 99.50 123 GLU D N 1
ATOM 3131 C CA . GLU D 2 127 ? -34.977 16.727 6.991 1.00 98.04 123 GLU D CA 1
ATOM 3132 C C . GLU D 2 127 ? -35.135 17.264 5.576 1.00 112.77 123 GLU D C 1
ATOM 3133 O O . GLU D 2 127 ? -34.998 18.469 5.338 1.00 116.85 123 GLU D O 1
ATOM 3139 N N . ILE D 2 128 ? -35.421 16.358 4.639 1.00 121.21 124 ILE D N 1
ATOM 3140 C CA . ILE D 2 128 ? -35.683 16.741 3.248 1.00 127.29 124 ILE D CA 1
ATOM 3141 C C . ILE D 2 128 ? -36.715 15.829 2.576 1.00 127.76 124 ILE D C 1
ATOM 3142 O O . ILE D 2 128 ? -37.139 14.820 3.141 1.00 125.56 124 ILE D O 1
#

CATH classification: 2.10.70.10 (+1 more: 2.10.70.10)

Secondary structure (DSSP, 8-state):
-HHHHHHHHHHHHHHHHHHHHHHHHHHHHHHHHHHHHHHHHHHHHHHHHHHHHHHHHHHHHHHHHHHHTT-/--B-SPPP-SSEE-------S-B-TT----EEPTTEEESSS----B-TTS-B-----EEE-BPPP----TTEEEE-SS-SBSS-EEEEEE-TT-EEES-SEEEEEEETTEEEESS---EEE-/--TTTHHHHHHHHHHHHHHHHHHHHHHHHHHHHHHHHHHHHHHHHHHHHHHHHHHHHHTHHHHHHHHHH--/--B-SPPPPSSEE-------S-B-TT----EEPTTEEE-SSS---B-TTS-B-----EEEPBPPPP---TTEEEE-SS-SBTT-EEEEEE-SS-EEES-SEEEEEEETTEEEESSPPPEEE-

B-factor: mean 106.79, std 40.96, range [52.62, 263.72]